Protein AF-A0A953QG09-F1 (afdb_monomer_lite)

Foldseek 3Di:
DDDDDDPPVVVVVVVVPPPPPPPPPPDPPQAWAKEKEAEQAQFKKKKKKWFWDDDPPAIKTKIKIAIDGHGDIDIDIDGPLTKIFIWIWTQAPVRDTDTAAEPDKAQQDWEAPDPPDPPHDTHGQKDFFWAKDWAAPGIWTAMARDGHDQDQQPDDGDDPDDTDDDDGIDIYTGGMMGRDYDWDWDDDPVDTDTHYHYFYKYWYDYRHDSYIYIYGADDVNCVSVVCPPDCVPVVVVVVVVVVVVVVVVVVVVVVVVVVVLVVVLVVLVVVVVVVVVVLVVLLVCVVVVNPVSVVVVVVSVVVVVVLVLQVVADEDEPLPDDLVLAQPKHKYKAAFADWDWQPPDVLTKIWTDGPSCPQLLEIEMESDPVLQCSPQNPPPCSSHGWIKIFTDRWHADPDDPRNHHTYHYDHHNSRMDTD

Secondary structure (DSSP, 8-state):
-----SSSSHHHHTTTSS---------S---EEEEEEEE-SSS-EEEEEEEEEE-SS-EEEEEEEEEE-TT-EEEEEEETT--EEEEEEEEPTTS-EEE-EESS-----EEE--TT-TTSPEEESEEE---EEEE-SSEEEEEESSPPPS-STT----SSSPPB--S--EEEEEEEEE-PPPPEEEEETTEEEEE-EEEEEEEE--TT-SEEEEEE--TT-GGGTTTSSS-HHHHHHHHHHHHHHHHHHHHHHHHHHHHHHHHHHHHHHHHHHHHHHHHHHHHHHHHTT-GGGHHHHHHHHHHHHHHHHHHTSEEE-GGG--GGGBT-EEEEEEEEEEEEE-SSSSS--EEEEETT-TT-SEEEEES-HHHHHHHH-S-GGGGTTSEEEEEEEEE---S-TT--SEEEE--STTSEEE-

pLDDT: mean 85.27, std 15.34, range [37.34, 98.44]

Radius of gyration: 30.75 Å; chains: 1; bounding box: 75×93×80 Å

Structure (mmCIF, N/CA/C/O backbone):
data_AF-A0A953QG09-F1
#
_entry.id   AF-A0A953QG09-F1
#
loop_
_atom_site.group_PDB
_atom_site.id
_atom_site.type_symbol
_atom_site.label_atom_id
_atom_site.label_alt_id
_atom_site.label_comp_id
_atom_site.label_asym_id
_atom_site.label_entity_id
_atom_site.label_seq_id
_atom_site.pdbx_PDB_ins_code
_atom_site.Cartn_x
_atom_site.Cartn_y
_atom_site.Cartn_z
_atom_site.occupancy
_atom_site.B_iso_or_equiv
_atom_site.auth_seq_id
_atom_site.auth_comp_id
_atom_site.auth_asym_id
_atom_site.auth_atom_id
_atom_site.pdbx_PDB_model_num
ATOM 1 N N . MET A 1 1 ? 36.697 63.128 28.462 1.00 46.41 1 MET A N 1
ATOM 2 C CA . MET A 1 1 ? 36.516 63.129 26.991 1.00 46.41 1 MET A CA 1
ATOM 3 C C . MET A 1 1 ? 37.630 62.326 26.334 1.00 46.41 1 MET A C 1
ATOM 5 O O . MET A 1 1 ? 38.760 62.787 26.360 1.00 46.41 1 MET A O 1
ATOM 9 N N . LYS A 1 2 ? 37.313 61.149 25.779 1.00 40.50 2 LYS A N 1
ATOM 10 C CA . LYS A 1 2 ? 37.888 60.553 24.552 1.00 40.50 2 LYS A CA 1
ATOM 11 C C . LYS A 1 2 ? 37.422 59.098 24.471 1.00 40.50 2 LYS A C 1
ATOM 13 O O . LYS A 1 2 ? 38.044 58.198 25.015 1.00 40.50 2 LYS A O 1
ATOM 18 N N . ALA A 1 3 ? 36.296 58.905 23.799 1.00 47.84 3 ALA A N 1
ATOM 19 C CA . ALA A 1 3 ? 35.892 57.626 23.242 1.00 47.84 3 ALA A CA 1
ATOM 20 C C . ALA A 1 3 ? 35.904 57.807 21.726 1.00 47.84 3 ALA A C 1
ATOM 22 O O . ALA A 1 3 ? 35.191 58.678 21.230 1.00 47.84 3 ALA A O 1
ATOM 23 N N . ARG A 1 4 ? 36.747 57.054 21.011 1.00 51.50 4 ARG A N 1
ATOM 24 C CA . ARG A 1 4 ? 36.598 56.757 19.578 1.00 51.50 4 ARG A CA 1
ATOM 25 C C . ARG A 1 4 ? 37.706 55.810 19.111 1.00 51.50 4 ARG A C 1
ATOM 27 O O . ARG A 1 4 ? 38.857 55.992 19.490 1.00 51.50 4 ARG A O 1
ATOM 34 N N . ASN A 1 5 ? 37.313 54.883 18.235 1.00 51.72 5 ASN A N 1
ATOM 35 C CA . ASN A 1 5 ? 38.144 54.077 17.324 1.00 51.72 5 ASN A CA 1
ATOM 36 C C . ASN A 1 5 ? 38.524 52.647 17.745 1.00 51.72 5 ASN A C 1
ATOM 38 O O . ASN A 1 5 ? 39.678 52.267 17.611 1.00 51.72 5 ASN A O 1
ATOM 42 N N . PHE A 1 6 ? 37.548 51.812 18.119 1.00 50.75 6 PHE A N 1
ATOM 43 C CA . PHE A 1 6 ? 37.727 50.345 18.057 1.00 50.75 6 PHE A CA 1
ATOM 44 C C . PHE A 1 6 ? 36.677 49.597 17.218 1.00 50.75 6 PHE A C 1
ATOM 46 O O . PHE A 1 6 ? 36.830 48.409 16.967 1.00 50.75 6 PHE A O 1
ATOM 53 N N . ALA A 1 7 ? 35.648 50.276 16.700 1.00 49.41 7 ALA A N 1
ATOM 54 C CA . ALA A 1 7 ? 34.574 49.607 15.958 1.00 49.41 7 ALA A CA 1
ATOM 55 C C . ALA A 1 7 ? 34.888 49.324 14.471 1.00 49.41 7 ALA A C 1
ATOM 57 O O . ALA A 1 7 ? 34.182 48.538 13.851 1.00 49.41 7 ALA A O 1
ATOM 58 N N . LEU A 1 8 ? 35.935 49.924 13.883 1.00 47.66 8 LEU A N 1
ATOM 59 C CA . LEU A 1 8 ? 36.198 49.795 12.437 1.00 47.66 8 LEU A CA 1
ATOM 60 C C . LEU A 1 8 ? 37.184 48.673 12.059 1.00 47.66 8 LEU A C 1
ATOM 62 O O . LEU A 1 8 ? 37.198 48.250 10.909 1.00 47.66 8 LEU A O 1
ATOM 66 N N . GLN A 1 9 ? 37.981 48.155 13.002 1.00 49.81 9 GLN A N 1
ATOM 67 C CA . GLN A 1 9 ? 38.930 47.065 12.715 1.00 49.81 9 GLN A CA 1
ATOM 68 C C . GLN A 1 9 ? 38.306 45.662 12.794 1.00 49.81 9 GLN A C 1
ATOM 70 O O . GLN A 1 9 ? 38.836 44.734 12.193 1.00 49.81 9 GLN A O 1
ATOM 75 N N . ALA A 1 10 ? 37.150 45.501 13.448 1.00 47.34 10 ALA A N 1
ATOM 76 C CA . ALA A 1 10 ? 36.462 44.209 13.520 1.00 47.34 10 ALA A CA 1
ATOM 77 C C . ALA A 1 10 ? 35.665 43.863 12.243 1.00 47.34 10 ALA A C 1
ATOM 79 O O . ALA A 1 10 ? 35.430 42.690 11.968 1.00 47.34 10 ALA A O 1
ATOM 80 N N . ALA A 1 11 ? 35.287 44.856 11.429 1.00 48.25 11 ALA A N 1
ATOM 81 C CA . ALA A 1 11 ? 34.504 44.626 10.211 1.00 48.25 11 ALA A CA 1
ATOM 82 C C . ALA A 1 11 ? 35.353 44.170 9.007 1.00 48.25 11 ALA A C 1
ATOM 84 O O . ALA A 1 11 ? 34.834 43.516 8.108 1.00 48.25 11 ALA A O 1
ATOM 85 N N . LEU A 1 12 ? 36.658 44.468 8.989 1.00 44.91 12 LEU A N 1
ATOM 86 C CA . LEU A 1 12 ? 37.527 44.164 7.842 1.00 44.91 12 LEU A CA 1
ATOM 87 C C . LEU A 1 12 ? 38.181 42.771 7.909 1.00 44.91 12 LEU A C 1
ATOM 89 O O . LEU A 1 12 ? 38.597 42.244 6.882 1.00 44.91 12 LEU A O 1
ATOM 93 N N . VAL A 1 13 ? 38.220 42.138 9.088 1.00 46.00 13 VAL A N 1
ATOM 94 C CA . VAL A 1 13 ? 38.759 40.773 9.262 1.00 46.00 13 VAL A CA 1
ATOM 95 C C . VAL A 1 13 ? 37.721 39.692 8.915 1.00 46.00 13 VAL A C 1
ATOM 97 O O . VAL A 1 13 ? 38.089 38.602 8.485 1.00 46.00 13 VAL A O 1
ATOM 100 N N . LEU A 1 14 ? 36.421 40.001 8.987 1.00 45.00 14 LEU A N 1
ATOM 101 C CA . LEU A 1 14 ? 35.350 39.063 8.613 1.00 45.00 14 LEU A CA 1
ATOM 102 C C . LEU A 1 14 ? 35.191 38.859 7.096 1.00 45.00 14 LEU A C 1
ATOM 104 O O . LEU A 1 14 ? 34.543 37.903 6.686 1.00 45.00 14 LEU A O 1
ATOM 108 N N . ILE A 1 15 ? 35.809 39.701 6.260 1.00 50.41 15 ILE A N 1
ATOM 109 C CA . ILE A 1 15 ? 35.763 39.553 4.793 1.00 50.41 15 ILE A CA 1
ATOM 110 C C . ILE A 1 15 ? 36.869 38.608 4.282 1.00 50.41 15 ILE A C 1
ATOM 112 O O . ILE A 1 15 ? 36.703 37.986 3.239 1.00 50.41 15 ILE A O 1
ATOM 116 N N . PHE A 1 16 ? 37.960 38.416 5.036 1.00 43.06 16 PHE A N 1
ATOM 117 C CA . PHE A 1 16 ? 39.086 37.556 4.630 1.00 43.06 16 PHE A CA 1
ATOM 118 C C . PHE A 1 16 ? 39.105 36.160 5.280 1.00 43.06 16 PHE A C 1
ATOM 120 O O . PHE A 1 16 ? 39.935 35.334 4.913 1.00 43.06 16 PHE A O 1
ATOM 127 N N . LEU A 1 17 ? 38.186 35.876 6.211 1.00 44.28 17 LEU A N 1
ATOM 128 C CA . LEU A 1 17 ? 38.011 34.558 6.847 1.00 44.28 17 LEU A CA 1
ATOM 129 C C . LEU A 1 17 ? 36.628 33.944 6.585 1.00 44.28 17 LEU A C 1
ATOM 131 O O . LEU A 1 17 ? 36.227 33.000 7.265 1.00 44.28 17 LEU A O 1
ATOM 135 N N . GLY A 1 18 ? 35.894 34.445 5.587 1.00 40.75 18 GLY A N 1
ATOM 136 C CA . GLY A 1 18 ? 34.865 33.617 4.970 1.00 40.75 18 GLY A CA 1
ATOM 137 C C . GLY A 1 18 ? 35.580 32.415 4.350 1.00 40.75 18 GLY A C 1
ATOM 138 O O . GLY A 1 18 ? 36.540 32.647 3.611 1.00 40.75 18 GLY A O 1
ATOM 139 N N . PRO A 1 19 ? 35.208 31.155 4.652 1.00 42.19 19 PRO A N 1
ATOM 140 C CA . PRO A 1 19 ? 35.752 30.027 3.914 1.00 42.19 19 PRO A CA 1
ATOM 141 C C . PRO A 1 19 ? 35.537 30.350 2.440 1.00 42.19 19 PRO A C 1
ATOM 143 O O . PRO A 1 19 ? 34.399 30.535 2.008 1.00 42.19 19 PRO A O 1
ATOM 146 N N . ALA A 1 20 ? 36.632 30.510 1.696 1.00 39.50 20 ALA A N 1
ATOM 147 C CA . ALA A 1 20 ? 36.593 30.533 0.251 1.00 39.50 20 ALA A CA 1
ATOM 148 C C . ALA A 1 20 ? 36.101 29.144 -0.143 1.00 39.50 20 ALA A C 1
ATOM 150 O O . ALA A 1 20 ? 36.895 28.231 -0.344 1.00 39.50 20 ALA A O 1
ATOM 151 N N . VAL A 1 21 ? 34.779 28.959 -0.131 1.00 40.22 21 VAL A N 1
ATOM 152 C CA . VAL A 1 21 ? 34.143 27.818 -0.758 1.00 40.22 21 VAL A CA 1
ATOM 153 C C . VAL A 1 21 ? 34.548 27.995 -2.210 1.00 40.22 21 VAL A C 1
ATOM 155 O O . VAL A 1 21 ? 34.170 29.011 -2.804 1.00 40.22 21 VAL A O 1
ATOM 158 N N . PRO A 1 22 ? 35.427 27.136 -2.748 1.00 41.00 22 PRO A N 1
ATOM 159 C CA . PRO A 1 22 ? 35.822 27.261 -4.133 1.00 41.00 22 PRO A CA 1
ATOM 160 C C . PRO A 1 22 ? 34.526 27.295 -4.937 1.00 41.00 22 PRO A C 1
ATOM 162 O O . PRO A 1 22 ? 33.708 26.381 -4.840 1.00 41.00 22 PRO A O 1
ATOM 165 N N . LEU A 1 23 ? 34.313 28.385 -5.674 1.00 37.34 23 LEU A N 1
ATOM 166 C CA . LEU A 1 23 ? 33.348 28.421 -6.760 1.00 37.34 23 LEU A CA 1
ATOM 167 C C . LEU A 1 23 ? 33.838 27.360 -7.743 1.00 37.34 23 LEU A C 1
ATOM 169 O O . LEU A 1 23 ? 34.678 27.626 -8.601 1.00 37.34 23 LEU A O 1
ATOM 173 N N . HIS A 1 24 ? 33.413 26.118 -7.519 1.00 39.53 24 HIS A N 1
ATOM 174 C CA . HIS A 1 24 ? 33.601 25.025 -8.443 1.00 39.53 24 HIS A CA 1
ATOM 175 C C . HIS A 1 24 ? 32.880 25.459 -9.708 1.00 39.53 24 HIS A C 1
ATOM 177 O O . HIS A 1 24 ? 31.653 25.477 -9.763 1.00 39.53 24 HIS A O 1
ATOM 183 N N . ALA A 1 25 ? 33.657 25.883 -10.703 1.00 39.12 25 ALA A N 1
ATOM 184 C CA . ALA A 1 25 ? 33.202 25.887 -12.073 1.00 39.12 25 ALA A CA 1
ATOM 185 C C . ALA A 1 25 ? 32.794 24.439 -12.366 1.00 39.12 25 ALA A C 1
ATOM 187 O O . ALA A 1 25 ? 33.648 23.583 -12.594 1.00 39.12 25 ALA A O 1
ATOM 188 N N . GLN A 1 26 ? 31.500 24.153 -12.221 1.00 44.38 26 GLN A N 1
ATOM 189 C CA . GLN A 1 26 ? 30.879 22.901 -12.617 1.00 44.38 26 GLN A CA 1
ATOM 190 C C . GLN A 1 26 ? 31.048 22.815 -14.131 1.00 44.38 26 GLN A C 1
ATOM 192 O O . GLN A 1 26 ? 30.257 23.362 -14.892 1.00 44.38 26 GLN A O 1
ATOM 197 N N . GLY A 1 27 ? 32.157 22.225 -14.574 1.00 42.84 27 GLY A N 1
ATOM 198 C CA . GLY A 1 27 ? 32.255 21.761 -15.946 1.00 42.84 27 GLY A CA 1
ATOM 199 C C . GLY A 1 27 ? 31.125 20.763 -16.178 1.00 42.84 27 GLY A C 1
ATOM 200 O O . GLY A 1 27 ? 30.867 19.944 -15.298 1.00 42.84 27 GLY A O 1
ATOM 201 N N . ASP A 1 28 ? 30.470 20.864 -17.335 1.00 45.09 28 ASP A N 1
ATOM 202 C CA . ASP A 1 28 ? 29.387 20.018 -17.871 1.00 45.09 28 ASP A CA 1
ATOM 203 C C . ASP A 1 28 ? 29.782 18.529 -18.017 1.00 45.09 28 ASP A C 1
ATOM 205 O O . ASP A 1 28 ? 29.628 17.905 -19.069 1.00 45.09 28 ASP A O 1
ATOM 209 N N . VAL A 1 29 ? 30.340 17.915 -16.979 1.00 55.12 29 VAL A N 1
ATOM 210 C CA . VAL A 1 29 ? 30.523 16.472 -16.930 1.00 55.12 29 VAL A CA 1
ATOM 211 C C . VAL A 1 29 ? 29.262 15.940 -16.273 1.00 55.12 29 VAL A C 1
ATOM 213 O O . VAL A 1 29 ? 29.125 15.951 -15.056 1.00 55.12 29 VAL A O 1
ATOM 216 N N . TRP A 1 30 ? 28.292 15.565 -17.102 1.00 63.19 30 TRP A N 1
ATOM 217 C CA . TRP A 1 30 ? 27.058 14.911 -16.678 1.00 63.19 30 TRP A CA 1
ATOM 218 C C . TRP A 1 30 ? 27.400 13.518 -16.146 1.00 63.19 30 TRP A C 1
ATOM 220 O O . TRP A 1 30 ? 27.318 12.527 -16.872 1.00 63.19 30 TRP A O 1
ATOM 230 N N . VAL A 1 31 ? 27.860 13.453 -14.898 1.00 72.00 31 VAL A N 1
ATOM 231 C CA . VAL A 1 31 ? 28.127 12.191 -14.215 1.00 72.00 31 VAL A CA 1
ATOM 232 C C . VAL A 1 31 ? 26.800 11.671 -13.679 1.00 72.00 31 VAL A C 1
ATOM 234 O O . VAL A 1 31 ? 26.053 12.387 -13.017 1.00 72.00 31 VAL A O 1
ATOM 237 N N . GLY A 1 32 ? 26.481 10.429 -14.008 1.00 84.81 32 GLY A N 1
ATOM 238 C CA . GLY A 1 32 ? 25.233 9.787 -13.628 1.00 84.81 32 GLY A CA 1
ATOM 239 C C . GLY A 1 32 ? 25.440 8.332 -13.247 1.00 84.81 32 GLY A C 1
ATOM 240 O O . GLY A 1 32 ? 26.558 7.828 -13.157 1.00 84.81 32 GLY A O 1
ATOM 241 N N . SER A 1 33 ? 24.333 7.641 -13.026 1.00 90.31 33 SER A N 1
ATOM 242 C CA . SER A 1 33 ? 24.327 6.195 -12.859 1.00 90.31 33 SER A CA 1
ATOM 243 C C . SER A 1 33 ? 23.361 5.567 -13.843 1.00 90.31 33 SER A C 1
ATOM 245 O O . SER A 1 33 ? 22.264 6.077 -14.066 1.00 90.31 33 SER A O 1
ATOM 247 N N . ASP A 1 34 ? 23.765 4.434 -14.400 1.00 92.94 34 ASP A N 1
ATOM 248 C CA . ASP A 1 34 ? 22.965 3.698 -15.368 1.00 92.94 34 ASP A CA 1
ATOM 249 C C . ASP A 1 34 ? 22.630 2.315 -14.823 1.00 92.94 34 ASP A C 1
ATOM 251 O O . ASP A 1 34 ? 23.497 1.611 -14.299 1.00 92.94 34 ASP A O 1
ATOM 255 N N . LEU A 1 35 ? 21.380 1.899 -14.996 1.00 95.06 35 LEU A N 1
ATOM 256 C CA . LEU A 1 35 ? 20.942 0.529 -14.771 1.00 95.06 35 LEU A CA 1
ATOM 257 C C . LEU A 1 35 ? 20.631 -0.129 -16.116 1.00 95.06 35 LEU A C 1
ATOM 259 O O . LEU A 1 35 ? 19.661 0.223 -16.788 1.00 95.06 35 LEU A O 1
ATOM 263 N N . SER A 1 36 ? 21.449 -1.105 -16.498 1.00 95.69 36 SER A N 1
ATOM 264 C CA . SER A 1 36 ? 21.209 -1.955 -17.660 1.00 95.69 36 SER A CA 1
ATOM 265 C C . SER A 1 36 ? 20.296 -3.115 -17.273 1.00 95.69 36 SER A C 1
ATOM 267 O O . SER A 1 36 ? 20.623 -3.912 -16.392 1.00 95.69 36 SER A O 1
ATOM 269 N N . ILE A 1 37 ? 19.144 -3.209 -17.929 1.00 95.81 37 ILE A N 1
ATOM 270 C CA . ILE A 1 37 ? 18.147 -4.253 -17.710 1.00 95.81 37 ILE A CA 1
ATOM 271 C C . ILE A 1 37 ? 18.085 -5.134 -18.950 1.00 95.81 37 ILE A C 1
ATOM 273 O O . ILE A 1 37 ? 17.618 -4.698 -20.001 1.00 95.81 37 ILE A O 1
ATOM 277 N N . CYS A 1 38 ? 18.533 -6.378 -18.825 1.00 95.44 38 CYS A N 1
ATOM 278 C CA . CYS A 1 38 ? 18.615 -7.320 -19.932 1.00 95.44 38 CYS A CA 1
ATOM 279 C C . CYS A 1 38 ? 17.479 -8.342 -19.886 1.00 95.44 38 CYS A C 1
ATOM 281 O O . CYS A 1 38 ? 17.319 -9.069 -18.905 1.00 95.44 38 CYS A O 1
ATOM 283 N N . ASN A 1 39 ? 16.710 -8.428 -20.970 1.00 95.19 39 ASN A N 1
ATOM 2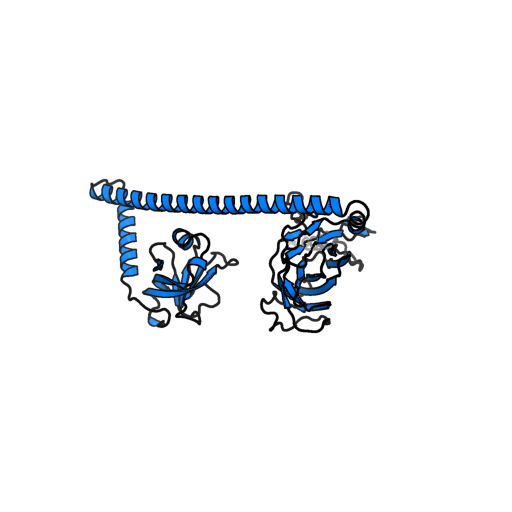84 C CA . ASN A 1 39 ? 15.645 -9.407 -21.121 1.00 95.19 39 ASN A CA 1
ATOM 285 C C . ASN A 1 39 ? 16.232 -10.782 -21.463 1.00 95.19 39 ASN A C 1
ATOM 287 O O . ASN A 1 39 ? 16.619 -11.038 -22.597 1.00 95.19 39 ASN A O 1
ATOM 291 N N . LYS A 1 40 ? 16.284 -11.678 -20.482 1.00 92.25 40 LYS A N 1
ATOM 292 C CA . LYS A 1 40 ? 16.682 -13.090 -20.618 1.00 92.25 40 LYS A CA 1
ATOM 293 C C . LYS A 1 40 ? 15.482 -14.039 -20.690 1.00 92.25 40 LYS A C 1
ATOM 295 O O . LYS A 1 40 ? 15.636 -15.251 -20.582 1.00 92.25 40 LYS A O 1
ATOM 300 N N . GLY A 1 41 ? 14.274 -13.494 -20.799 1.00 92.44 41 GLY A N 1
ATOM 301 C CA . GLY A 1 41 ? 13.048 -14.271 -20.873 1.00 92.44 41 GLY A CA 1
ATOM 302 C C . GLY A 1 41 ? 12.756 -14.806 -22.268 1.00 92.44 41 GLY A C 1
ATOM 303 O O . GLY A 1 41 ? 13.609 -14.868 -23.146 1.00 92.44 41 GLY A O 1
ATOM 304 N N . THR A 1 42 ? 11.496 -15.181 -22.468 1.00 92.31 42 THR A N 1
ATOM 305 C CA . THR A 1 42 ? 10.997 -15.768 -23.727 1.00 92.31 42 THR A CA 1
ATOM 306 C C . THR A 1 42 ? 10.026 -14.858 -24.472 1.00 92.31 42 THR A C 1
ATOM 308 O O . THR A 1 42 ? 9.614 -15.182 -25.583 1.00 92.31 42 THR A O 1
ATOM 311 N N . VAL A 1 43 ? 9.659 -13.716 -23.883 1.00 92.88 43 VAL A N 1
ATOM 312 C CA . VAL A 1 43 ? 8.715 -12.757 -24.468 1.00 92.88 43 VAL A CA 1
ATOM 313 C C . VAL A 1 43 ? 9.270 -11.333 -24.448 1.00 92.88 43 VAL A C 1
ATOM 315 O O . VAL A 1 43 ? 10.102 -11.017 -23.592 1.00 92.88 43 VAL A O 1
ATOM 318 N N . PRO A 1 44 ? 8.821 -10.455 -25.365 1.00 94.38 44 PRO A N 1
ATOM 319 C CA . PRO A 1 44 ? 9.150 -9.038 -25.310 1.00 94.38 44 PRO A CA 1
ATOM 320 C C . PRO A 1 44 ? 8.659 -8.386 -24.013 1.00 94.38 44 PRO A C 1
ATOM 322 O O . PRO A 1 44 ? 7.568 -8.697 -23.524 1.00 94.38 44 PRO A O 1
ATOM 325 N N . VAL A 1 45 ? 9.452 -7.451 -23.493 1.00 96.31 45 VAL A N 1
ATOM 326 C CA . VAL A 1 45 ? 9.148 -6.692 -22.275 1.00 96.31 45 VAL A CA 1
ATOM 327 C C . VAL A 1 45 ? 9.262 -5.196 -22.529 1.00 96.31 45 VAL A C 1
ATOM 329 O O . VAL A 1 45 ? 10.265 -4.722 -23.052 1.00 96.31 45 VAL A O 1
ATOM 332 N N . GLU A 1 46 ? 8.237 -4.446 -22.149 1.00 97.38 46 GLU A N 1
ATOM 333 C CA . GLU A 1 46 ? 8.286 -2.989 -22.076 1.00 97.38 46 GLU A CA 1
ATOM 334 C C . GLU A 1 46 ? 8.968 -2.596 -20.766 1.00 97.38 46 GLU A C 1
ATOM 336 O O . GLU A 1 46 ? 8.433 -2.848 -19.687 1.00 97.38 46 GLU A O 1
ATOM 341 N N . VAL A 1 47 ? 10.156 -2.005 -20.845 1.00 97.38 47 VAL A N 1
ATOM 342 C CA . VAL A 1 47 ? 10.877 -1.494 -19.675 1.00 97.38 47 VAL A CA 1
ATOM 343 C C . VAL A 1 47 ? 10.576 -0.012 -19.555 1.00 97.38 47 VAL A C 1
ATOM 345 O O . VAL A 1 47 ? 10.942 0.756 -20.442 1.00 97.38 47 VAL A O 1
ATOM 348 N N . VAL A 1 48 ? 9.924 0.388 -18.464 1.00 97.38 48 VAL A N 1
ATOM 349 C CA . VAL A 1 48 ? 9.518 1.777 -18.223 1.00 97.38 48 VAL A CA 1
ATOM 350 C C . VAL A 1 48 ? 10.201 2.301 -16.976 1.00 97.38 48 VAL A C 1
ATOM 352 O O . VAL A 1 48 ? 10.071 1.710 -15.909 1.00 97.38 48 VAL A O 1
ATOM 355 N N . ALA A 1 49 ? 10.890 3.427 -17.097 1.00 97.25 49 ALA A N 1
ATOM 356 C CA . ALA A 1 49 ? 11.514 4.133 -15.996 1.00 97.25 49 ALA A CA 1
ATOM 357 C C . ALA A 1 49 ? 10.826 5.476 -15.763 1.00 97.25 49 ALA A C 1
ATOM 359 O O . ALA A 1 49 ? 10.553 6.229 -16.695 1.00 97.25 49 ALA A O 1
ATOM 360 N N . ALA A 1 50 ? 10.567 5.778 -14.501 1.00 96.31 50 ALA A N 1
ATOM 361 C CA . ALA A 1 50 ? 10.127 7.075 -14.040 1.00 96.31 50 ALA A CA 1
ATOM 362 C C . ALA A 1 50 ? 11.224 7.676 -13.175 1.00 96.31 50 ALA A C 1
ATOM 364 O O . ALA A 1 50 ? 11.356 7.311 -12.007 1.00 96.31 50 ALA A O 1
ATOM 365 N N . ASN A 1 51 ? 11.995 8.581 -13.763 1.00 94.75 51 ASN A N 1
ATOM 366 C CA . ASN A 1 51 ? 13.123 9.228 -13.111 1.00 94.75 51 ASN A CA 1
ATOM 367 C C . ASN A 1 51 ? 12.649 10.534 -12.494 1.00 94.75 51 ASN A C 1
ATOM 369 O O . ASN A 1 51 ? 12.041 11.361 -13.186 1.00 94.75 51 ASN A O 1
ATOM 373 N N . GLN A 1 52 ? 12.911 10.716 -11.204 1.00 92.19 52 GLN A N 1
ATOM 374 C CA . GLN A 1 52 ? 12.717 12.020 -10.593 1.00 92.19 52 GLN A CA 1
ATOM 375 C C . GLN A 1 52 ? 13.726 12.989 -11.207 1.00 92.19 52 GLN A C 1
ATOM 377 O O . GLN A 1 52 ? 14.813 12.586 -11.604 1.00 92.19 52 GLN A O 1
ATOM 382 N N . ARG A 1 53 ? 13.331 14.244 -11.374 1.00 89.50 53 ARG A N 1
ATOM 383 C CA . ARG A 1 53 ? 14.212 15.325 -11.792 1.00 89.50 53 ARG A CA 1
ATOM 384 C C . ARG A 1 53 ? 13.946 16.529 -10.927 1.00 89.50 53 ARG A C 1
ATOM 386 O O . ARG A 1 53 ? 12.787 16.889 -10.701 1.00 89.50 53 ARG A O 1
ATOM 393 N N . SER A 1 54 ? 15.021 17.152 -10.481 1.00 86.94 54 SER A N 1
ATOM 394 C CA . SER A 1 54 ? 14.969 18.369 -9.684 1.00 86.94 54 SER A CA 1
ATOM 395 C C . SER A 1 54 ? 15.432 19.555 -10.525 1.00 86.94 54 SER A C 1
ATOM 397 O O . SER A 1 54 ? 16.552 19.577 -11.021 1.00 86.94 54 SER A O 1
ATOM 399 N N . GLY A 1 55 ? 14.570 20.556 -10.699 1.00 85.00 55 GLY A N 1
ATOM 400 C CA . GLY A 1 55 ? 14.972 21.870 -11.197 1.00 85.00 55 GLY A CA 1
ATOM 401 C C . GLY A 1 55 ? 15.008 22.904 -10.081 1.00 85.00 55 GLY A C 1
ATOM 402 O O . GLY A 1 55 ? 14.701 22.615 -8.927 1.00 85.00 55 GLY A O 1
ATOM 403 N N . LEU A 1 56 ? 15.336 24.146 -10.442 1.00 84.94 56 LEU A N 1
ATOM 404 C CA . LEU A 1 56 ? 15.475 25.253 -9.485 1.00 84.94 56 LEU A CA 1
ATOM 405 C C . LEU A 1 56 ? 14.202 25.538 -8.671 1.00 84.94 56 LEU A C 1
ATOM 407 O O . LEU A 1 56 ? 14.291 26.023 -7.549 1.00 84.94 56 LEU A O 1
ATOM 411 N N . VAL A 1 57 ? 13.024 25.282 -9.247 1.00 85.38 57 VAL A N 1
ATOM 412 C CA . VAL A 1 57 ? 11.723 25.679 -8.676 1.00 85.38 57 VAL A CA 1
ATOM 413 C C . VAL A 1 57 ? 10.740 24.526 -8.501 1.00 85.38 57 VAL A C 1
ATOM 415 O O . VAL A 1 57 ? 9.785 24.653 -7.739 1.00 85.38 57 VAL A O 1
ATOM 418 N N . ASN A 1 58 ? 10.938 23.407 -9.191 1.00 85.19 58 ASN A N 1
ATOM 419 C CA . ASN A 1 58 ? 10.012 22.285 -9.176 1.00 85.19 58 ASN A CA 1
ATOM 420 C C . ASN A 1 58 ? 10.741 20.955 -9.355 1.00 85.19 58 ASN A C 1
ATOM 422 O O . ASN A 1 58 ? 11.799 20.878 -9.975 1.00 85.19 58 ASN A O 1
ATOM 426 N N . THR A 1 59 ? 10.123 19.900 -8.831 1.00 88.00 59 THR A N 1
ATOM 427 C CA . THR A 1 59 ? 10.467 18.523 -9.179 1.00 88.00 59 THR A CA 1
ATOM 428 C C . THR A 1 59 ? 9.463 18.015 -10.205 1.00 88.00 59 THR A C 1
ATOM 430 O O . THR A 1 59 ? 8.282 18.367 -10.162 1.00 88.00 59 THR A O 1
ATOM 433 N N . TRP A 1 60 ? 9.926 17.215 -11.155 1.00 91.69 60 TRP A N 1
ATOM 434 C CA . TRP A 1 60 ? 9.065 16.543 -12.122 1.00 91.69 60 TRP A CA 1
ATOM 435 C C . TRP A 1 60 ? 9.539 15.113 -12.334 1.00 91.69 60 TRP A C 1
ATOM 437 O O . TRP A 1 60 ? 10.675 14.759 -12.035 1.00 91.69 60 TRP A O 1
ATOM 447 N N . TRP A 1 61 ? 8.657 14.280 -12.866 1.00 93.31 61 TRP A N 1
ATOM 448 C CA . TRP A 1 61 ? 8.991 12.931 -13.296 1.00 93.31 61 TRP A CA 1
ATOM 449 C C . TRP A 1 61 ? 9.235 12.935 -14.795 1.00 93.31 61 TRP A C 1
ATOM 451 O O . TRP A 1 61 ? 8.395 13.426 -15.550 1.00 93.31 61 TRP A O 1
ATOM 461 N N . SER A 1 62 ? 10.369 12.390 -15.227 1.00 94.00 62 SER A N 1
ATOM 462 C CA . SER A 1 62 ? 10.624 12.043 -16.622 1.00 94.00 62 SER A CA 1
ATOM 463 C C . SER A 1 62 ? 10.358 10.554 -16.802 1.00 94.00 62 SER A C 1
ATOM 465 O O . SER A 1 62 ? 11.043 9.719 -16.217 1.00 94.00 62 SER A O 1
ATOM 467 N N . ILE A 1 63 ? 9.331 10.235 -17.582 1.00 95.62 63 ILE A N 1
ATOM 468 C CA . ILE A 1 63 ? 8.919 8.867 -17.872 1.00 95.62 63 ILE A CA 1
ATOM 469 C C . ILE A 1 63 ? 9.492 8.481 -19.227 1.00 95.62 63 ILE A C 1
ATOM 471 O O . ILE A 1 63 ? 9.228 9.161 -20.219 1.00 95.62 63 ILE A O 1
ATOM 475 N N . THR A 1 64 ? 10.259 7.399 -19.280 1.00 96.50 64 THR A N 1
ATOM 476 C CA . THR A 1 64 ? 10.786 6.806 -20.511 1.00 96.50 64 THR A CA 1
ATOM 477 C C . THR A 1 64 ? 10.428 5.327 -20.565 1.00 96.50 64 THR A C 1
ATOM 479 O O . THR A 1 64 ? 10.399 4.654 -19.542 1.00 96.50 64 THR A O 1
ATOM 482 N N . GLY A 1 65 ? 10.123 4.809 -21.749 1.00 96.62 65 GLY A N 1
ATOM 483 C CA . GLY A 1 65 ? 9.748 3.416 -21.960 1.00 96.62 65 GLY A CA 1
ATOM 484 C C . GLY A 1 65 ? 10.238 2.907 -23.304 1.00 96.62 65 GLY A C 1
ATOM 485 O O . GLY A 1 65 ? 10.246 3.663 -24.282 1.00 96.62 65 GLY A O 1
ATOM 486 N N . VAL A 1 66 ? 10.691 1.655 -23.330 1.00 96.75 66 VAL A N 1
ATOM 487 C CA . VAL A 1 66 ? 11.110 0.965 -24.550 1.00 96.75 66 VAL A CA 1
ATOM 488 C C . VAL A 1 66 ? 10.787 -0.529 -24.479 1.00 96.75 66 VAL A C 1
ATOM 490 O O . VAL A 1 66 ? 11.063 -1.186 -23.471 1.00 96.75 66 VAL A O 1
ATOM 493 N N . THR A 1 67 ? 10.269 -1.095 -25.570 1.00 96.25 67 THR A N 1
ATOM 494 C CA . THR A 1 67 ? 10.132 -2.552 -25.722 1.00 96.25 67 THR A CA 1
ATOM 495 C C . THR A 1 67 ? 11.488 -3.195 -26.019 1.00 96.25 67 THR A C 1
ATOM 497 O O . THR A 1 67 ? 12.228 -2.736 -26.889 1.00 96.25 67 THR A O 1
ATOM 500 N N . LYS A 1 68 ? 11.798 -4.297 -25.333 1.00 96.06 68 LYS A N 1
ATOM 501 C CA . LYS A 1 68 ? 12.986 -5.124 -25.566 1.00 96.06 68 LYS A CA 1
ATOM 502 C C . LYS A 1 68 ? 12.620 -6.553 -25.897 1.00 96.06 68 LYS A C 1
ATOM 504 O O . LYS A 1 68 ? 11.917 -7.219 -25.129 1.00 96.06 68 LYS A O 1
ATOM 509 N N . ALA A 1 69 ? 13.125 -7.027 -27.032 1.00 94.69 69 ALA A N 1
ATOM 510 C CA . ALA A 1 69 ? 13.010 -8.425 -27.410 1.00 94.69 69 ALA A CA 1
ATOM 511 C C . ALA A 1 69 ? 13.840 -9.315 -26.460 1.00 94.69 69 ALA A C 1
ATOM 513 O O . ALA A 1 69 ? 14.736 -8.816 -25.770 1.00 94.69 69 ALA A O 1
ATOM 514 N N . PRO A 1 70 ? 13.557 -10.628 -26.395 1.00 93.88 70 PRO A N 1
ATOM 515 C CA . PRO A 1 70 ? 14.453 -11.582 -25.749 1.00 93.88 70 PRO A CA 1
ATOM 516 C C . PRO A 1 70 ? 15.897 -11.430 -26.248 1.00 93.88 70 PRO A C 1
ATOM 518 O O . PRO A 1 70 ? 16.135 -11.344 -27.449 1.00 93.88 70 PRO A O 1
ATOM 521 N N . GLY A 1 71 ? 16.852 -11.382 -25.322 1.00 88.56 71 GLY A N 1
ATOM 522 C CA . GLY A 1 71 ? 18.278 -11.173 -25.584 1.00 88.56 71 GLY A CA 1
ATOM 523 C C . GLY A 1 71 ? 18.732 -9.709 -25.574 1.00 88.56 71 GLY A C 1
ATOM 524 O O . GLY A 1 71 ? 19.930 -9.456 -25.459 1.00 88.56 71 GLY A O 1
ATOM 525 N N . GLU A 1 72 ? 17.820 -8.736 -25.638 1.00 93.50 72 GLU A N 1
ATOM 526 C CA . GLU A 1 72 ? 18.171 -7.313 -25.677 1.00 93.50 72 GLU A CA 1
ATOM 527 C C . GLU A 1 72 ? 18.183 -6.657 -24.290 1.00 93.50 72 GLU A C 1
ATOM 529 O O . GLU A 1 72 ? 17.504 -7.097 -23.360 1.00 93.50 72 GLU A O 1
ATOM 534 N N . CYS A 1 73 ? 18.914 -5.545 -24.166 1.00 94.69 73 CYS A N 1
ATOM 535 C CA . CYS A 1 73 ? 18.960 -4.746 -22.943 1.00 94.69 73 CYS A CA 1
ATOM 536 C C . CYS A 1 73 ? 18.393 -3.330 -23.150 1.00 94.69 73 CYS A C 1
ATOM 538 O O . CYS A 1 73 ? 18.538 -2.715 -24.216 1.00 94.69 73 CYS A O 1
ATOM 540 N N . ALA A 1 74 ? 17.737 -2.811 -22.115 1.00 95.00 74 ALA A N 1
ATOM 541 C CA . ALA A 1 74 ? 17.370 -1.407 -21.958 1.00 95.00 74 ALA A CA 1
ATOM 542 C C . ALA A 1 74 ? 18.308 -0.739 -20.953 1.00 95.00 74 ALA A C 1
ATOM 544 O O . ALA A 1 74 ? 18.725 -1.368 -19.987 1.00 95.00 74 ALA A O 1
ATOM 545 N N . ILE A 1 75 ? 18.614 0.539 -21.167 1.00 94.19 75 ILE A N 1
ATOM 546 C CA . ILE A 1 75 ? 19.405 1.338 -20.231 1.00 94.19 75 ILE A CA 1
ATOM 547 C C . ILE A 1 75 ? 18.470 2.354 -19.586 1.00 94.19 75 ILE A C 1
ATOM 549 O O . ILE A 1 75 ? 17.828 3.144 -20.279 1.00 94.19 75 ILE A O 1
ATOM 553 N N . VAL A 1 76 ? 18.393 2.314 -18.261 1.00 90.94 76 VAL A N 1
ATOM 554 C CA . VAL A 1 76 ? 17.725 3.322 -17.443 1.00 90.94 76 VAL A CA 1
ATOM 555 C C . VAL A 1 76 ? 18.794 4.271 -16.922 1.00 90.94 76 VAL A C 1
ATOM 557 O O . VAL A 1 76 ? 19.583 3.897 -16.057 1.00 90.94 76 VAL A O 1
ATOM 560 N N . THR A 1 77 ? 18.828 5.483 -17.470 1.00 89.31 77 THR A N 1
ATOM 561 C CA . THR A 1 77 ? 19.812 6.504 -17.097 1.00 89.31 77 THR A CA 1
ATOM 562 C C . THR A 1 77 ? 19.255 7.444 -16.040 1.00 89.31 77 THR A C 1
ATOM 564 O O . THR A 1 77 ? 18.245 8.115 -16.279 1.00 89.31 77 THR A O 1
ATOM 567 N N . ASN A 1 78 ? 19.972 7.551 -14.924 1.00 85.19 78 ASN A N 1
ATOM 568 C CA . ASN A 1 78 ? 19.787 8.575 -13.905 1.00 85.19 78 ASN A CA 1
ATOM 569 C C . ASN A 1 78 ? 20.922 9.574 -13.990 1.00 85.19 78 ASN A C 1
ATOM 571 O O . ASN A 1 78 ? 22.036 9.341 -13.520 1.00 85.19 78 ASN A O 1
ATOM 575 N N . GLN A 1 79 ? 20.615 10.701 -14.611 1.00 76.88 79 GLN A N 1
ATOM 576 C CA . GLN A 1 79 ? 21.429 11.891 -14.434 1.00 76.88 79 GLN A CA 1
ATOM 577 C C . GLN A 1 79 ? 21.097 12.432 -13.039 1.00 76.88 79 GLN A C 1
ATOM 579 O O . GLN A 1 79 ? 19.934 12.384 -12.641 1.00 76.88 79 GLN A O 1
ATOM 584 N N . ASP A 1 80 ? 22.110 12.892 -12.311 1.00 73.44 80 ASP A N 1
ATOM 585 C CA . ASP A 1 80 ? 21.961 13.548 -11.004 1.00 73.44 80 ASP A CA 1
ATOM 586 C C . ASP A 1 80 ? 21.608 12.622 -9.825 1.00 73.44 80 ASP A C 1
ATOM 588 O O . ASP A 1 80 ? 21.142 13.092 -8.795 1.00 73.44 80 ASP A O 1
ATOM 592 N N . GLU A 1 81 ? 21.843 11.307 -9.954 1.00 78.06 81 GLU A N 1
ATOM 593 C CA . GLU A 1 81 ? 21.626 10.313 -8.874 1.00 78.06 81 GLU A CA 1
ATOM 594 C C . GLU A 1 81 ? 20.171 10.207 -8.391 1.00 78.06 81 GLU A C 1
ATOM 596 O O . GLU A 1 81 ? 19.872 9.510 -7.418 1.00 78.06 81 GLU A O 1
ATOM 601 N N . ASP A 1 82 ? 19.255 10.861 -9.102 1.00 87.56 82 ASP A N 1
ATOM 602 C CA . ASP A 1 82 ? 17.848 10.871 -8.763 1.00 87.56 82 ASP A CA 1
ATOM 603 C C . ASP A 1 82 ? 17.276 9.441 -8.811 1.00 87.56 82 ASP A C 1
ATOM 605 O O . ASP A 1 82 ? 17.614 8.645 -9.695 1.00 87.56 82 ASP A O 1
ATOM 609 N N . PRO A 1 83 ? 16.396 9.078 -7.864 1.00 92.50 83 PRO A N 1
ATOM 610 C CA . PRO A 1 83 ? 15.804 7.754 -7.843 1.00 92.50 83 PRO A CA 1
ATOM 611 C C . PRO A 1 83 ? 14.867 7.508 -9.029 1.00 92.50 83 PRO A C 1
ATOM 613 O O . PRO A 1 83 ? 14.156 8.408 -9.493 1.00 92.50 83 PRO A O 1
ATOM 616 N N . SER A 1 84 ? 14.763 6.238 -9.420 1.00 95.38 84 SER A N 1
ATOM 617 C CA . SER A 1 84 ? 13.816 5.784 -10.442 1.00 95.38 84 SER A CA 1
ATOM 618 C C . SER A 1 84 ? 12.839 4.758 -9.908 1.00 95.38 84 SER A C 1
ATOM 620 O O . SER A 1 84 ? 13.224 3.805 -9.232 1.00 95.38 84 SER A O 1
ATOM 622 N N . TYR A 1 85 ? 11.585 4.863 -10.336 1.00 97.06 85 TYR A N 1
ATOM 623 C CA . TYR A 1 85 ? 10.676 3.719 -10.331 1.00 97.06 85 TYR A CA 1
ATOM 624 C C . TYR A 1 85 ? 10.754 2.998 -11.671 1.00 97.06 85 TYR A C 1
ATOM 626 O O . TYR A 1 85 ? 10.693 3.639 -12.716 1.00 97.06 85 TYR A O 1
ATOM 634 N N . ILE A 1 86 ? 10.851 1.672 -11.650 1.00 97.69 86 ILE A N 1
ATOM 635 C CA . ILE A 1 86 ? 10.965 0.854 -12.860 1.00 97.69 86 ILE A CA 1
ATOM 636 C C . ILE A 1 86 ? 9.789 -0.113 -12.917 1.00 97.69 86 ILE A C 1
ATOM 638 O O . ILE A 1 86 ? 9.571 -0.892 -11.986 1.00 97.69 86 ILE A O 1
ATOM 642 N N . ALA A 1 87 ? 9.033 -0.066 -14.008 1.00 97.44 87 ALA A N 1
ATOM 643 C CA . ALA A 1 87 ? 7.935 -0.971 -14.315 1.00 97.44 87 ALA A CA 1
ATOM 644 C C . ALA A 1 87 ? 8.259 -1.849 -15.525 1.00 97.44 87 ALA A C 1
ATOM 646 O O . ALA A 1 87 ? 9.034 -1.473 -16.404 1.00 97.44 87 ALA A O 1
ATOM 647 N N . PHE A 1 88 ? 7.609 -3.011 -15.565 1.00 97.69 88 PHE A N 1
ATOM 648 C CA . PHE A 1 88 ? 7.710 -3.960 -16.664 1.00 97.69 88 PHE A CA 1
ATOM 649 C C . PHE A 1 88 ? 6.323 -4.214 -17.241 1.00 97.69 88 PHE A C 1
ATOM 651 O O . PHE A 1 88 ? 5.411 -4.586 -16.507 1.00 97.69 88 PHE A O 1
ATOM 658 N N . GLY A 1 89 ? 6.157 -4.021 -18.543 1.00 96.88 89 GLY A N 1
ATOM 659 C CA . GLY A 1 89 ? 4.974 -4.433 -19.287 1.00 96.88 89 GLY A CA 1
ATOM 660 C C . GLY A 1 89 ? 5.244 -5.745 -20.014 1.00 96.88 89 GLY A C 1
ATOM 661 O O . GLY A 1 89 ? 6.145 -5.822 -20.845 1.00 96.88 89 GLY A O 1
ATOM 662 N N . LEU A 1 90 ? 4.480 -6.787 -19.704 1.00 95.88 90 LEU A N 1
ATOM 663 C CA . LEU A 1 90 ? 4.618 -8.117 -20.293 1.00 95.88 90 LEU A CA 1
ATOM 664 C C . LEU A 1 90 ? 3.536 -8.330 -21.346 1.00 95.88 90 LEU A C 1
ATOM 666 O O . LEU A 1 90 ? 2.357 -8.091 -21.083 1.00 95.88 90 LEU A O 1
ATOM 670 N N . SER A 1 91 ? 3.932 -8.792 -22.531 1.00 90.31 91 SER A N 1
ATOM 671 C CA . SER A 1 91 ? 2.975 -9.154 -23.580 1.00 90.31 91 SER A CA 1
ATOM 672 C C . SER A 1 91 ? 2.260 -10.452 -23.206 1.00 90.31 91 SER A C 1
ATOM 674 O O . SER A 1 91 ? 2.904 -11.473 -22.974 1.00 90.31 91 SER A O 1
ATOM 676 N N . ASN A 1 92 ? 0.931 -10.428 -23.162 1.00 85.75 92 ASN A N 1
ATOM 677 C CA . ASN A 1 92 ? 0.117 -11.621 -22.955 1.00 85.75 92 ASN A CA 1
ATOM 678 C C . ASN A 1 92 ? -0.233 -12.294 -24.297 1.00 85.75 92 ASN A C 1
ATOM 680 O O . ASN A 1 92 ? -0.081 -11.716 -25.373 1.00 85.75 92 ASN A O 1
ATOM 684 N N . ALA A 1 93 ? -0.765 -13.519 -24.240 1.00 83.44 93 ALA A N 1
ATOM 685 C CA . ALA A 1 93 ? -1.128 -14.302 -25.429 1.00 83.44 93 ALA A CA 1
ATOM 686 C C . ALA A 1 93 ? -2.178 -13.634 -26.345 1.00 83.44 93 ALA A C 1
ATOM 688 O O . ALA A 1 93 ? -2.362 -14.062 -27.481 1.00 83.44 93 ALA A O 1
ATOM 689 N N . LYS A 1 94 ? -2.880 -12.598 -25.867 1.00 86.19 94 LYS A N 1
ATOM 690 C CA . LYS A 1 94 ? -3.874 -11.836 -26.638 1.00 86.19 94 LYS A CA 1
ATOM 691 C C . LYS A 1 94 ? -3.284 -10.577 -27.287 1.00 86.19 94 LYS A C 1
ATOM 693 O O . LYS A 1 94 ? -4.040 -9.781 -27.833 1.00 86.19 94 LYS A O 1
ATOM 698 N N . GLY A 1 95 ? -1.970 -10.366 -27.188 1.00 82.19 95 GLY A N 1
ATOM 699 C CA . GLY A 1 95 ? -1.303 -9.147 -27.654 1.00 82.19 95 GLY A CA 1
ATOM 700 C C . GLY A 1 95 ? -1.571 -7.917 -26.779 1.00 82.19 95 GLY A C 1
ATOM 701 O O . GLY A 1 95 ? -1.209 -6.808 -27.158 1.00 82.19 95 GLY A O 1
ATOM 702 N N . GLY A 1 96 ? -2.212 -8.096 -25.619 1.00 87.50 96 GLY A N 1
ATOM 703 C CA . GLY A 1 96 ? -2.345 -7.058 -24.603 1.00 87.50 96 GLY A CA 1
ATOM 704 C C . GLY A 1 96 ? -1.104 -6.997 -23.717 1.00 87.50 96 GLY A C 1
ATOM 705 O O . GLY A 1 96 ? -0.345 -7.960 -23.629 1.00 87.50 96 GLY A O 1
ATOM 706 N N . MET A 1 97 ? -0.914 -5.875 -23.031 1.00 90.19 97 MET A N 1
ATOM 707 C CA . MET A 1 97 ? 0.175 -5.703 -22.074 1.00 90.19 97 MET A CA 1
ATOM 708 C C . MET A 1 97 ? -0.364 -5.772 -20.648 1.00 90.19 97 MET A C 1
ATOM 710 O O . MET A 1 97 ? -1.401 -5.186 -20.338 1.00 90.19 97 MET A O 1
ATOM 714 N N . GLU A 1 98 ? 0.343 -6.481 -19.779 1.00 94.00 98 GLU A N 1
ATOM 715 C CA . GLU A 1 98 ? 0.025 -6.586 -18.359 1.00 94.00 98 GLU A CA 1
ATOM 716 C C . GLU A 1 98 ? 1.222 -6.152 -17.516 1.00 94.00 98 GLU A C 1
ATOM 718 O O . GLU A 1 98 ? 2.372 -6.311 -17.922 1.00 94.00 98 GLU A O 1
ATOM 723 N N . SER A 1 99 ? 0.964 -5.606 -16.327 1.00 95.88 99 SER A N 1
ATOM 724 C CA . SER A 1 99 ? 2.043 -5.237 -15.413 1.00 95.88 99 SER A CA 1
ATOM 725 C C . SER A 1 99 ? 2.745 -6.485 -14.886 1.00 95.88 99 SER A C 1
ATOM 727 O O . SER A 1 99 ? 2.116 -7.342 -14.263 1.00 95.88 99 SER A O 1
ATOM 729 N N . GLY A 1 100 ? 4.056 -6.549 -15.090 1.00 93.69 100 GLY A N 1
ATOM 730 C CA . GLY A 1 100 ? 4.931 -7.508 -14.441 1.00 93.69 100 GLY A CA 1
ATOM 731 C C . GLY A 1 100 ? 5.154 -7.146 -12.974 1.00 93.69 100 GLY A C 1
ATOM 732 O O . GLY A 1 100 ? 5.203 -5.969 -12.613 1.00 93.69 100 GLY A O 1
ATOM 7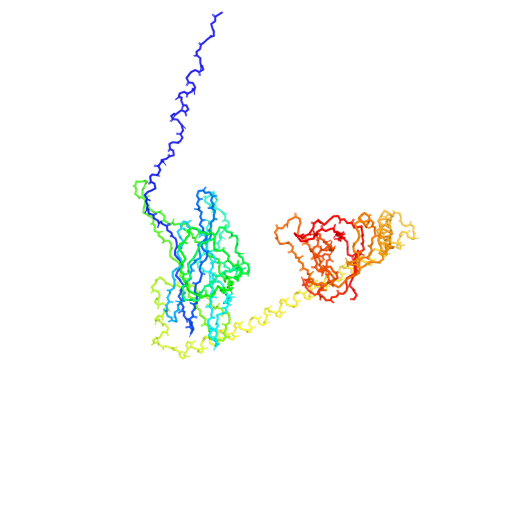33 N N . THR A 1 101 ? 5.307 -8.158 -12.125 1.00 93.31 101 THR A N 1
ATOM 734 C CA . THR A 1 101 ? 5.650 -7.998 -10.703 1.00 93.31 101 THR A CA 1
ATOM 735 C C . THR A 1 101 ? 6.954 -8.719 -10.410 1.00 93.31 101 THR A C 1
ATOM 737 O O . THR A 1 101 ? 7.083 -9.885 -10.771 1.00 93.31 101 THR A O 1
ATOM 740 N N . ALA A 1 102 ? 7.911 -8.074 -9.742 1.00 90.62 102 ALA A N 1
ATOM 741 C CA . ALA A 1 102 ? 9.155 -8.744 -9.368 1.00 90.62 102 ALA A CA 1
ATOM 742 C C . ALA A 1 102 ? 8.899 -9.768 -8.251 1.00 90.62 102 ALA A C 1
ATOM 744 O O . ALA A 1 102 ? 8.453 -9.401 -7.165 1.00 90.62 102 ALA A O 1
ATOM 745 N N . ALA A 1 103 ? 9.209 -11.037 -8.522 1.00 87.31 103 ALA A N 1
ATOM 746 C CA . ALA A 1 103 ? 9.177 -12.130 -7.543 1.00 87.31 103 ALA A CA 1
ATOM 747 C C . ALA A 1 103 ? 10.113 -11.870 -6.359 1.00 87.31 103 ALA A C 1
ATOM 749 O O . ALA A 1 103 ? 9.824 -12.150 -5.198 1.00 87.31 103 ALA A O 1
ATOM 750 N N . GLN A 1 104 ? 11.294 -11.384 -6.720 1.00 90.88 104 GLN A N 1
ATOM 751 C CA . GLN A 1 104 ? 12.445 -11.175 -5.876 1.00 90.88 104 GLN A CA 1
ATOM 752 C C . GLN A 1 104 ? 13.204 -9.995 -6.463 1.00 90.88 104 GLN A C 1
ATOM 754 O O . GLN A 1 104 ? 13.318 -9.865 -7.684 1.00 90.88 104 GLN A O 1
ATOM 759 N N . VAL A 1 105 ? 13.721 -9.143 -5.587 1.00 95.31 105 VAL A N 1
ATOM 760 C CA . VAL A 1 105 ? 14.608 -8.058 -5.991 1.00 95.31 105 VAL A CA 1
ATOM 761 C C . VAL A 1 105 ? 16.045 -8.520 -5.788 1.00 95.31 105 VAL A C 1
ATOM 763 O O . VAL A 1 105 ? 16.386 -8.902 -4.666 1.00 95.31 105 VAL A O 1
ATOM 766 N N . PRO A 1 106 ? 16.876 -8.544 -6.844 1.00 94.62 106 PRO A N 1
ATOM 767 C CA . PRO A 1 106 ? 18.262 -8.944 -6.702 1.00 94.62 106 PRO A CA 1
ATOM 768 C C . PRO A 1 106 ? 19.024 -7.917 -5.870 1.00 94.62 106 PRO A C 1
ATOM 770 O O . PRO A 1 106 ? 18.862 -6.708 -6.043 1.00 94.62 106 PRO A O 1
ATOM 773 N N . ASP A 1 107 ? 19.885 -8.414 -4.988 1.00 94.44 107 ASP A N 1
ATOM 774 C CA . ASP A 1 107 ? 20.834 -7.577 -4.270 1.00 94.44 107 ASP A CA 1
ATOM 775 C C . ASP A 1 107 ? 21.986 -7.211 -5.211 1.00 94.44 107 ASP A C 1
ATOM 777 O O . ASP A 1 107 ? 22.877 -8.018 -5.469 1.00 94.44 107 ASP A O 1
ATOM 781 N N . ILE A 1 108 ? 21.926 -6.003 -5.767 1.00 94.00 108 ILE A N 1
ATOM 782 C CA . ILE A 1 108 ? 22.966 -5.445 -6.644 1.00 94.00 108 ILE A CA 1
ATOM 783 C C . ILE A 1 108 ? 23.888 -4.468 -5.898 1.00 94.00 108 ILE A C 1
ATOM 785 O O . ILE A 1 108 ? 24.580 -3.664 -6.522 1.00 94.00 108 ILE A O 1
ATOM 789 N N . GLY A 1 109 ? 23.884 -4.536 -4.563 1.00 93.25 109 GLY A N 1
ATOM 790 C CA . GLY A 1 109 ? 24.719 -3.731 -3.681 1.00 93.25 109 GLY A CA 1
ATOM 791 C C . GLY A 1 109 ? 23.926 -2.846 -2.722 1.00 93.25 109 GLY A C 1
ATOM 792 O O . GLY A 1 109 ? 22.705 -2.679 -2.824 1.00 93.25 109 GLY A O 1
ATOM 793 N N . SER A 1 110 ? 24.663 -2.242 -1.793 1.00 91.94 110 SER A N 1
ATOM 794 C CA . SER A 1 110 ? 24.152 -1.258 -0.842 1.00 91.94 110 SER A CA 1
ATOM 795 C C . SER A 1 110 ? 25.012 0.007 -0.862 1.00 91.94 110 SER A C 1
ATOM 797 O O . SER A 1 110 ? 26.183 -0.040 -1.241 1.00 91.94 110 SER A O 1
ATOM 799 N N . VAL A 1 111 ? 24.435 1.133 -0.448 1.00 86.19 111 VAL A N 1
ATOM 800 C CA . VAL A 1 111 ? 25.085 2.445 -0.425 1.00 86.19 111 VAL A CA 1
ATOM 801 C C . VAL A 1 111 ? 24.858 3.145 0.914 1.00 86.19 111 VAL A C 1
ATOM 803 O O . VAL A 1 111 ? 23.747 3.105 1.450 1.00 86.19 111 VAL A O 1
ATOM 806 N N . PRO A 1 112 ? 25.881 3.806 1.478 1.00 81.06 112 PRO A N 1
ATOM 807 C CA . PRO A 1 112 ? 25.706 4.646 2.652 1.00 81.06 112 PRO A CA 1
ATOM 808 C C . PRO A 1 112 ? 25.058 5.972 2.232 1.00 81.06 112 PRO A C 1
ATOM 810 O O . PRO A 1 112 ? 25.643 6.747 1.481 1.00 81.06 112 PRO A O 1
ATOM 813 N N . ARG A 1 113 ? 23.846 6.262 2.717 1.00 71.06 113 ARG A N 1
ATOM 814 C CA . ARG A 1 113 ? 23.114 7.485 2.328 1.00 71.06 113 ARG A CA 1
ATOM 815 C C . ARG A 1 113 ? 23.496 8.746 3.087 1.00 71.06 113 ARG A C 1
ATOM 817 O O . ARG A 1 113 ? 23.099 9.839 2.691 1.00 71.06 113 ARG A O 1
ATOM 824 N N . ASN A 1 114 ? 24.240 8.625 4.181 1.00 66.94 114 ASN A N 1
ATOM 825 C CA . ASN A 1 114 ? 24.600 9.777 4.992 1.00 66.94 114 ASN A CA 1
ATOM 826 C C . ASN A 1 114 ? 26.099 10.069 4.894 1.00 66.94 114 ASN A C 1
ATOM 828 O O . ASN A 1 114 ? 26.901 9.498 5.626 1.00 66.94 114 ASN A O 1
ATOM 832 N N . LEU A 1 115 ? 26.465 11.011 4.019 1.00 57.44 115 LEU A N 1
ATOM 833 C CA . LEU A 1 115 ? 27.840 11.515 3.877 1.00 57.44 115 LEU A CA 1
ATOM 834 C C . LEU A 1 115 ? 28.418 12.056 5.200 1.00 57.44 115 LEU A C 1
ATOM 836 O O . LEU A 1 115 ? 29.631 12.046 5.385 1.00 57.44 115 LEU A O 1
ATOM 840 N N . ILE A 1 116 ? 27.567 12.503 6.134 1.00 55.78 116 ILE A N 1
ATOM 841 C CA . ILE A 1 116 ? 27.989 13.058 7.433 1.00 55.78 116 ILE A CA 1
ATOM 842 C C . ILE A 1 116 ? 28.208 11.950 8.473 1.00 55.78 116 ILE A C 1
ATOM 844 O O . ILE A 1 116 ? 28.972 12.122 9.421 1.00 55.78 116 ILE A O 1
ATOM 848 N N . THR A 1 117 ? 27.577 10.787 8.304 1.00 49.91 117 THR A N 1
ATOM 849 C CA . THR A 1 117 ? 27.758 9.642 9.201 1.00 49.91 117 THR A CA 1
ATOM 850 C C . THR A 1 117 ? 28.178 8.426 8.398 1.00 49.91 117 THR A C 1
ATOM 852 O O . THR A 1 117 ? 27.355 7.638 7.950 1.00 49.91 117 THR A O 1
ATOM 855 N N . ILE A 1 118 ? 29.494 8.217 8.341 1.00 57.19 118 ILE A N 1
ATOM 856 C CA . ILE A 1 118 ? 30.154 6.977 7.888 1.00 57.19 118 ILE A CA 1
ATOM 857 C C . ILE A 1 118 ? 29.571 5.718 8.590 1.00 57.19 118 ILE A C 1
ATOM 859 O O . ILE A 1 118 ? 29.784 4.600 8.143 1.00 57.19 118 ILE A O 1
ATOM 863 N N . LEU A 1 119 ? 28.797 5.893 9.671 1.00 68.06 119 LEU A N 1
ATOM 864 C CA . LEU A 1 119 ? 28.124 4.853 10.457 1.00 68.06 119 LEU A CA 1
ATOM 865 C C . LEU A 1 119 ? 26.604 4.730 10.204 1.00 68.06 119 LEU A C 1
ATOM 867 O O . LEU A 1 119 ? 25.912 4.073 10.982 1.00 68.06 119 LEU A O 1
ATOM 871 N N . GLY A 1 120 ? 26.051 5.395 9.187 1.00 72.25 120 GLY A N 1
ATOM 872 C CA . GLY A 1 120 ? 24.635 5.259 8.834 1.00 72.25 120 GLY A CA 1
ATOM 873 C C . GLY A 1 120 ? 24.293 3.853 8.313 1.00 72.25 120 GLY A C 1
ATOM 874 O O . GLY A 1 120 ? 25.176 3.161 7.807 1.00 72.25 120 GLY A O 1
ATOM 875 N N . PRO A 1 121 ? 23.025 3.410 8.419 1.00 80.38 121 PRO A N 1
ATOM 876 C CA . PRO A 1 121 ? 22.605 2.141 7.837 1.00 80.38 121 PRO A CA 1
ATOM 877 C C . PRO A 1 121 ? 22.794 2.168 6.316 1.00 80.38 121 PRO A C 1
ATOM 879 O O . PRO A 1 121 ? 22.462 3.154 5.655 1.00 80.38 121 PRO A O 1
ATOM 882 N N . GLU A 1 122 ? 23.325 1.077 5.768 1.00 86.62 122 GLU A N 1
ATOM 883 C CA . GLU A 1 122 ? 23.406 0.895 4.323 1.00 86.62 122 GLU A CA 1
ATOM 884 C C . GLU A 1 122 ? 22.004 0.702 3.739 1.00 86.62 122 GLU A C 1
ATOM 886 O O . GLU A 1 122 ? 21.209 -0.100 4.235 1.00 86.62 122 GLU A O 1
ATOM 891 N N . GLU A 1 123 ? 21.709 1.407 2.652 1.00 90.06 123 GLU A N 1
ATOM 892 C CA . GLU A 1 123 ? 20.479 1.211 1.896 1.00 90.06 123 GLU A CA 1
ATOM 893 C C . GLU A 1 123 ? 20.748 0.399 0.637 1.00 90.06 123 GLU A C 1
ATOM 895 O O . GLU A 1 123 ? 21.755 0.594 -0.037 1.00 90.06 123 GLU A O 1
ATOM 900 N N . LYS A 1 124 ? 19.839 -0.512 0.290 1.00 94.56 124 LYS A N 1
ATOM 901 C CA . LYS A 1 124 ? 19.955 -1.295 -0.942 1.00 94.56 124 LYS A CA 1
ATOM 902 C C . LYS A 1 124 ? 19.774 -0.400 -2.163 1.00 94.56 124 LYS A C 1
ATOM 904 O O . LYS A 1 124 ? 18.837 0.392 -2.217 1.00 94.56 124 LYS A O 1
ATOM 909 N N . VAL A 1 125 ? 20.636 -0.591 -3.162 1.00 94.75 125 VAL A N 1
ATOM 910 C CA . VAL A 1 125 ? 20.578 0.135 -4.443 1.00 94.75 125 VAL A CA 1
ATOM 911 C C . VAL A 1 125 ? 19.280 -0.163 -5.196 1.00 94.75 125 VAL A C 1
ATOM 913 O O . VAL A 1 125 ? 18.763 0.675 -5.931 1.00 94.75 125 VAL A O 1
ATOM 916 N N . LEU A 1 126 ? 18.742 -1.368 -5.016 1.00 96.19 126 LEU A N 1
ATOM 917 C CA . LEU A 1 126 ? 17.508 -1.813 -5.642 1.00 96.19 126 LEU A CA 1
ATOM 918 C C . LEU A 1 126 ? 16.595 -2.431 -4.586 1.00 96.19 126 LEU A C 1
ATOM 920 O O . LEU A 1 126 ? 17.001 -3.335 -3.856 1.00 96.19 126 LEU A O 1
ATOM 924 N N . ILE A 1 127 ? 15.354 -1.960 -4.520 1.00 96.50 127 ILE A N 1
ATOM 925 C CA . ILE A 1 127 ? 14.316 -2.501 -3.633 1.00 96.50 127 ILE A CA 1
ATOM 926 C C . ILE A 1 127 ? 13.017 -2.736 -4.403 1.00 96.50 127 ILE A C 1
ATOM 928 O O . ILE A 1 127 ? 12.829 -2.231 -5.510 1.00 96.50 127 ILE A O 1
ATOM 932 N N . GLY A 1 128 ? 12.105 -3.509 -3.814 1.00 94.50 128 GLY A N 1
ATOM 933 C CA . GLY A 1 128 ? 10.768 -3.700 -4.372 1.00 94.50 128 GLY A CA 1
ATOM 934 C C . GLY A 1 128 ? 9.932 -2.433 -4.230 1.00 94.50 128 GLY A C 1
ATOM 935 O O . GLY A 1 128 ? 9.993 -1.755 -3.204 1.00 94.50 128 GLY A O 1
ATOM 936 N N . ALA A 1 129 ? 9.130 -2.124 -5.244 1.00 94.56 129 ALA A N 1
ATOM 937 C CA . ALA A 1 129 ? 8.212 -0.990 -5.214 1.00 94.56 129 ALA A CA 1
ATOM 938 C C . ALA A 1 129 ? 6.864 -1.346 -5.840 1.00 94.56 129 ALA A C 1
ATOM 940 O O . ALA A 1 129 ? 6.736 -2.377 -6.487 1.00 94.56 129 ALA A O 1
ATOM 941 N N . ALA A 1 130 ? 5.858 -0.497 -5.619 1.00 93.56 130 ALA A N 1
ATOM 942 C CA . ALA A 1 130 ? 4.506 -0.660 -6.156 1.00 93.56 130 ALA A CA 1
ATOM 943 C C . ALA A 1 130 ? 3.851 0.710 -6.414 1.00 93.56 130 ALA A C 1
ATOM 945 O O . ALA A 1 130 ? 2.925 1.133 -5.718 1.00 93.56 130 ALA A O 1
ATOM 946 N N . LYS A 1 131 ? 4.372 1.446 -7.398 1.00 93.88 131 LYS A N 1
ATOM 947 C CA . LYS A 1 131 ? 3.881 2.759 -7.828 1.00 93.88 131 LYS A CA 1
ATOM 948 C C . LYS A 1 131 ? 3.243 2.634 -9.212 1.00 93.88 131 LYS A C 1
ATOM 950 O O . LYS A 1 131 ? 3.833 2.033 -10.099 1.00 93.88 131 LYS A O 1
ATOM 955 N N . GLY A 1 132 ? 2.041 3.176 -9.402 1.00 94.25 132 GLY A N 1
ATOM 956 C CA . GLY A 1 132 ? 1.404 3.198 -10.724 1.00 94.25 132 GLY A CA 1
ATOM 957 C C . GLY A 1 132 ? 2.172 4.109 -11.684 1.00 94.25 132 GLY A C 1
ATOM 958 O O . GLY A 1 132 ? 2.545 5.206 -11.289 1.00 94.25 132 GLY A O 1
ATOM 959 N N . ILE A 1 133 ? 2.414 3.664 -12.913 1.00 95.12 133 ILE A N 1
ATOM 960 C CA . ILE A 1 133 ? 3.080 4.403 -13.991 1.00 95.12 133 ILE A CA 1
ATOM 961 C C . ILE A 1 133 ? 2.247 4.217 -15.257 1.00 95.12 133 ILE A C 1
ATOM 963 O O . ILE A 1 133 ? 1.783 3.116 -15.535 1.00 95.12 133 ILE A O 1
ATOM 967 N N . CYS A 1 134 ? 2.060 5.276 -16.034 1.00 96.06 134 CYS A N 1
ATOM 968 C CA . CYS A 1 134 ? 1.355 5.199 -17.306 1.00 96.06 134 CYS A CA 1
ATOM 969 C C . CYS A 1 134 ? 2.362 5.109 -18.450 1.00 96.06 134 CYS A C 1
ATOM 971 O O . CYS A 1 134 ? 3.278 5.921 -18.534 1.00 96.06 134 CYS A O 1
ATOM 973 N N . ALA A 1 135 ? 2.197 4.134 -19.339 1.00 95.56 135 ALA A N 1
ATOM 974 C CA . ALA A 1 135 ? 3.101 3.946 -20.469 1.00 95.56 135 ALA A CA 1
ATOM 975 C C . ALA A 1 135 ? 2.357 3.523 -21.731 1.00 95.56 135 ALA A C 1
ATOM 977 O O . ALA A 1 135 ? 1.296 2.912 -21.667 1.00 95.56 135 ALA A O 1
ATOM 978 N N . ARG A 1 136 ? 2.913 3.859 -22.886 1.00 94.75 136 ARG A N 1
ATOM 979 C CA . ARG A 1 136 ? 2.475 3.388 -24.201 1.00 94.75 136 ARG A CA 1
ATOM 980 C C . ARG A 1 136 ? 3.324 2.182 -24.607 1.00 94.75 136 ARG A C 1
ATOM 982 O O . ARG A 1 136 ? 4.451 2.024 -24.148 1.00 94.75 136 ARG A O 1
ATOM 989 N N . ILE A 1 137 ? 2.781 1.335 -25.475 1.00 92.94 137 ILE A N 1
ATOM 990 C CA . ILE A 1 137 ? 3.518 0.188 -26.022 1.00 92.94 137 ILE A CA 1
ATOM 991 C C . ILE A 1 137 ? 4.579 0.685 -27.012 1.00 92.94 137 ILE A C 1
ATOM 993 O O . ILE A 1 137 ? 4.294 1.551 -27.842 1.00 92.94 137 ILE A O 1
ATOM 997 N N . GLY A 1 138 ? 5.778 0.103 -26.974 1.00 92.75 138 GLY A N 1
ATOM 998 C CA . GLY A 1 138 ? 6.827 0.339 -27.963 1.00 92.75 138 GLY A CA 1
ATOM 999 C C . GLY A 1 138 ? 7.821 1.393 -27.502 1.00 92.75 138 GLY A C 1
ATOM 1000 O O . GLY A 1 138 ? 8.965 1.070 -27.186 1.00 92.75 138 GLY A O 1
ATOM 1001 N N . VAL A 1 139 ? 7.390 2.656 -27.511 1.00 94.12 139 VAL A N 1
ATOM 1002 C CA . VAL A 1 139 ? 8.187 3.794 -27.038 1.00 94.12 139 VAL A CA 1
ATOM 1003 C C . VAL A 1 139 ? 7.291 4.731 -26.245 1.00 94.12 139 VAL A C 1
ATOM 1005 O O . VAL A 1 139 ? 6.237 5.150 -26.724 1.00 94.12 139 VAL A O 1
ATOM 1008 N N . THR A 1 140 ? 7.752 5.108 -25.058 1.00 94.75 140 THR A N 1
ATOM 1009 C CA . THR A 1 140 ? 7.125 6.132 -24.221 1.00 94.75 140 THR A CA 1
ATOM 1010 C C . THR A 1 140 ? 8.161 7.178 -23.858 1.00 94.75 140 THR A C 1
ATOM 1012 O O . THR A 1 140 ? 9.244 6.837 -23.391 1.00 94.75 140 THR A O 1
ATOM 1015 N N . ARG A 1 141 ? 7.845 8.462 -24.017 1.00 95.81 141 ARG A N 1
ATOM 1016 C CA . ARG A 1 141 ? 8.616 9.531 -23.378 1.00 95.81 141 ARG A CA 1
ATOM 1017 C C . ARG A 1 141 ? 7.730 10.717 -23.067 1.00 95.81 141 ARG A C 1
ATOM 1019 O O . ARG A 1 141 ? 7.112 11.259 -23.977 1.00 95.81 141 ARG A O 1
ATOM 1026 N N . TYR A 1 142 ? 7.695 11.122 -21.804 1.00 94.56 142 TYR A N 1
ATOM 1027 C CA . TYR A 1 142 ? 7.018 12.341 -21.378 1.00 94.56 142 TYR A CA 1
ATOM 1028 C C . TYR A 1 142 ? 7.500 12.844 -20.019 1.00 94.56 142 TYR A C 1
ATOM 1030 O O . TYR A 1 142 ? 8.246 12.158 -19.322 1.00 94.56 142 TYR A O 1
ATOM 1038 N N . SER A 1 143 ? 7.054 14.042 -19.638 1.00 93.19 143 SER A N 1
ATOM 1039 C CA . SER A 1 143 ? 7.318 14.617 -18.318 1.00 93.19 143 SER A CA 1
ATOM 1040 C C . SER A 1 143 ? 6.026 15.050 -17.625 1.00 93.19 143 SER A C 1
ATOM 1042 O O . SER A 1 143 ? 5.077 15.477 -18.286 1.00 93.19 143 SER A O 1
ATOM 1044 N N . MET A 1 144 ? 5.989 14.983 -16.293 1.00 92.19 144 MET A N 1
ATOM 1045 C CA . MET A 1 144 ? 4.857 15.464 -15.492 1.00 92.19 144 MET A CA 1
ATOM 1046 C C . MET A 1 144 ? 5.303 16.058 -14.153 1.00 92.19 144 MET A C 1
ATOM 1048 O O . MET A 1 144 ? 6.179 15.515 -13.491 1.00 92.19 144 MET A O 1
ATOM 1052 N N . ASN A 1 145 ? 4.668 17.156 -13.737 1.00 87.25 145 ASN A N 1
ATOM 1053 C CA . ASN A 1 145 ? 5.012 17.871 -12.496 1.00 87.25 145 ASN A CA 1
ATOM 1054 C C . ASN A 1 145 ? 4.336 17.294 -11.238 1.00 87.25 145 ASN A C 1
ATOM 1056 O O . ASN A 1 145 ? 4.628 17.726 -10.129 1.00 87.25 145 ASN A O 1
ATOM 1060 N N . ASN A 1 146 ? 3.400 16.358 -11.404 1.00 75.56 146 ASN A N 1
ATOM 1061 C CA . ASN A 1 146 ? 2.557 15.853 -10.322 1.00 75.56 146 ASN A CA 1
ATOM 1062 C C . ASN A 1 146 ? 2.934 14.424 -9.925 1.00 75.56 146 ASN A C 1
ATOM 1064 O O . ASN A 1 146 ? 3.579 13.695 -10.679 1.00 75.56 146 ASN A O 1
ATOM 1068 N N . ASP A 1 147 ? 2.454 14.015 -8.750 1.00 77.62 147 ASP A N 1
ATOM 1069 C CA . ASP A 1 147 ? 2.436 12.617 -8.330 1.00 77.62 147 ASP A CA 1
ATOM 1070 C C . ASP A 1 147 ? 1.734 11.742 -9.383 1.00 77.62 147 ASP A C 1
ATOM 1072 O O . ASP A 1 147 ? 0.763 12.156 -10.022 1.00 77.62 147 ASP A O 1
ATOM 1076 N N . PHE A 1 148 ? 2.218 10.512 -9.539 1.00 80.75 148 PHE A N 1
ATOM 1077 C CA . PHE A 1 148 ? 1.676 9.536 -10.480 1.00 80.75 148 PHE A CA 1
ATOM 1078 C C . PHE A 1 148 ? 0.150 9.392 -10.341 1.00 80.75 148 PHE A C 1
ATOM 1080 O O . PHE A 1 148 ? -0.357 9.076 -9.256 1.00 80.75 148 PHE A O 1
ATOM 1087 N N . THR A 1 149 ? -0.591 9.596 -11.434 1.00 74.56 149 THR A N 1
ATOM 1088 C CA . THR A 1 149 ? -2.036 9.348 -11.454 1.00 74.56 149 THR A CA 1
ATOM 1089 C C . THR A 1 149 ? -2.287 7.841 -11.499 1.00 74.56 149 THR A C 1
ATOM 1091 O O . THR A 1 149 ? -1.554 7.088 -12.135 1.00 74.56 149 THR A O 1
ATOM 1094 N N . LYS A 1 150 ? -3.331 7.373 -10.804 1.00 73.88 150 LYS A N 1
ATOM 1095 C CA . LYS A 1 150 ? -3.753 5.961 -10.888 1.00 73.88 150 LYS A CA 1
ATOM 1096 C C . LYS A 1 150 ? -4.564 5.667 -12.150 1.00 73.88 150 LYS A C 1
ATOM 1098 O O . LYS A 1 150 ? -4.692 4.509 -12.529 1.00 73.88 150 LYS A O 1
ATOM 1103 N N . ASP A 1 151 ? -5.121 6.708 -12.762 1.00 89.31 151 ASP A N 1
ATOM 1104 C CA . ASP A 1 151 ? -5.922 6.614 -13.973 1.00 89.31 151 ASP A CA 1
ATOM 1105 C C . ASP A 1 151 ? -5.125 7.160 -15.161 1.00 89.31 151 ASP A C 1
ATOM 1107 O O . ASP A 1 151 ? -4.837 8.358 -15.246 1.00 89.31 151 ASP A O 1
ATOM 1111 N N . CYS A 1 152 ? -4.733 6.251 -16.053 1.00 93.44 152 CYS A N 1
ATOM 1112 C CA . CYS A 1 152 ? -3.991 6.579 -17.265 1.00 93.44 152 CYS A CA 1
ATOM 1113 C C . CYS A 1 152 ? -4.890 7.110 -18.382 1.00 93.44 152 CYS A C 1
ATOM 1115 O O . CYS A 1 152 ? -4.387 7.730 -19.316 1.00 93.44 152 CYS A O 1
ATOM 1117 N N . SER A 1 153 ? -6.210 6.910 -18.287 1.00 91.12 153 SER A N 1
ATOM 1118 C CA . SER A 1 153 ? -7.160 7.422 -19.279 1.00 91.12 153 SER A CA 1
ATOM 1119 C C . SER A 1 153 ? -7.376 8.931 -19.152 1.00 91.12 153 SER A C 1
ATOM 1121 O O . SER A 1 153 ? -7.630 9.605 -20.146 1.00 91.12 153 SER A O 1
ATOM 1123 N N . THR A 1 154 ? -7.208 9.476 -17.944 1.00 88.56 154 THR A N 1
ATOM 1124 C CA . THR A 1 154 ? -7.350 10.909 -17.649 1.00 88.56 154 THR A CA 1
ATOM 1125 C C . THR A 1 154 ? -6.006 11.627 -17.545 1.00 88.56 154 THR A C 1
ATOM 1127 O O . THR A 1 154 ? -5.950 12.746 -17.032 1.00 88.56 154 THR A O 1
ATOM 1130 N N . LEU A 1 155 ? -4.903 10.981 -17.935 1.00 88.94 155 LEU A N 1
ATOM 1131 C CA . LEU A 1 155 ? -3.574 11.562 -17.796 1.00 88.94 155 LEU A CA 1
ATOM 1132 C C . LEU A 1 155 ? -3.436 12.768 -18.734 1.00 88.94 155 LEU A C 1
ATOM 1134 O O . LEU A 1 155 ? -3.261 12.624 -19.941 1.00 88.94 155 LEU A O 1
ATOM 1138 N N . THR A 1 156 ? -3.486 13.969 -18.159 1.00 83.44 156 THR A N 1
ATOM 1139 C CA . THR A 1 156 ? -3.157 15.211 -18.861 1.00 83.44 156 THR A CA 1
ATOM 1140 C C . THR A 1 156 ? -1.678 15.509 -18.692 1.00 83.44 156 THR A C 1
ATOM 1142 O O . THR A 1 156 ? -1.181 15.649 -17.571 1.00 83.44 156 THR A O 1
ATOM 1145 N N . MET A 1 157 ? -0.972 15.629 -19.804 1.00 83.00 157 MET A N 1
ATOM 1146 C CA . MET A 1 157 ? 0.454 15.918 -19.805 1.00 83.00 157 MET A CA 1
ATOM 1147 C C . MET A 1 157 ? 0.678 17.394 -19.476 1.00 83.00 157 MET A C 1
ATOM 1149 O O . MET A 1 157 ? 0.143 18.271 -20.148 1.00 83.00 157 MET A O 1
ATOM 1153 N N . SER A 1 158 ? 1.434 17.666 -18.414 1.00 78.00 158 SER A N 1
ATOM 1154 C CA . SER A 1 158 ? 1.670 19.024 -17.899 1.00 78.00 158 SER A CA 1
ATOM 1155 C C . SER A 1 158 ? 3.147 19.435 -17.883 1.00 78.00 158 SER A C 1
ATOM 1157 O O . SER A 1 158 ? 3.471 20.531 -17.427 1.00 78.00 158 SER A O 1
ATOM 1159 N N . GLY A 1 159 ? 4.054 18.564 -18.341 1.00 73.38 159 GLY A N 1
ATOM 1160 C CA . GLY A 1 159 ? 5.496 18.814 -18.350 1.00 73.38 159 GLY A CA 1
ATOM 1161 C C . GLY A 1 159 ? 6.009 19.474 -19.634 1.00 73.38 159 GLY A C 1
ATOM 1162 O O . GLY A 1 159 ? 5.429 19.325 -20.704 1.00 73.38 159 GLY A O 1
ATOM 1163 N N . LEU A 1 160 ? 7.153 20.155 -19.530 1.00 75.44 160 LEU A N 1
ATOM 1164 C CA . LEU A 1 160 ? 7.831 20.881 -20.621 1.00 75.44 160 LEU A CA 1
ATOM 1165 C C . LEU A 1 160 ? 8.640 19.973 -21.579 1.00 75.44 160 LEU A C 1
ATOM 1167 O O . LEU A 1 160 ? 9.578 20.427 -22.228 1.00 75.44 160 LEU A O 1
ATOM 1171 N N . GLY A 1 161 ? 8.327 18.678 -21.642 1.00 78.94 161 GLY A N 1
ATOM 1172 C CA . GLY A 1 161 ? 9.102 17.694 -22.400 1.00 78.94 161 GLY A CA 1
ATOM 1173 C C . GLY A 1 161 ? 8.456 17.327 -23.739 1.00 78.94 161 GLY A C 1
ATOM 1174 O O . GLY A 1 161 ? 7.229 17.253 -23.805 1.00 78.94 161 GLY A O 1
ATOM 1175 N N . PRO A 1 162 ? 9.247 17.044 -24.791 1.00 85.75 162 PRO A N 1
ATOM 1176 C CA . PRO A 1 162 ? 8.714 16.457 -26.014 1.00 85.75 162 PRO A CA 1
ATOM 1177 C C . PRO A 1 162 ? 8.074 15.097 -25.716 1.00 85.75 162 PRO A C 1
ATOM 1179 O O . PRO A 1 162 ? 8.656 14.261 -25.016 1.00 85.75 162 PRO A O 1
ATOM 1182 N N . GLU A 1 163 ? 6.882 14.887 -26.264 1.00 89.62 163 GLU A N 1
ATOM 1183 C CA . GLU A 1 163 ? 6.171 13.619 -26.183 1.00 89.62 163 GLU A CA 1
ATOM 1184 C C . GLU A 1 163 ? 6.632 12.677 -27.295 1.00 89.62 163 GLU A C 1
ATOM 1186 O O . GLU A 1 163 ? 6.682 13.061 -28.464 1.00 89.62 163 GLU A O 1
ATOM 1191 N N . TYR A 1 164 ? 6.920 11.427 -26.937 1.00 92.50 164 TYR A N 1
ATOM 1192 C CA . TYR A 1 164 ? 7.132 10.360 -27.910 1.00 92.50 164 TYR A CA 1
ATOM 1193 C C . TYR A 1 164 ? 6.275 9.142 -27.571 1.00 92.50 164 TYR A C 1
ATOM 1195 O O . TYR A 1 164 ? 6.153 8.757 -26.405 1.00 92.50 164 TYR A O 1
ATOM 1203 N N . GLY A 1 165 ? 5.730 8.523 -28.618 1.00 90.06 165 GLY A N 1
ATOM 1204 C CA . GLY A 1 165 ? 4.875 7.340 -28.540 1.00 90.06 165 GLY A CA 1
ATOM 1205 C C . GLY A 1 165 ? 3.533 7.540 -29.244 1.00 90.06 165 GLY A C 1
ATOM 1206 O O . GLY A 1 165 ? 3.080 8.662 -29.454 1.00 90.06 165 GLY A O 1
ATOM 1207 N N . GLN A 1 166 ? 2.890 6.437 -29.623 1.00 91.19 166 GLN A N 1
ATOM 1208 C CA . GLN A 1 166 ? 1.541 6.422 -30.198 1.00 91.19 166 GLN A CA 1
ATOM 1209 C C . GLN A 1 166 ? 0.644 5.465 -29.402 1.00 91.19 166 GLN A C 1
ATOM 1211 O O . GLN A 1 166 ? 1.133 4.571 -28.717 1.00 91.19 166 GLN A O 1
ATOM 1216 N N . GLY A 1 167 ? -0.676 5.656 -29.479 1.00 91.00 167 GLY A N 1
ATOM 1217 C CA . GLY A 1 167 ? -1.659 4.788 -28.811 1.00 91.00 167 GLY A CA 1
ATOM 1218 C C . GLY A 1 167 ? -1.989 5.180 -27.363 1.00 91.00 167 GLY A C 1
ATOM 1219 O O . GLY A 1 167 ? -1.417 6.128 -26.835 1.00 91.00 167 GLY A O 1
ATOM 1220 N N . PRO A 1 168 ? -2.954 4.510 -26.719 1.00 93.62 168 PRO A N 1
ATOM 1221 C CA . PRO A 1 168 ? -3.405 4.870 -25.378 1.00 93.62 168 PRO A CA 1
ATOM 1222 C C . PRO A 1 168 ? -2.336 4.592 -24.313 1.00 93.62 168 PRO A C 1
ATOM 1224 O O . PRO A 1 168 ? -1.525 3.676 -24.454 1.00 93.62 168 PRO A O 1
ATOM 1227 N N . PHE A 1 169 ? -2.377 5.350 -23.215 1.00 94.69 169 PHE A N 1
ATOM 1228 C CA . PHE A 1 169 ? -1.602 5.020 -22.024 1.00 94.69 169 PHE A CA 1
ATOM 1229 C C . PHE A 1 169 ? -2.206 3.810 -21.309 1.00 94.69 169 PHE A C 1
ATOM 1231 O O . PHE A 1 169 ? -3.411 3.738 -21.066 1.00 94.69 169 PHE A O 1
ATOM 1238 N N . LEU A 1 170 ? -1.340 2.881 -20.930 1.00 95.06 170 LEU A N 1
ATOM 1239 C CA . LEU A 1 170 ? -1.649 1.677 -20.183 1.00 95.06 170 LEU A CA 1
ATOM 1240 C C . LEU A 1 170 ? -1.127 1.817 -18.749 1.00 95.06 170 LEU A C 1
ATOM 1242 O O . LEU A 1 170 ? -0.012 2.311 -18.552 1.00 95.06 170 LEU A O 1
ATOM 1246 N N . PRO A 1 171 ? -1.906 1.386 -17.744 1.00 95.81 171 PRO A N 1
ATOM 1247 C CA . PRO A 1 171 ? -1.460 1.384 -16.363 1.00 95.81 171 PRO A CA 1
ATOM 1248 C C . PRO A 1 171 ? -0.496 0.222 -16.119 1.00 95.81 171 PRO A C 1
ATOM 1250 O O . PRO A 1 171 ? -0.863 -0.949 -16.206 1.00 95.81 171 PRO A O 1
ATOM 1253 N N . LEU A 1 172 ? 0.732 0.560 -15.754 1.00 95.62 172 LEU A N 1
ATOM 1254 C CA . LEU A 1 172 ? 1.731 -0.354 -15.225 1.00 95.62 172 LEU A CA 1
ATOM 1255 C C . LEU A 1 172 ? 1.944 -0.068 -13.739 1.00 95.62 172 LEU A C 1
ATOM 1257 O O . LEU A 1 172 ? 1.672 1.022 -13.245 1.00 95.62 172 LEU A O 1
ATOM 1261 N N . THR A 1 173 ? 2.435 -1.054 -13.003 1.00 94.88 173 THR A N 1
ATOM 1262 C CA . THR A 1 173 ? 2.905 -0.892 -11.628 1.00 94.88 173 THR A CA 1
ATOM 1263 C C . THR A 1 173 ? 4.409 -1.118 -11.622 1.00 94.88 173 THR A C 1
ATOM 1265 O O . THR A 1 173 ? 4.891 -2.109 -12.167 1.00 94.88 173 THR A O 1
ATOM 1268 N N . SER A 1 174 ? 5.164 -0.194 -11.029 1.00 93.38 174 SER A N 1
ATOM 1269 C CA . SER A 1 174 ? 6.598 -0.363 -10.820 1.00 93.38 174 SER A CA 1
ATOM 1270 C C . SER A 1 174 ? 6.839 -1.657 -10.062 1.00 93.38 174 SER A C 1
ATOM 1272 O O . SER A 1 174 ? 6.147 -1.903 -9.080 1.00 93.38 174 SER A O 1
ATOM 1274 N N . ALA A 1 175 ? 7.829 -2.432 -10.470 1.00 91.50 175 ALA A N 1
ATOM 1275 C CA . ALA A 1 175 ? 8.285 -3.601 -9.737 1.00 91.50 175 ALA A CA 1
ATOM 1276 C C . ALA A 1 175 ? 9.503 -3.274 -8.862 1.00 91.50 175 ALA A C 1
ATOM 1278 O O . ALA A 1 175 ? 9.692 -3.882 -7.810 1.00 91.50 175 ALA A O 1
ATOM 1279 N N . LEU A 1 176 ? 10.316 -2.303 -9.290 1.00 96.56 176 LEU A N 1
ATOM 1280 C CA . LEU A 1 176 ? 11.585 -1.959 -8.658 1.00 96.56 176 LEU A CA 1
ATOM 1281 C C . LEU A 1 176 ? 11.665 -0.456 -8.383 1.00 96.56 176 LEU A C 1
ATOM 1283 O O . LEU A 1 176 ? 11.112 0.358 -9.127 1.00 96.56 176 LEU A O 1
ATOM 1287 N N . PHE A 1 177 ? 12.392 -0.103 -7.332 1.00 96.75 177 PHE A N 1
ATOM 1288 C CA . PHE A 1 177 ? 12.873 1.245 -7.070 1.00 96.75 177 PHE A CA 1
ATOM 1289 C C . PHE A 1 177 ? 14.395 1.213 -7.046 1.00 96.75 177 PHE A C 1
ATOM 1291 O O . PHE A 1 177 ? 14.990 0.471 -6.263 1.00 96.75 177 PHE A O 1
ATOM 1298 N N . PHE A 1 178 ? 14.997 1.981 -7.947 1.00 96.12 178 PHE A N 1
ATOM 1299 C CA . PHE A 1 178 ? 16.432 2.061 -8.150 1.00 96.12 178 PHE A CA 1
ATOM 1300 C C . PHE A 1 178 ? 16.951 3.369 -7.568 1.00 96.12 178 PHE A C 1
ATOM 1302 O O . PHE A 1 178 ? 16.520 4.453 -7.964 1.00 96.12 178 PHE A O 1
ATOM 1309 N N . HIS A 1 179 ? 17.864 3.244 -6.614 1.00 94.12 179 HIS A N 1
ATOM 1310 C CA . HIS A 1 179 ? 18.531 4.343 -5.944 1.00 94.12 179 HIS A CA 1
ATOM 1311 C C . HIS A 1 179 ? 20.047 4.129 -6.042 1.00 94.12 179 HIS A C 1
ATOM 1313 O O . HIS A 1 179 ? 20.613 3.401 -5.222 1.00 94.12 179 HIS A O 1
ATOM 1319 N N . PRO A 1 180 ? 20.706 4.677 -7.074 1.00 92.12 180 PRO A N 1
ATOM 1320 C CA . PRO A 1 180 ? 22.123 4.425 -7.298 1.00 92.12 180 PRO A CA 1
ATOM 1321 C C . PRO A 1 180 ? 23.008 5.001 -6.189 1.00 92.12 180 PRO A C 1
ATOM 1323 O O . PRO A 1 180 ? 22.611 5.895 -5.443 1.00 92.12 180 PRO A O 1
ATOM 1326 N N . ALA A 1 181 ? 24.239 4.496 -6.107 1.00 86.94 181 ALA A N 1
ATOM 1327 C CA . ALA A 1 181 ? 25.284 5.142 -5.324 1.00 86.94 181 ALA A CA 1
ATOM 1328 C C . ALA A 1 181 ? 25.643 6.491 -5.940 1.00 86.94 181 ALA A C 1
ATOM 1330 O O . ALA A 1 181 ? 25.622 6.605 -7.175 1.00 86.94 181 ALA A O 1
ATOM 1331 N N . PRO A 1 182 ? 26.095 7.449 -5.116 1.00 79.81 182 PRO A N 1
ATOM 1332 C CA . PRO A 1 182 ? 26.730 8.625 -5.653 1.00 79.81 182 PRO A CA 1
ATOM 1333 C C . PRO A 1 182 ? 27.933 8.251 -6.513 1.00 79.81 182 PRO A C 1
ATOM 1335 O O . PRO A 1 182 ? 28.614 7.242 -6.276 1.00 79.81 182 PRO A O 1
ATOM 1338 N N . HIS A 1 183 ? 28.156 9.027 -7.563 1.00 78.38 183 HIS A N 1
ATOM 1339 C CA . HIS A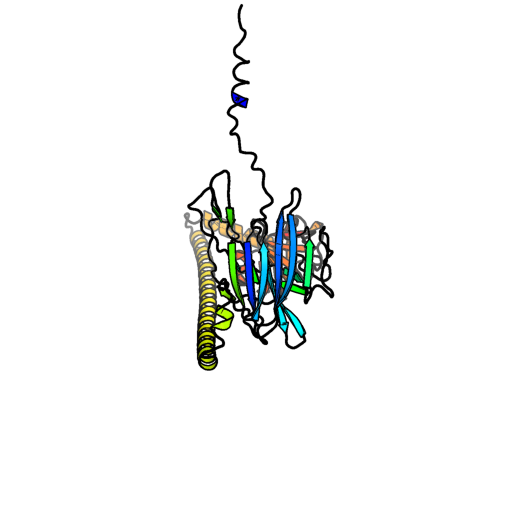 1 183 ? 29.201 8.736 -8.531 1.00 78.38 183 HIS A CA 1
ATOM 1340 C C . HIS A 1 183 ? 30.593 8.767 -7.887 1.00 78.38 183 HIS A C 1
ATOM 1342 O O . HIS A 1 183 ? 30.883 9.541 -6.971 1.00 78.38 183 HIS A O 1
ATOM 1348 N N . ASN A 1 184 ? 31.483 7.898 -8.366 1.00 77.25 184 ASN A N 1
ATOM 1349 C CA . ASN A 1 184 ? 32.835 7.813 -7.832 1.00 77.25 184 ASN A CA 1
ATOM 1350 C C . ASN A 1 184 ? 33.731 8.838 -8.528 1.00 77.25 184 ASN A C 1
ATOM 1352 O O . ASN A 1 184 ? 34.209 8.621 -9.641 1.00 77.25 184 ASN A O 1
ATOM 1356 N N . CYS A 1 185 ? 33.987 9.949 -7.844 1.00 80.62 185 CYS A N 1
ATOM 1357 C CA . CYS A 1 185 ? 34.985 10.926 -8.253 1.00 80.62 185 CYS A CA 1
ATOM 1358 C C . CYS A 1 185 ? 36.365 10.564 -7.693 1.00 80.62 185 CYS A C 1
ATOM 1360 O O . CYS A 1 185 ? 36.555 10.455 -6.481 1.00 80.62 185 CYS A O 1
ATOM 1362 N N . ARG A 1 186 ? 37.354 10.412 -8.575 1.00 78.25 186 ARG A N 1
ATOM 1363 C CA . ARG A 1 186 ? 38.766 10.240 -8.221 1.00 78.25 186 ARG A CA 1
ATOM 1364 C C . ARG A 1 186 ? 39.589 11.340 -8.875 1.00 78.25 186 ARG A C 1
ATOM 1366 O O . ARG A 1 186 ? 39.517 11.556 -10.081 1.00 78.25 186 ARG A O 1
ATOM 1373 N N . GLY A 1 187 ? 40.407 12.029 -8.088 1.00 74.69 187 GLY A N 1
ATOM 1374 C CA . GLY A 1 187 ? 41.305 13.038 -8.632 1.00 74.69 187 GLY A CA 1
ATOM 1375 C C . GLY A 1 187 ? 41.803 14.046 -7.611 1.00 74.69 187 GLY A C 1
ATOM 1376 O O . GLY A 1 187 ? 41.333 14.100 -6.476 1.00 74.69 187 GLY A O 1
ATOM 1377 N N . LEU A 1 188 ? 42.787 14.835 -8.034 1.00 71.81 188 LEU A N 1
ATOM 1378 C CA . LEU A 1 188 ? 43.265 15.991 -7.280 1.00 71.81 188 LEU A CA 1
ATOM 1379 C C . LEU A 1 188 ? 42.271 17.156 -7.445 1.00 71.81 188 LEU A C 1
ATOM 1381 O O . LEU A 1 188 ? 41.543 17.183 -8.435 1.00 71.81 188 LEU A O 1
ATOM 1385 N N . PRO A 1 189 ? 42.273 18.165 -6.552 1.00 69.62 189 PRO A N 1
ATOM 1386 C CA . PRO A 1 189 ? 41.303 19.272 -6.559 1.00 69.62 189 PRO A CA 1
ATOM 1387 C C . PRO A 1 189 ? 41.183 20.053 -7.879 1.00 69.62 189 PRO A C 1
ATOM 1389 O O . PRO A 1 189 ? 40.226 20.793 -8.072 1.00 69.62 189 PRO A O 1
ATOM 1392 N N . VAL A 1 190 ? 42.167 19.918 -8.769 1.00 74.88 190 VAL A N 1
ATOM 1393 C CA . VAL A 1 190 ? 42.243 20.617 -10.060 1.00 74.88 190 VAL A CA 1
ATOM 1394 C C . VAL A 1 190 ? 41.772 19.749 -11.237 1.00 74.88 190 VAL A C 1
ATOM 1396 O O . VAL A 1 190 ? 41.511 20.280 -12.309 1.00 74.88 190 VAL A O 1
ATOM 1399 N N . TRP A 1 191 ? 41.669 18.428 -11.045 1.00 70.81 191 TRP A N 1
ATOM 1400 C CA . TRP A 1 191 ? 41.286 17.436 -12.055 1.00 70.81 191 TRP A CA 1
ATOM 1401 C C . TRP A 1 191 ? 40.540 16.290 -11.376 1.00 70.81 191 TRP A C 1
ATOM 1403 O O . TRP A 1 191 ? 41.147 15.293 -10.982 1.00 70.81 191 TRP A O 1
ATOM 1413 N N . VAL A 1 192 ? 39.228 16.447 -11.211 1.00 77.06 192 VAL A N 1
ATOM 1414 C CA . VAL A 1 192 ? 38.363 15.394 -10.678 1.00 77.06 192 VAL A CA 1
ATOM 1415 C C . VAL A 1 192 ? 37.773 14.629 -11.859 1.00 77.06 192 VAL A C 1
ATOM 1417 O O . VAL A 1 192 ? 36.954 15.164 -12.600 1.00 77.06 192 VAL A O 1
ATOM 1420 N N . ALA A 1 193 ? 38.224 13.390 -12.060 1.00 80.38 193 ALA A N 1
ATOM 1421 C CA . ALA A 1 193 ? 37.603 12.476 -13.006 1.00 80.38 193 ALA A CA 1
ATOM 1422 C C . ALA A 1 193 ? 36.522 11.698 -12.259 1.00 80.38 193 ALA A C 1
ATOM 1424 O O . ALA A 1 193 ? 36.801 11.013 -11.275 1.00 80.38 193 ALA A O 1
ATOM 1425 N N . CYS A 1 194 ? 35.285 11.830 -12.705 1.00 82.94 194 CYS A N 1
ATOM 1426 C CA . CYS A 1 194 ? 34.168 11.112 -12.123 1.00 82.94 194 CYS A CA 1
ATOM 1427 C C . CYS A 1 194 ? 33.688 10.064 -13.122 1.00 82.94 194 CYS A C 1
ATOM 1429 O O . CYS A 1 194 ? 33.518 10.356 -14.306 1.00 82.94 194 CYS A O 1
ATOM 1431 N N . GLU A 1 195 ? 33.517 8.838 -12.643 1.00 84.19 195 GLU A N 1
ATOM 1432 C CA . GLU A 1 195 ? 33.027 7.724 -13.446 1.00 84.19 195 GLU A CA 1
ATOM 1433 C C . GLU A 1 195 ? 31.573 7.428 -13.084 1.00 84.19 195 GLU A C 1
ATOM 1435 O O . GLU A 1 195 ? 31.192 7.451 -11.908 1.00 84.19 195 GLU A O 1
ATOM 1440 N N . ASN A 1 196 ? 30.767 7.128 -14.104 1.00 86.19 196 ASN A N 1
ATOM 1441 C CA . ASN A 1 196 ? 29.401 6.673 -13.893 1.00 86.19 196 ASN A CA 1
ATOM 1442 C C . ASN A 1 196 ? 29.408 5.317 -13.187 1.00 86.19 196 ASN A C 1
ATOM 1444 O O . ASN A 1 196 ? 30.174 4.414 -13.541 1.00 86.19 196 ASN A O 1
ATOM 1448 N N . ASN A 1 197 ? 28.501 5.142 -12.229 1.00 89.81 197 ASN A N 1
ATOM 1449 C CA . ASN A 1 197 ? 28.246 3.818 -11.682 1.00 89.81 197 ASN A CA 1
ATOM 1450 C C . ASN A 1 197 ? 27.329 3.059 -12.648 1.00 89.81 197 ASN A C 1
ATOM 1452 O O . ASN A 1 197 ? 26.271 3.550 -13.047 1.00 89.81 197 ASN A O 1
ATOM 1456 N N . HIS A 1 198 ? 27.733 1.847 -13.019 1.00 92.62 198 HIS A N 1
ATOM 1457 C CA . HIS A 1 198 ? 26.956 0.999 -13.913 1.00 92.62 198 HIS A CA 1
ATOM 1458 C C . HIS A 1 198 ? 26.451 -0.234 -13.173 1.00 92.62 198 HIS A C 1
ATOM 1460 O O . HIS A 1 198 ? 27.239 -1.019 -12.642 1.00 92.62 198 HIS A O 1
ATOM 1466 N N . TYR A 1 199 ? 25.139 -0.416 -13.195 1.00 94.69 199 TYR A N 1
ATOM 1467 C CA . TYR A 1 199 ? 24.430 -1.520 -12.569 1.00 94.69 199 TYR A CA 1
ATOM 1468 C C . TYR A 1 199 ? 23.800 -2.411 -13.634 1.00 94.69 199 TYR A C 1
ATOM 1470 O O . TYR A 1 199 ? 23.461 -1.950 -14.724 1.00 94.69 199 TYR A O 1
ATOM 1478 N N . TYR A 1 200 ? 23.624 -3.692 -13.318 1.00 95.44 200 TYR A N 1
ATOM 1479 C CA . TYR A 1 200 ? 23.157 -4.689 -14.276 1.00 95.44 200 TYR A CA 1
ATOM 1480 C C . TYR A 1 200 ? 22.135 -5.605 -13.612 1.00 95.44 200 TYR A C 1
ATOM 1482 O O . TYR A 1 200 ? 22.385 -6.145 -12.534 1.00 95.44 200 TYR A O 1
ATOM 1490 N N . VAL A 1 201 ? 20.991 -5.791 -14.263 1.00 95.50 201 VAL A N 1
ATOM 1491 C CA . VAL A 1 201 ? 19.921 -6.693 -13.830 1.00 95.50 201 VAL A CA 1
ATOM 1492 C C . VAL A 1 201 ? 19.465 -7.517 -15.024 1.00 95.50 201 VAL A C 1
ATOM 1494 O O . VAL A 1 201 ? 19.159 -6.981 -16.087 1.00 95.50 201 VAL A O 1
ATOM 1497 N N . ASN A 1 202 ? 19.376 -8.826 -14.837 1.00 94.94 202 ASN A N 1
ATOM 1498 C CA . ASN A 1 202 ? 18.737 -9.721 -15.790 1.00 94.94 202 ASN A CA 1
ATOM 1499 C C . ASN A 1 202 ? 17.295 -9.959 -15.363 1.00 94.94 202 ASN A C 1
ATOM 1501 O O . ASN A 1 202 ? 17.030 -10.160 -14.180 1.00 94.94 202 ASN A O 1
ATOM 1505 N N . ILE A 1 203 ? 16.375 -9.965 -16.322 1.00 95.19 203 ILE A N 1
ATOM 1506 C CA . ILE A 1 203 ? 14.961 -10.266 -16.094 1.00 95.19 203 ILE A CA 1
ATOM 1507 C C . ILE A 1 203 ? 14.529 -11.452 -16.949 1.00 95.19 203 ILE A C 1
ATOM 1509 O O . ILE A 1 203 ? 14.943 -11.560 -18.098 1.00 95.19 203 ILE A O 1
ATOM 1513 N N . TYR A 1 204 ? 13.675 -12.325 -16.418 1.00 94.62 204 TYR A N 1
ATOM 1514 C CA . TYR A 1 204 ? 13.257 -13.562 -17.092 1.00 94.62 204 TYR A CA 1
ATOM 1515 C C . TYR A 1 204 ? 11.731 -13.622 -17.251 1.00 94.62 204 TYR A C 1
ATOM 1517 O O . TYR A 1 204 ? 11.068 -14.418 -16.581 1.00 94.62 204 TYR A O 1
ATOM 1525 N N . PRO A 1 205 ? 11.127 -12.764 -18.094 1.00 93.62 205 PRO A N 1
ATOM 1526 C CA . PRO A 1 205 ? 9.697 -12.834 -18.363 1.00 93.62 205 PRO A CA 1
ATOM 1527 C C . PRO A 1 205 ? 9.315 -14.120 -19.116 1.00 93.62 205 PRO A C 1
ATOM 1529 O O . PRO A 1 205 ? 9.952 -14.511 -20.100 1.00 93.62 205 PRO A O 1
ATOM 1532 N N . GLY A 1 206 ? 8.248 -14.779 -18.662 1.00 89.50 206 GLY A N 1
ATOM 1533 C CA . GLY A 1 206 ? 7.677 -15.971 -19.293 1.00 89.50 206 GLY A CA 1
ATOM 1534 C C . GLY A 1 206 ? 6.361 -15.679 -20.017 1.00 89.50 206 GLY A C 1
ATOM 1535 O O . GLY A 1 206 ? 5.645 -14.751 -19.659 1.00 89.50 206 GLY A O 1
ATOM 1536 N N . ALA A 1 207 ? 5.999 -16.509 -20.999 1.00 85.31 207 ALA A N 1
ATOM 1537 C CA . ALA A 1 207 ? 4.775 -16.327 -21.792 1.00 85.31 207 ALA A CA 1
ATOM 1538 C C . ALA A 1 207 ? 3.459 -16.473 -21.003 1.00 85.31 207 ALA A C 1
ATOM 1540 O O . ALA A 1 207 ? 2.419 -15.971 -21.424 1.00 85.31 207 ALA A O 1
ATOM 1541 N N . THR A 1 208 ? 3.487 -17.180 -19.872 1.00 82.44 208 THR A N 1
ATOM 1542 C CA . THR A 1 208 ? 2.294 -17.493 -19.067 1.00 82.44 208 THR A CA 1
ATOM 1543 C C . THR A 1 208 ? 2.297 -16.823 -17.694 1.00 82.44 208 THR A C 1
ATOM 1545 O O . THR A 1 208 ? 1.338 -16.982 -16.943 1.00 82.44 208 THR A O 1
ATOM 1548 N N . GLY A 1 209 ? 3.370 -16.113 -17.337 1.00 82.94 209 GLY A N 1
ATOM 1549 C CA . GLY A 1 209 ? 3.584 -15.568 -16.000 1.00 82.94 209 GLY A CA 1
ATOM 1550 C C . GLY A 1 209 ? 3.571 -14.045 -15.987 1.00 82.94 209 GLY A C 1
ATOM 1551 O O . GLY A 1 209 ? 4.205 -13.409 -16.820 1.00 82.94 209 GLY A O 1
ATOM 1552 N N . ARG A 1 210 ? 2.883 -13.464 -14.999 1.00 88.81 210 ARG A N 1
ATOM 1553 C CA . ARG A 1 210 ? 3.020 -12.035 -14.646 1.00 88.81 210 ARG A CA 1
ATOM 1554 C C . ARG A 1 210 ? 4.209 -11.779 -13.726 1.00 88.81 210 ARG A C 1
ATOM 1556 O O . ARG A 1 210 ? 4.659 -10.649 -13.565 1.00 88.81 210 ARG A O 1
ATOM 1563 N N . GLU A 1 211 ? 4.679 -12.837 -13.082 1.00 90.94 211 GLU A N 1
ATOM 1564 C CA . GLU A 1 211 ? 5.793 -12.788 -12.159 1.00 90.94 211 GLU A CA 1
ATOM 1565 C C . GLU A 1 211 ? 7.107 -12.749 -12.948 1.00 90.94 211 GLU A C 1
ATOM 1567 O O . GLU A 1 211 ? 7.380 -13.602 -13.792 1.00 90.94 211 GLU A O 1
ATOM 1572 N N . LEU A 1 212 ? 7.896 -11.714 -12.692 1.00 90.50 212 LEU A N 1
ATOM 1573 C CA . LEU A 1 212 ? 9.182 -11.468 -13.309 1.00 90.50 212 LEU A CA 1
ATOM 1574 C C . LEU A 1 212 ? 10.268 -11.867 -12.311 1.00 90.50 212 LEU A C 1
ATOM 1576 O O . LEU A 1 212 ? 10.370 -11.311 -11.215 1.00 90.50 212 LEU A O 1
ATOM 1580 N N . HIS A 1 213 ? 11.077 -12.849 -12.690 1.00 92.19 213 HIS A N 1
ATOM 1581 C CA . HIS A 1 213 ? 12.286 -13.183 -11.952 1.00 92.19 213 HIS A CA 1
ATOM 1582 C C . HIS A 1 213 ? 13.389 -12.216 -12.362 1.00 92.19 213 HIS A C 1
ATOM 1584 O O . HIS A 1 213 ? 13.562 -11.957 -13.555 1.00 92.19 213 HIS A O 1
ATOM 1590 N N . ALA A 1 214 ? 14.117 -11.689 -11.382 1.00 93.75 214 ALA A N 1
ATOM 1591 C CA . ALA A 1 214 ? 15.234 -10.791 -11.612 1.00 93.75 214 ALA A CA 1
ATOM 1592 C C . ALA A 1 214 ? 16.476 -11.285 -10.862 1.00 93.75 214 ALA A C 1
ATOM 1594 O O . ALA A 1 214 ? 16.386 -11.690 -9.703 1.00 93.75 214 ALA A O 1
ATOM 1595 N N . THR A 1 215 ? 17.632 -11.245 -11.520 1.00 94.25 215 THR A N 1
ATOM 1596 C CA . THR A 1 215 ? 18.938 -11.596 -10.942 1.00 94.25 215 THR A CA 1
ATOM 1597 C C . THR A 1 215 ? 19.939 -10.470 -11.190 1.00 94.25 215 THR A C 1
ATOM 1599 O O . THR A 1 215 ? 19.737 -9.623 -12.064 1.00 94.25 215 THR A O 1
ATOM 1602 N N . ALA A 1 216 ? 21.015 -10.427 -10.401 1.00 93.56 216 ALA A N 1
ATOM 1603 C CA . ALA A 1 216 ? 22.126 -9.521 -10.674 1.00 93.56 216 ALA A CA 1
ATOM 1604 C C . ALA A 1 216 ? 22.778 -9.900 -12.017 1.00 93.56 216 ALA A C 1
ATOM 1606 O O . ALA A 1 216 ? 23.007 -11.081 -12.279 1.00 93.56 216 ALA A O 1
ATOM 1607 N N . GLY A 1 217 ? 23.040 -8.907 -12.867 1.00 90.56 217 GLY A N 1
ATOM 1608 C CA . GLY A 1 217 ? 23.693 -9.088 -14.166 1.00 90.56 217 GLY A CA 1
ATOM 1609 C C . GLY A 1 217 ? 25.171 -8.695 -14.158 1.00 90.56 217 GLY A C 1
ATOM 1610 O O . GLY A 1 217 ? 25.716 -8.275 -13.135 1.00 90.56 217 GLY A O 1
ATOM 1611 N N . THR A 1 218 ? 25.821 -8.782 -15.323 1.00 87.50 218 THR A N 1
ATOM 1612 C CA . THR A 1 218 ? 27.232 -8.391 -15.502 1.00 87.50 218 THR A CA 1
ATOM 1613 C C . THR A 1 218 ? 27.444 -7.343 -16.599 1.00 87.50 218 THR A C 1
ATOM 1615 O O . THR A 1 218 ? 26.636 -7.203 -17.517 1.00 87.50 218 THR A O 1
ATOM 1618 N N . LYS A 1 219 ? 28.578 -6.622 -16.532 1.00 80.12 219 LYS A N 1
ATOM 1619 C CA . LYS A 1 219 ? 28.918 -5.510 -17.444 1.00 80.12 219 LYS A CA 1
ATOM 1620 C C . LYS A 1 219 ? 28.933 -5.866 -18.921 1.00 80.12 219 LYS A C 1
ATOM 1622 O O . LYS A 1 219 ? 28.565 -5.053 -19.762 1.00 80.12 219 LYS A O 1
ATOM 1627 N N . SER A 1 220 ? 29.405 -7.057 -19.242 1.00 60.47 220 SER A N 1
ATOM 1628 C CA . SER A 1 220 ? 29.591 -7.479 -20.623 1.00 60.47 220 SER A CA 1
ATOM 1629 C C . SER A 1 220 ? 28.318 -8.055 -21.239 1.00 60.47 220 SER A C 1
ATOM 1631 O O . SER A 1 220 ? 28.315 -8.354 -22.430 1.00 60.47 220 SER A O 1
ATOM 1633 N N . GLY A 1 221 ? 27.261 -8.268 -20.444 1.00 57.66 221 GLY A N 1
ATOM 1634 C CA . GLY A 1 221 ? 26.119 -9.067 -20.867 1.00 57.66 221 GLY A CA 1
ATOM 1635 C C . GLY A 1 221 ? 26.517 -10.487 -21.290 1.00 57.66 221 GLY A C 1
ATOM 1636 O O . GLY A 1 221 ? 25.729 -11.143 -21.954 1.00 57.66 221 GLY A O 1
ATOM 1637 N N . VAL A 1 222 ? 27.731 -10.969 -20.976 1.00 59.31 222 VAL A N 1
ATOM 1638 C CA . VAL A 1 222 ? 28.257 -12.284 -21.414 1.00 59.31 222 VAL A CA 1
ATOM 1639 C C . VAL A 1 222 ? 27.615 -13.438 -20.643 1.00 59.31 222 VAL A C 1
ATOM 1641 O O . VAL A 1 222 ? 27.566 -14.564 -21.132 1.00 59.31 222 VAL A O 1
ATOM 1644 N N . ASP A 1 223 ? 26.991 -13.139 -19.509 1.00 64.12 223 ASP A N 1
ATOM 1645 C CA . ASP A 1 223 ? 25.944 -13.959 -18.901 1.00 64.12 223 ASP A CA 1
ATOM 1646 C C . ASP A 1 223 ? 24.748 -14.222 -19.851 1.00 64.12 223 ASP A C 1
ATOM 1648 O O . ASP A 1 223 ? 23.967 -15.127 -19.591 1.00 64.12 223 ASP A O 1
ATOM 1652 N N . ALA A 1 224 ? 24.619 -13.514 -20.990 1.00 51.03 224 ALA A N 1
ATOM 1653 C CA . ALA A 1 224 ? 23.734 -13.897 -22.104 1.00 51.03 224 ALA A CA 1
ATOM 1654 C C . ALA A 1 224 ? 24.206 -15.134 -22.874 1.00 51.03 224 ALA A C 1
ATOM 1656 O O . ALA A 1 224 ? 23.377 -15.892 -23.359 1.00 51.03 224 ALA A O 1
ATOM 1657 N N . ALA A 1 225 ? 25.518 -15.281 -23.067 1.00 48.94 225 ALA A N 1
ATOM 1658 C CA . ALA A 1 225 ? 26.083 -16.196 -24.058 1.00 48.94 225 ALA A CA 1
ATOM 1659 C C . ALA A 1 225 ? 26.580 -17.507 -23.435 1.00 48.94 225 ALA A C 1
ATOM 1661 O O . ALA A 1 225 ? 26.578 -18.545 -24.093 1.00 48.94 225 ALA A O 1
ATOM 1662 N N . LEU A 1 226 ? 26.977 -17.484 -22.158 1.00 48.56 226 LEU A N 1
ATOM 1663 C CA . LEU A 1 226 ? 27.494 -18.671 -21.469 1.00 48.56 226 LEU A CA 1
ATOM 1664 C C . LEU A 1 226 ? 26.424 -19.736 -21.164 1.00 48.56 226 LEU A C 1
ATOM 1666 O O . LEU A 1 226 ? 26.788 -20.892 -20.973 1.00 48.56 226 LEU A O 1
ATOM 1670 N N . GLU A 1 227 ? 25.128 -19.405 -21.198 1.00 50.50 227 GLU A N 1
ATOM 1671 C CA . GLU A 1 227 ? 24.054 -20.411 -21.090 1.00 50.50 227 GLU A CA 1
ATOM 1672 C C . GLU A 1 227 ? 23.640 -21.034 -22.438 1.00 50.50 227 GLU A C 1
ATOM 1674 O O . GLU A 1 227 ? 22.967 -22.066 -22.455 1.00 50.50 227 GLU A O 1
ATOM 1679 N N . GLU A 1 228 ? 24.045 -20.471 -23.583 1.00 51.16 228 GLU A N 1
ATOM 1680 C CA . GLU A 1 228 ? 23.548 -20.939 -24.885 1.00 51.16 228 GLU A CA 1
ATOM 1681 C C . GLU A 1 228 ? 24.359 -22.078 -25.522 1.00 51.16 228 GLU A C 1
ATOM 1683 O O . GLU A 1 228 ? 23.860 -22.701 -26.460 1.00 51.16 228 GLU A O 1
ATOM 1688 N N . ALA A 1 229 ? 25.559 -22.406 -25.027 1.00 50.00 229 ALA A N 1
ATOM 1689 C CA . ALA A 1 229 ? 26.487 -23.241 -25.801 1.00 50.00 229 ALA A CA 1
ATOM 1690 C C . ALA A 1 229 ? 26.786 -24.654 -25.272 1.00 50.00 229 ALA A C 1
ATOM 1692 O O . ALA A 1 229 ? 27.357 -25.426 -26.037 1.00 50.00 229 ALA A O 1
ATOM 1693 N N . SER A 1 230 ? 26.427 -25.043 -24.039 1.00 46.88 230 SER A N 1
ATOM 1694 C CA . SER A 1 230 ? 26.867 -26.367 -23.546 1.00 46.88 230 SER A CA 1
ATOM 1695 C C . SER A 1 230 ? 25.841 -27.252 -22.851 1.00 46.88 230 SER A C 1
ATOM 1697 O O . SER A 1 230 ? 26.099 -28.444 -22.788 1.00 46.88 230 SER A O 1
ATOM 1699 N N . ASP A 1 231 ? 24.701 -26.760 -22.359 1.00 51.59 231 ASP A N 1
ATOM 1700 C CA . ASP A 1 231 ? 23.863 -27.611 -21.496 1.00 51.59 231 ASP A CA 1
ATOM 1701 C C . ASP A 1 231 ? 22.406 -27.131 -21.392 1.00 51.59 231 ASP A C 1
ATOM 1703 O O . ASP A 1 231 ? 21.827 -27.088 -20.315 1.00 51.59 231 ASP A O 1
ATOM 1707 N N . ARG A 1 232 ? 21.749 -26.760 -22.502 1.00 55.53 232 ARG A N 1
ATOM 1708 C CA . ARG A 1 232 ? 20.335 -26.307 -22.469 1.00 55.53 232 ARG A CA 1
ATOM 1709 C C . ARG A 1 232 ? 19.387 -27.313 -21.805 1.00 55.53 232 ARG A C 1
ATOM 1711 O O . ARG A 1 232 ? 18.409 -26.915 -21.176 1.00 55.53 232 ARG A O 1
ATOM 1718 N N . GLU A 1 233 ? 19.672 -28.605 -21.918 1.00 62.28 233 GLU A N 1
ATOM 1719 C CA . GLU A 1 233 ? 18.837 -29.651 -21.331 1.00 62.28 233 GLU A CA 1
ATOM 1720 C C . GLU A 1 233 ? 19.133 -29.859 -19.839 1.00 62.28 233 GLU A C 1
ATOM 1722 O O . GLU A 1 233 ? 18.199 -29.900 -19.035 1.00 62.28 233 GLU A O 1
ATOM 1727 N N . ALA A 1 234 ? 20.410 -29.870 -19.438 1.00 61.28 234 ALA A N 1
ATOM 1728 C CA . ALA A 1 234 ? 20.792 -29.943 -18.029 1.00 61.28 234 ALA A CA 1
ATOM 1729 C C . ALA A 1 234 ? 20.425 -28.654 -17.272 1.00 61.28 234 ALA A C 1
ATOM 1731 O O . ALA A 1 234 ? 19.845 -28.726 -16.192 1.00 61.28 234 ALA A O 1
ATOM 1732 N N . ALA A 1 235 ? 20.631 -27.477 -17.869 1.00 57.94 235 ALA A N 1
ATOM 1733 C CA . ALA A 1 235 ? 20.189 -26.195 -17.327 1.00 57.94 235 ALA A CA 1
ATOM 1734 C C . ALA A 1 235 ? 18.659 -26.128 -17.218 1.00 57.94 235 ALA A C 1
ATOM 1736 O O . ALA A 1 235 ? 18.142 -25.709 -16.187 1.00 57.94 235 ALA A O 1
ATOM 1737 N N . SER A 1 236 ? 17.905 -26.622 -18.212 1.00 64.06 236 SER A N 1
ATOM 1738 C CA . SER A 1 236 ? 16.439 -26.706 -18.109 1.00 64.06 236 SER A CA 1
ATOM 1739 C C . SER A 1 236 ? 15.991 -27.626 -16.970 1.00 64.06 236 SER A C 1
ATOM 1741 O O . SER A 1 236 ? 15.051 -27.293 -16.247 1.00 64.06 236 SER A O 1
ATOM 1743 N N . GLN A 1 237 ? 16.656 -28.768 -16.770 1.00 72.69 237 GLN A N 1
ATOM 1744 C CA . GLN A 1 237 ? 16.346 -29.674 -15.661 1.00 72.69 237 GLN A CA 1
ATOM 1745 C C . GLN A 1 237 ? 16.697 -29.064 -14.298 1.00 72.69 237 GLN A C 1
ATOM 1747 O O . GLN A 1 237 ? 15.886 -29.146 -13.374 1.00 72.69 237 GLN A O 1
ATOM 1752 N N . VAL A 1 238 ? 17.845 -28.394 -14.182 1.00 70.88 238 VAL A N 1
ATOM 1753 C CA . VAL A 1 238 ? 18.257 -27.686 -12.962 1.00 70.88 238 VAL A CA 1
ATOM 1754 C C . VAL A 1 238 ? 17.300 -26.533 -12.657 1.00 70.88 238 VAL A C 1
ATOM 1756 O O . VAL A 1 238 ? 16.811 -26.436 -11.536 1.00 70.88 238 VAL A O 1
ATOM 1759 N N . LEU A 1 239 ? 16.932 -25.716 -13.646 1.00 64.62 239 LEU A N 1
ATOM 1760 C CA . LEU A 1 239 ? 15.964 -24.630 -13.474 1.00 64.62 239 LEU A CA 1
ATOM 1761 C C . LEU A 1 239 ? 14.580 -25.152 -13.073 1.00 64.62 239 LEU A C 1
ATOM 1763 O O . LEU A 1 239 ? 13.950 -24.577 -12.188 1.00 64.62 239 LEU A O 1
ATOM 1767 N N . LYS A 1 240 ? 14.116 -26.270 -13.649 1.00 73.19 240 LYS A N 1
ATOM 1768 C CA . LYS A 1 240 ? 12.872 -26.932 -13.215 1.00 73.19 240 LYS A CA 1
ATOM 1769 C C . LYS A 1 240 ? 12.960 -27.423 -11.770 1.00 73.19 240 LYS A C 1
ATOM 1771 O O . LYS A 1 240 ? 11.996 -27.265 -11.022 1.00 73.19 240 LYS A O 1
ATOM 1776 N N . ALA A 1 241 ? 14.093 -27.998 -11.366 1.00 74.25 241 ALA A N 1
ATOM 1777 C CA . ALA A 1 241 ? 14.308 -28.457 -9.996 1.00 74.25 241 ALA A CA 1
ATOM 1778 C C . ALA A 1 241 ? 14.336 -27.287 -8.999 1.00 74.25 241 ALA A C 1
ATOM 1780 O O . ALA A 1 241 ? 13.692 -27.364 -7.955 1.00 74.25 241 ALA A O 1
ATOM 1781 N N . ILE A 1 242 ? 15.003 -26.183 -9.347 1.00 67.81 242 ILE A N 1
ATOM 1782 C CA . ILE A 1 242 ? 15.040 -24.953 -8.544 1.00 67.81 242 ILE A CA 1
ATOM 1783 C C . ILE A 1 242 ? 13.642 -24.335 -8.448 1.00 67.81 242 ILE A C 1
ATOM 1785 O O . ILE A 1 242 ? 13.198 -24.002 -7.353 1.00 67.81 242 ILE A O 1
ATOM 1789 N N . ALA A 1 243 ? 12.913 -24.230 -9.563 1.00 66.00 243 ALA A N 1
ATOM 1790 C CA . ALA A 1 243 ? 11.550 -23.704 -9.577 1.00 66.00 243 ALA A CA 1
ATOM 1791 C C . ALA A 1 243 ? 10.611 -24.537 -8.694 1.00 66.00 243 ALA A C 1
ATOM 1793 O O . ALA A 1 243 ? 9.831 -23.974 -7.928 1.00 66.00 243 ALA A O 1
ATOM 1794 N N . LYS A 1 244 ? 10.727 -25.871 -8.744 1.00 83.25 244 LYS A N 1
ATOM 1795 C CA . LYS A 1 244 ? 9.975 -26.770 -7.863 1.00 83.25 244 LYS A CA 1
ATOM 1796 C C . LYS A 1 244 ? 10.354 -26.571 -6.394 1.00 83.25 244 LYS A C 1
ATOM 1798 O O . LYS A 1 244 ? 9.467 -26.381 -5.574 1.00 83.25 244 LYS A O 1
ATOM 1803 N N . ALA A 1 245 ? 11.646 -26.539 -6.068 1.00 76.12 245 ALA A N 1
ATOM 1804 C CA . ALA A 1 245 ? 12.106 -26.320 -4.697 1.00 76.12 245 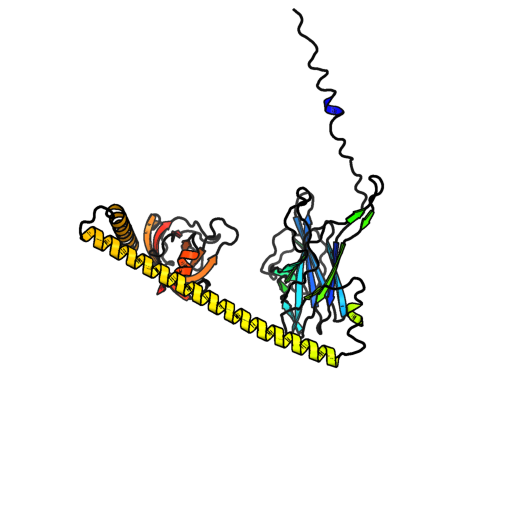ALA A CA 1
ATOM 1805 C C . ALA A 1 245 ? 11.638 -24.965 -4.134 1.00 76.12 245 ALA A C 1
ATOM 1807 O O . ALA A 1 245 ? 11.235 -24.881 -2.977 1.00 76.12 245 ALA A O 1
ATOM 1808 N N . MET A 1 246 ? 11.631 -23.910 -4.956 1.00 65.62 246 MET A N 1
ATOM 1809 C CA . MET A 1 246 ? 11.096 -22.608 -4.556 1.00 65.62 246 MET A CA 1
ATOM 1810 C C . MET A 1 246 ? 9.574 -22.620 -4.389 1.00 65.62 246 MET A C 1
ATOM 1812 O O . MET A 1 246 ? 9.071 -21.962 -3.482 1.00 65.62 246 MET A O 1
ATOM 1816 N N . ALA A 1 247 ? 8.833 -23.348 -5.229 1.00 72.69 247 ALA A N 1
ATOM 1817 C CA . ALA A 1 247 ? 7.389 -23.509 -5.066 1.00 72.69 247 ALA A CA 1
ATOM 1818 C C . ALA A 1 247 ? 7.050 -24.249 -3.761 1.00 72.69 247 ALA A C 1
ATOM 1820 O O . ALA A 1 247 ? 6.208 -23.774 -2.999 1.00 72.69 247 ALA A O 1
ATOM 1821 N N . ASP A 1 248 ? 7.766 -25.336 -3.466 1.00 87.06 248 ASP A N 1
ATOM 1822 C CA . ASP A 1 248 ? 7.604 -26.113 -2.234 1.00 87.06 248 ASP A CA 1
ATOM 1823 C C . ASP A 1 248 ? 7.941 -25.257 -0.991 1.00 87.06 248 ASP A C 1
ATOM 1825 O O . ASP A 1 248 ? 7.198 -25.243 -0.006 1.00 87.06 248 ASP A O 1
ATOM 1829 N N . GLU A 1 249 ? 9.026 -24.472 -1.040 1.00 81.44 249 GLU A N 1
ATOM 1830 C CA . GLU A 1 249 ? 9.399 -23.559 0.049 1.00 81.44 249 GLU A CA 1
ATOM 1831 C C . GLU A 1 249 ? 8.384 -22.414 0.212 1.00 81.44 249 GLU A C 1
ATOM 1833 O O . GLU A 1 249 ? 8.054 -22.042 1.337 1.00 81.44 249 GLU A O 1
ATOM 1838 N N . ARG A 1 250 ? 7.815 -21.888 -0.880 1.00 68.56 250 ARG A N 1
ATOM 1839 C CA . ARG A 1 250 ? 6.737 -20.885 -0.824 1.00 68.56 250 ARG A CA 1
ATOM 1840 C C . ARG A 1 250 ? 5.475 -21.442 -0.188 1.00 68.56 250 ARG A C 1
ATOM 1842 O O . ARG A 1 250 ? 4.882 -20.764 0.645 1.00 68.56 250 ARG A O 1
ATOM 1849 N N . GLU A 1 251 ? 5.061 -22.653 -0.551 1.00 87.38 251 GLU A N 1
ATOM 1850 C CA . GLU A 1 251 ? 3.904 -23.299 0.071 1.00 87.38 251 GLU A CA 1
ATOM 1851 C C . GLU A 1 251 ? 4.136 -23.469 1.577 1.00 87.38 251 GLU A C 1
ATOM 1853 O O . GLU A 1 251 ? 3.273 -23.135 2.394 1.00 87.38 251 GLU A O 1
ATOM 1858 N N . LYS A 1 252 ? 5.347 -23.882 1.960 1.00 91.25 252 LYS A N 1
ATOM 1859 C CA . LYS A 1 252 ? 5.755 -23.997 3.361 1.00 91.25 252 LYS A CA 1
ATOM 1860 C C . LYS A 1 252 ? 5.751 -22.649 4.088 1.00 91.25 252 LYS A C 1
ATOM 1862 O O . LYS A 1 252 ? 5.239 -22.574 5.204 1.00 91.25 252 LYS A O 1
ATOM 1867 N N . GLN A 1 253 ? 6.264 -21.584 3.471 1.00 80.56 253 GLN A N 1
ATOM 1868 C CA . GLN A 1 253 ? 6.256 -20.231 4.039 1.00 80.56 253 GLN A CA 1
ATOM 1869 C C . GLN A 1 253 ? 4.842 -19.659 4.151 1.00 80.56 253 GLN A C 1
ATOM 1871 O O . GLN A 1 253 ? 4.497 -19.092 5.185 1.00 80.56 253 GLN A O 1
ATOM 1876 N N . ALA A 1 254 ? 3.999 -19.839 3.133 1.00 74.94 254 ALA A N 1
ATOM 1877 C CA . ALA A 1 254 ? 2.607 -19.403 3.153 1.00 74.94 254 ALA A CA 1
ATOM 1878 C C . ALA A 1 254 ? 1.818 -20.124 4.254 1.00 74.94 254 ALA A C 1
ATOM 1880 O O . ALA A 1 254 ? 1.084 -19.483 5.007 1.00 74.94 254 ALA A O 1
ATOM 1881 N N . LYS A 1 255 ? 2.027 -21.438 4.406 1.00 91.69 255 LYS A N 1
ATOM 1882 C CA . LYS A 1 255 ? 1.445 -22.224 5.497 1.00 91.69 255 LYS A CA 1
ATOM 1883 C C . LYS A 1 255 ? 1.942 -21.749 6.862 1.00 91.69 255 LYS A C 1
ATOM 1885 O O . LYS A 1 255 ? 1.124 -21.490 7.737 1.00 91.69 255 LYS A O 1
ATOM 1890 N N . ALA A 1 256 ? 3.248 -21.536 7.026 1.00 90.12 256 ALA A N 1
ATOM 1891 C CA . ALA A 1 256 ? 3.817 -21.022 8.272 1.00 90.12 256 ALA A CA 1
ATOM 1892 C C . ALA A 1 256 ? 3.292 -19.618 8.626 1.00 90.12 256 ALA A C 1
ATOM 1894 O O . ALA A 1 256 ? 2.994 -19.345 9.787 1.00 90.12 256 ALA A O 1
ATOM 1895 N N . ALA A 1 257 ? 3.132 -18.733 7.638 1.00 75.06 257 ALA A N 1
ATOM 1896 C CA . ALA A 1 257 ? 2.563 -17.403 7.835 1.00 75.06 257 ALA A CA 1
ATOM 1897 C C . ALA A 1 257 ? 1.077 -17.465 8.223 1.00 75.06 257 ALA A C 1
ATOM 1899 O O . ALA A 1 257 ? 0.646 -16.733 9.116 1.00 75.06 257 ALA A O 1
ATOM 1900 N N . ALA A 1 258 ? 0.302 -18.357 7.598 1.00 80.81 258 ALA A N 1
ATOM 1901 C CA . ALA A 1 258 ? -1.093 -18.596 7.955 1.00 80.81 258 ALA A CA 1
ATOM 1902 C C . ALA A 1 258 ? -1.227 -19.169 9.378 1.00 80.81 258 ALA A C 1
ATOM 1904 O O . ALA A 1 258 ? -2.035 -18.669 10.163 1.00 80.81 258 ALA A O 1
ATOM 1905 N N . ASP A 1 259 ? -0.392 -20.144 9.742 1.00 91.00 259 ASP A N 1
ATOM 1906 C CA . ASP A 1 259 ? -0.357 -20.737 11.082 1.00 91.00 259 ASP A CA 1
ATOM 1907 C C . ASP A 1 259 ? 0.044 -19.697 12.144 1.00 91.00 259 ASP A C 1
ATOM 1909 O O . ASP A 1 259 ? -0.585 -19.608 13.201 1.00 91.00 259 ASP A O 1
ATOM 1913 N N . ALA A 1 260 ? 1.032 -18.845 11.851 1.00 85.50 260 ALA A N 1
ATOM 1914 C CA . ALA A 1 260 ? 1.439 -17.750 12.731 1.00 85.50 260 ALA A CA 1
ATOM 1915 C C . ALA A 1 260 ? 0.330 -16.695 12.903 1.00 85.50 260 ALA A C 1
ATOM 1917 O O . ALA A 1 260 ? 0.090 -16.223 14.018 1.00 85.50 260 ALA A O 1
ATOM 1918 N N . ALA A 1 261 ? -0.381 -16.342 11.826 1.00 74.25 261 ALA A N 1
ATOM 1919 C CA . ALA A 1 261 ? -1.521 -15.431 11.891 1.00 74.25 261 ALA A CA 1
ATOM 1920 C C . ALA A 1 261 ? -2.662 -16.016 12.740 1.00 74.25 261 ALA A C 1
ATOM 1922 O O . ALA A 1 261 ? -3.197 -15.323 13.608 1.00 74.25 261 ALA A O 1
ATOM 1923 N N . ALA A 1 262 ? -2.975 -17.303 12.561 1.00 84.50 262 ALA A N 1
ATOM 1924 C CA . ALA A 1 262 ? -3.978 -18.006 13.353 1.00 84.50 262 ALA A CA 1
ATOM 1925 C C . ALA A 1 262 ? -3.580 -18.116 14.837 1.00 84.50 262 ALA A C 1
ATOM 1927 O O . ALA A 1 262 ? -4.422 -17.941 15.720 1.00 84.50 262 ALA A O 1
ATOM 1928 N N . ALA A 1 263 ? -2.300 -18.362 15.140 1.00 90.88 263 ALA A N 1
ATOM 1929 C CA . ALA A 1 263 ? -1.792 -18.384 16.512 1.00 90.88 263 ALA A CA 1
ATOM 1930 C C . ALA A 1 263 ? -1.915 -17.008 17.187 1.00 90.88 263 ALA A C 1
ATOM 1932 O O . ALA A 1 263 ? -2.390 -16.915 18.320 1.00 90.88 263 ALA A O 1
ATOM 1933 N N . LYS A 1 264 ? -1.571 -15.929 16.471 1.00 84.12 264 LYS A N 1
ATOM 1934 C CA . LYS A 1 264 ? -1.736 -14.554 16.960 1.00 84.12 264 LYS A CA 1
ATOM 1935 C C . LYS A 1 264 ? -3.205 -14.219 17.230 1.00 84.12 264 LYS A C 1
ATOM 1937 O O . LYS A 1 264 ? -3.518 -13.598 18.242 1.00 84.12 264 LYS A O 1
ATOM 1942 N N . GLU A 1 265 ? -4.115 -14.656 16.361 1.00 79.81 265 GLU A N 1
ATOM 1943 C CA . GLU A 1 265 ? -5.557 -14.475 16.555 1.00 79.81 265 GLU A CA 1
ATOM 1944 C C . GLU A 1 265 ? -6.068 -15.210 17.807 1.00 79.81 265 GLU A C 1
ATOM 1946 O O . GLU A 1 265 ? -6.827 -14.636 18.591 1.00 79.81 265 GLU A O 1
ATOM 1951 N N . ARG A 1 266 ? -5.614 -16.449 18.048 1.00 89.00 266 ARG A N 1
ATOM 1952 C CA . ARG A 1 266 ? -5.935 -17.194 19.280 1.00 89.00 266 ARG A CA 1
ATOM 1953 C C . ARG A 1 266 ? -5.434 -16.468 20.526 1.00 89.00 266 ARG A C 1
ATOM 1955 O O . ARG A 1 266 ? -6.211 -16.274 21.455 1.00 89.00 266 ARG A O 1
ATOM 1962 N N . GLN A 1 267 ? -4.190 -15.990 20.509 1.00 88.94 267 GLN A N 1
ATOM 1963 C CA . GLN A 1 267 ? -3.607 -15.247 21.627 1.00 88.94 267 GLN A CA 1
ATOM 1964 C C . GLN A 1 267 ? -4.404 -13.974 21.954 1.00 88.94 267 GLN A C 1
ATOM 1966 O O . GLN A 1 267 ? -4.682 -13.700 23.121 1.00 88.94 267 GLN A O 1
ATOM 1971 N N . LEU A 1 268 ? -4.820 -13.207 20.939 1.00 80.69 268 LEU A N 1
ATOM 1972 C CA . LEU A 1 268 ? -5.641 -12.007 21.141 1.00 80.69 268 LEU A CA 1
ATOM 1973 C C . LEU A 1 268 ? -7.013 -12.343 21.745 1.00 80.69 268 LEU A C 1
ATOM 1975 O O . LEU A 1 268 ? -7.481 -11.638 22.642 1.00 80.69 268 LEU A O 1
ATOM 1979 N N . ARG A 1 269 ? -7.644 -13.442 21.309 1.00 84.44 269 ARG A N 1
ATOM 1980 C CA . ARG A 1 269 ? -8.920 -13.914 21.874 1.00 84.44 269 ARG A CA 1
ATOM 1981 C C . ARG A 1 269 ? -8.786 -14.355 23.328 1.00 84.44 269 ARG A C 1
ATOM 1983 O O . ARG A 1 269 ? -9.619 -13.977 24.148 1.00 84.44 269 ARG A O 1
ATOM 1990 N N . GLU A 1 270 ? -7.738 -15.101 23.660 1.00 90.75 270 GLU A N 1
ATOM 1991 C CA . GLU A 1 270 ? -7.449 -15.517 25.037 1.00 90.75 270 GLU A CA 1
ATOM 1992 C C . GLU A 1 270 ? -7.196 -14.310 25.946 1.00 90.75 270 GLU A C 1
ATOM 1994 O O . GLU A 1 270 ? -7.771 -14.218 27.031 1.00 90.75 270 GLU A O 1
ATOM 1999 N N . GLN A 1 271 ? -6.419 -13.326 25.483 1.00 88.31 271 GLN A N 1
ATOM 2000 C CA . GLN A 1 271 ? -6.200 -12.076 26.215 1.00 88.31 271 GLN A CA 1
ATOM 2001 C C . GLN A 1 271 ? -7.498 -11.284 26.416 1.00 88.31 271 GLN A C 1
ATOM 2003 O O . GLN A 1 271 ? -7.724 -10.723 27.490 1.00 88.31 271 GLN A O 1
ATOM 2008 N N . ALA A 1 272 ? -8.371 -11.222 25.409 1.00 83.25 272 ALA A N 1
ATOM 2009 C CA . ALA A 1 272 ? -9.674 -10.576 25.535 1.00 83.25 272 ALA A CA 1
ATOM 2010 C C . ALA A 1 272 ? -10.577 -11.294 26.556 1.00 83.25 272 ALA A C 1
ATOM 2012 O O . ALA A 1 272 ? -11.174 -10.632 27.407 1.00 83.25 272 ALA A O 1
ATOM 2013 N N . ALA A 1 273 ? -10.625 -12.629 26.531 1.00 88.56 273 ALA A N 1
ATOM 2014 C CA . ALA A 1 273 ? -11.383 -13.428 27.493 1.00 88.56 273 ALA A CA 1
ATOM 2015 C C . ALA A 1 273 ? -10.845 -13.265 28.927 1.00 88.56 273 ALA A C 1
ATOM 2017 O O . ALA A 1 273 ? -11.619 -13.033 29.854 1.00 88.56 273 ALA A O 1
ATOM 2018 N N . ALA A 1 274 ? -9.521 -13.284 29.108 1.00 94.06 274 ALA A N 1
ATOM 2019 C CA . ALA A 1 274 ? -8.885 -13.061 30.406 1.00 94.06 274 ALA A CA 1
ATOM 2020 C C . ALA A 1 274 ? -9.177 -11.658 30.967 1.00 94.06 274 ALA A C 1
ATOM 2022 O O . ALA A 1 274 ? -9.433 -11.508 32.162 1.00 94.06 274 ALA A O 1
ATOM 2023 N N . ARG A 1 275 ? -9.197 -10.622 30.111 1.00 90.75 275 ARG A N 1
ATOM 2024 C CA . ARG A 1 275 ? -9.606 -9.262 30.507 1.00 90.75 275 ARG A CA 1
ATOM 2025 C C . ARG A 1 275 ? -11.051 -9.234 31.011 1.00 90.75 275 ARG A C 1
ATOM 2027 O O . ARG A 1 275 ? -11.308 -8.630 32.050 1.00 90.75 275 ARG A O 1
ATOM 2034 N N . GLN A 1 276 ? -11.977 -9.892 30.311 1.00 90.88 276 GLN A N 1
ATOM 2035 C CA . GLN A 1 276 ? -13.383 -9.965 30.728 1.00 90.88 276 GLN A CA 1
ATOM 2036 C C . GLN A 1 276 ? -13.550 -10.702 32.059 1.00 90.88 276 GLN A C 1
ATOM 2038 O O . GLN A 1 276 ? -14.278 -10.236 32.932 1.00 90.88 276 GLN A O 1
ATOM 2043 N N . GLU A 1 277 ? -12.855 -11.823 32.235 1.00 96.31 277 GLU A N 1
ATOM 2044 C CA . GLU A 1 277 ? -12.910 -12.590 33.478 1.00 96.31 277 GLU A CA 1
ATOM 2045 C C . GLU A 1 277 ? -12.345 -11.789 34.657 1.00 96.31 277 GLU A C 1
ATOM 2047 O O . GLU A 1 277 ? -12.974 -11.697 35.709 1.00 96.31 277 GLU A O 1
ATOM 2052 N N . LYS A 1 278 ? -11.222 -11.089 34.456 1.00 96.50 278 LYS A N 1
ATOM 2053 C CA . LYS A 1 278 ? -10.664 -10.175 35.460 1.00 96.50 278 LYS A CA 1
ATOM 2054 C C . LYS A 1 278 ? -11.650 -9.066 35.841 1.00 96.50 278 LYS A C 1
ATOM 2056 O O . LYS A 1 278 ? -11.785 -8.758 37.022 1.00 96.50 278 LYS A O 1
ATOM 2061 N N . GLN A 1 279 ? -12.358 -8.479 34.872 1.00 95.56 279 GLN A N 1
ATOM 2062 C CA . GLN A 1 279 ? -13.392 -7.474 35.153 1.00 95.56 279 GLN A CA 1
ATOM 2063 C C . GLN A 1 279 ? -14.529 -8.052 36.007 1.00 95.56 279 GLN A C 1
ATOM 2065 O O . GLN A 1 279 ? -14.918 -7.430 36.994 1.00 95.56 279 GLN A O 1
ATOM 2070 N N . LYS A 1 280 ? -15.012 -9.263 35.696 1.00 96.38 280 LYS A N 1
ATOM 2071 C CA . LYS A 1 280 ? -16.034 -9.947 36.507 1.00 96.38 280 LYS A CA 1
ATOM 2072 C C . LYS A 1 280 ? -15.560 -10.206 37.936 1.00 96.38 280 LYS A C 1
ATOM 2074 O O . LYS A 1 280 ? -16.314 -9.967 38.873 1.00 96.38 280 LYS A O 1
ATOM 2079 N N . GLN A 1 281 ? -14.315 -10.648 38.111 1.00 97.56 281 GLN A N 1
ATOM 2080 C CA . GLN A 1 281 ? -13.731 -10.888 39.434 1.00 97.56 281 GLN A CA 1
ATOM 2081 C C . GLN A 1 281 ? -13.609 -9.602 40.256 1.00 97.56 281 GLN A C 1
ATOM 2083 O O . GLN A 1 281 ? -13.931 -9.610 41.441 1.00 97.56 281 GLN A O 1
ATOM 2088 N N . ILE A 1 282 ? -13.206 -8.489 39.632 1.00 97.31 282 ILE A N 1
ATOM 2089 C CA . ILE A 1 282 ? -13.155 -7.168 40.279 1.00 97.31 282 ILE A CA 1
ATOM 2090 C C . ILE A 1 282 ? -14.550 -6.750 40.761 1.00 97.31 282 ILE A C 1
ATOM 2092 O O . ILE A 1 282 ? -14.706 -6.361 41.917 1.00 97.31 282 ILE A O 1
ATOM 2096 N N . LEU A 1 283 ? -15.570 -6.881 39.907 1.00 97.44 283 LEU A N 1
ATOM 2097 C CA . LEU A 1 283 ? -16.952 -6.548 40.265 1.00 97.44 283 LEU A CA 1
ATOM 2098 C C . LEU A 1 283 ? -17.500 -7.451 41.381 1.00 97.44 283 LEU A C 1
ATOM 2100 O O . LEU A 1 283 ? -18.158 -6.963 42.297 1.00 97.44 283 LEU A O 1
ATOM 2104 N N . ALA A 1 284 ? -17.203 -8.752 41.342 1.00 97.56 284 ALA A N 1
ATOM 2105 C CA . ALA A 1 284 ? -17.608 -9.692 42.386 1.00 97.56 284 ALA A CA 1
ATOM 2106 C C . ALA A 1 284 ? -16.910 -9.408 43.730 1.00 97.56 284 ALA A C 1
ATOM 2108 O O . ALA A 1 284 ? -17.547 -9.472 44.780 1.00 97.56 284 ALA A O 1
ATOM 2109 N N . ALA A 1 285 ? -15.620 -9.060 43.710 1.00 97.44 285 ALA A N 1
ATOM 2110 C CA . ALA A 1 285 ? -14.865 -8.706 44.910 1.00 97.44 285 ALA A CA 1
ATOM 2111 C C . ALA A 1 285 ? -15.358 -7.394 45.544 1.00 97.44 285 ALA A C 1
ATOM 2113 O O . ALA A 1 285 ? -15.445 -7.308 46.770 1.00 97.44 285 ALA A O 1
ATOM 2114 N N . ASP A 1 286 ? -15.728 -6.397 44.736 1.00 98.00 286 ASP A N 1
ATOM 2115 C CA . ASP A 1 286 ? -16.371 -5.176 45.231 1.00 98.00 286 ASP A CA 1
ATOM 2116 C C . ASP A 1 286 ? -17.739 -5.477 45.862 1.00 98.00 286 ASP A C 1
ATOM 2118 O O . ASP A 1 286 ? -18.013 -5.020 46.971 1.00 98.00 286 ASP A O 1
ATOM 2122 N N . ALA A 1 287 ? -18.557 -6.326 45.224 1.00 97.06 287 ALA A N 1
ATOM 2123 C CA . ALA A 1 287 ? -19.839 -6.769 45.778 1.00 97.06 287 ALA A CA 1
ATOM 2124 C C . ALA A 1 287 ? -19.688 -7.530 47.111 1.00 97.06 287 ALA A C 1
ATOM 2126 O O . ALA A 1 287 ? -20.571 -7.462 47.964 1.00 97.06 287 ALA A O 1
ATOM 2127 N N . ALA A 1 288 ? -18.555 -8.209 47.320 1.00 97.94 288 ALA A N 1
ATOM 2128 C CA . ALA A 1 288 ? -18.192 -8.854 48.582 1.00 97.94 288 ALA A CA 1
ATOM 2129 C C . ALA A 1 288 ? -17.621 -7.883 49.642 1.00 97.94 288 ALA A C 1
ATOM 2131 O O . ALA A 1 288 ? -17.259 -8.316 50.736 1.00 97.94 288 ALA A O 1
ATOM 2132 N N . GLY A 1 289 ? -17.529 -6.583 49.344 1.00 97.31 289 GLY A N 1
ATOM 2133 C CA . GLY A 1 289 ? -17.073 -5.550 50.275 1.00 97.31 289 GLY A CA 1
ATOM 2134 C C . GLY A 1 289 ? -15.556 -5.361 50.348 1.00 97.31 289 GLY A C 1
ATOM 2135 O O . GLY A 1 289 ? -15.073 -4.783 51.320 1.00 97.31 289 GLY A O 1
ATOM 2136 N N . ASN A 1 290 ? -14.783 -5.825 49.357 1.00 97.44 290 ASN A N 1
ATOM 2137 C CA . ASN A 1 290 ? -13.331 -5.631 49.339 1.00 97.44 290 ASN A CA 1
ATOM 2138 C C . ASN A 1 290 ? -12.963 -4.170 48.981 1.00 97.44 290 ASN A C 1
ATOM 2140 O O . ASN A 1 290 ? -13.169 -3.754 47.839 1.00 97.44 290 ASN A O 1
ATOM 2144 N N . PRO A 1 291 ? -12.361 -3.382 49.898 1.00 95.75 291 PRO A N 1
ATOM 2145 C CA . PRO A 1 291 ? -12.056 -1.975 49.640 1.00 95.75 291 PRO A CA 1
ATOM 2146 C C . PRO A 1 291 ? -10.938 -1.764 48.606 1.00 95.75 291 PRO A C 1
ATOM 2148 O O . PRO A 1 291 ? -10.881 -0.695 48.000 1.00 95.75 291 PRO A O 1
ATOM 2151 N N . ASN A 1 292 ? -10.079 -2.763 48.366 1.00 97.00 292 ASN A N 1
ATOM 2152 C CA . ASN A 1 292 ? -8.906 -2.634 47.491 1.00 97.00 292 ASN A CA 1
ATOM 2153 C C . ASN A 1 292 ? -9.243 -2.608 45.994 1.00 97.00 292 ASN A C 1
ATOM 2155 O O . ASN A 1 292 ? -8.367 -2.308 45.196 1.00 97.00 292 ASN A O 1
ATOM 2159 N N . VAL A 1 293 ? -10.476 -2.952 45.612 1.00 97.44 293 VAL A N 1
ATOM 2160 C CA . VAL A 1 293 ? -10.929 -2.986 44.208 1.00 97.44 293 VAL A CA 1
ATOM 2161 C C . VAL A 1 293 ? -12.007 -1.943 43.908 1.00 97.44 293 VAL A C 1
ATOM 2163 O O . VAL A 1 293 ? -12.583 -1.927 42.820 1.00 97.44 293 VAL A O 1
ATOM 2166 N N . LYS A 1 294 ? -12.327 -1.085 44.885 1.00 96.00 294 LYS A N 1
ATOM 2167 C CA . LYS A 1 294 ? -13.477 -0.175 44.823 1.00 96.00 294 LYS A CA 1
ATOM 2168 C C . LYS A 1 294 ? -13.356 0.835 43.682 1.00 96.00 294 LYS A C 1
ATOM 2170 O O . LYS A 1 294 ? -14.343 1.123 43.006 1.00 96.00 294 LYS A O 1
ATOM 2175 N N . VAL A 1 295 ? -12.150 1.359 43.457 1.00 96.56 295 VAL A N 1
ATOM 2176 C CA . VAL A 1 295 ? -11.881 2.340 42.395 1.00 96.56 295 VAL A CA 1
ATOM 2177 C C . VAL A 1 295 ? -12.006 1.676 41.025 1.00 96.56 295 VAL A C 1
ATOM 2179 O O . VAL A 1 295 ? -12.736 2.175 40.171 1.00 96.56 295 VAL A O 1
ATOM 2182 N N . GLU A 1 296 ? -11.383 0.515 40.827 1.00 96.00 296 GLU A N 1
ATOM 2183 C CA . GLU A 1 296 ? -11.458 -0.245 39.578 1.00 96.00 296 GLU A CA 1
ATOM 2184 C C . GLU A 1 296 ? -12.894 -0.685 39.268 1.00 96.00 296 GLU A C 1
ATOM 2186 O O . GLU A 1 296 ? -13.357 -0.542 38.137 1.00 96.00 296 GLU A O 1
ATOM 2191 N N . ALA A 1 297 ? -13.640 -1.165 40.266 1.00 96.56 297 ALA A N 1
ATOM 2192 C CA . ALA A 1 297 ? -15.040 -1.545 40.104 1.00 96.56 297 ALA A CA 1
ATOM 2193 C C . ALA A 1 297 ? -15.943 -0.341 39.791 1.00 96.56 297 ALA A C 1
ATOM 2195 O O . ALA A 1 297 ? -16.927 -0.480 39.059 1.00 96.56 297 ALA A O 1
ATOM 2196 N N . GLN A 1 298 ? -15.645 0.841 40.339 1.00 96.44 298 GLN A N 1
ATOM 2197 C CA . GLN A 1 298 ? -16.350 2.076 39.995 1.00 96.44 298 GLN A CA 1
ATOM 2198 C C . GLN A 1 298 ? -16.049 2.506 38.553 1.00 96.44 298 GLN A C 1
ATOM 2200 O O . GLN A 1 298 ? -16.973 2.909 37.848 1.00 96.44 298 GLN A O 1
ATOM 2205 N N . MET A 1 299 ? -14.798 2.380 38.098 1.00 94.75 299 MET A N 1
ATOM 2206 C CA . MET A 1 299 ? -14.431 2.641 36.703 1.00 94.75 299 MET A CA 1
ATOM 2207 C C . MET A 1 299 ? -15.146 1.685 35.743 1.00 94.75 299 MET A C 1
ATOM 2209 O O . MET A 1 299 ? -15.792 2.154 34.817 1.00 94.75 299 MET A O 1
ATOM 2213 N N . ILE A 1 300 ? -15.140 0.372 36.009 1.00 93.62 300 ILE A N 1
ATOM 2214 C CA . ILE A 1 300 ? -15.835 -0.614 35.159 1.00 93.62 300 ILE A CA 1
ATOM 2215 C C . ILE A 1 300 ? -17.336 -0.304 35.066 1.00 93.62 300 ILE A C 1
ATOM 2217 O O . ILE A 1 300 ? -17.896 -0.312 33.971 1.00 93.62 300 ILE A O 1
ATOM 2221 N N . ARG A 1 301 ? -17.989 0.010 36.195 1.00 95.88 301 ARG A N 1
ATOM 2222 C CA . ARG A 1 301 ? -19.415 0.386 36.215 1.00 95.88 301 ARG A CA 1
ATOM 2223 C C . ARG A 1 301 ? -19.688 1.676 35.449 1.00 95.88 301 ARG A C 1
ATOM 2225 O O . ARG A 1 301 ? -20.702 1.762 34.762 1.00 95.88 301 ARG A O 1
ATOM 2232 N N . ARG A 1 302 ? -18.800 2.668 35.555 1.00 95.12 302 ARG A N 1
ATOM 2233 C CA . ARG A 1 302 ? -18.900 3.911 34.785 1.00 95.12 302 ARG A CA 1
ATOM 2234 C C . ARG A 1 302 ? -18.760 3.639 33.289 1.00 95.12 302 ARG A C 1
ATOM 2236 O O . ARG A 1 302 ? -19.610 4.085 32.533 1.00 95.12 302 ARG A O 1
ATOM 2243 N N . ASP A 1 303 ? -17.774 2.847 32.881 1.00 91.44 303 ASP A N 1
ATOM 2244 C CA . ASP A 1 303 ? -17.568 2.479 31.477 1.00 91.44 303 ASP A CA 1
ATOM 2245 C C . ASP A 1 303 ? -18.772 1.703 30.912 1.00 91.44 303 ASP A C 1
ATOM 2247 O O . ASP A 1 303 ? -19.172 1.898 29.763 1.00 91.44 303 ASP A O 1
ATOM 2251 N N . GLU A 1 304 ? -19.381 0.818 31.708 1.00 92.56 304 GLU A N 1
ATOM 2252 C CA . GLU A 1 304 ? -20.608 0.108 31.332 1.00 92.56 304 GLU A CA 1
ATOM 2253 C C . GLU A 1 304 ? -21.810 1.047 31.200 1.00 92.56 304 GLU A C 1
ATOM 2255 O O . GLU A 1 304 ? -22.540 0.942 30.213 1.00 92.56 304 GLU A O 1
ATOM 2260 N N . ALA A 1 305 ? -21.997 1.976 32.141 1.00 94.12 305 ALA A N 1
ATOM 2261 C CA . ALA A 1 305 ? -23.066 2.971 32.090 1.00 94.12 305 ALA A CA 1
ATOM 2262 C C . ALA A 1 305 ? -22.898 3.928 30.897 1.00 94.12 305 ALA A C 1
ATOM 2264 O O . ALA A 1 305 ? -23.849 4.143 30.146 1.00 94.12 305 ALA A O 1
ATOM 2265 N N . ASP A 1 306 ? -21.682 4.423 30.659 1.00 92.19 306 ASP A N 1
ATOM 2266 C CA . ASP A 1 306 ? -21.350 5.280 29.519 1.00 92.19 306 ASP A CA 1
ATOM 2267 C C . ASP A 1 306 ? -21.596 4.537 28.197 1.00 92.19 306 ASP A C 1
ATOM 2269 O O . ASP A 1 306 ? -22.121 5.106 27.235 1.00 92.19 306 ASP A O 1
ATOM 2273 N N . ASN A 1 307 ? -21.268 3.242 28.133 1.00 91.94 307 ASN A N 1
ATOM 2274 C CA . ASN A 1 307 ? -21.561 2.421 26.965 1.00 91.94 307 ASN A CA 1
ATOM 2275 C C . ASN A 1 307 ? -23.073 2.196 26.783 1.00 91.94 307 ASN A C 1
ATOM 2277 O O . ASN A 1 307 ? -23.575 2.337 25.671 1.00 91.94 307 ASN A O 1
ATOM 2281 N N . GLN A 1 308 ? -23.822 1.899 27.848 1.00 93.75 308 GLN A N 1
ATOM 2282 C CA . GLN A 1 308 ? -25.285 1.792 27.782 1.00 93.75 308 GLN A CA 1
ATOM 2283 C C . GLN A 1 308 ? -25.922 3.097 27.293 1.00 93.75 308 GLN A C 1
ATOM 2285 O O . GLN A 1 308 ? -26.781 3.063 26.414 1.00 93.75 308 GLN A O 1
ATOM 2290 N N . GLN A 1 309 ? -25.461 4.244 27.794 1.00 93.75 309 GLN A N 1
ATOM 2291 C CA . GLN A 1 309 ? -25.939 5.558 27.372 1.00 93.75 309 GLN A CA 1
ATOM 2292 C C . GLN A 1 309 ? -25.641 5.834 25.892 1.00 93.75 309 GLN A C 1
ATOM 2294 O O . GLN A 1 309 ? -26.495 6.376 25.191 1.00 93.75 309 GLN A O 1
ATOM 2299 N N . ARG A 1 310 ? -24.468 5.429 25.385 1.00 93.81 310 ARG A N 1
ATOM 2300 C CA . ARG A 1 310 ? -24.137 5.520 23.951 1.00 93.81 310 ARG A CA 1
ATOM 2301 C C . ARG A 1 310 ? -25.094 4.692 23.092 1.00 93.81 310 ARG A C 1
ATOM 2303 O O . ARG A 1 310 ? -25.610 5.189 22.095 1.00 93.81 310 ARG A O 1
ATOM 2310 N N . TRP A 1 311 ? -25.364 3.450 23.492 1.00 96.81 311 TRP A N 1
ATOM 2311 C CA . TRP A 1 311 ? -26.247 2.532 22.760 1.00 96.81 311 TRP A CA 1
ATOM 2312 C C . TRP A 1 311 ? -27.746 2.822 22.926 1.00 96.81 311 TRP A C 1
ATOM 2314 O O . TRP A 1 311 ? -28.555 2.290 22.163 1.00 96.81 311 TRP A O 1
ATOM 2324 N N . ALA A 1 312 ? -28.123 3.670 23.885 1.00 96.12 312 ALA A N 1
ATOM 2325 C CA . ALA A 1 312 ? -29.488 4.165 24.056 1.00 96.12 312 ALA A CA 1
ATOM 2326 C C . ALA A 1 312 ? -29.881 5.235 23.017 1.00 96.12 312 ALA A C 1
ATOM 2328 O O . ALA A 1 312 ? -31.048 5.622 22.956 1.00 96.12 312 ALA A O 1
ATOM 2329 N N . GLY A 1 313 ? -28.927 5.709 22.204 1.00 94.62 313 GLY A N 1
ATOM 2330 C CA . GLY A 1 313 ? -29.180 6.651 21.117 1.00 94.62 313 GLY A CA 1
ATOM 2331 C C . GLY A 1 313 ? -30.198 6.135 20.094 1.00 94.62 313 GLY A C 1
ATOM 2332 O O . GLY A 1 313 ? -30.401 4.928 19.925 1.00 94.62 313 GLY A O 1
ATOM 2333 N N . THR A 1 314 ? -30.846 7.060 19.379 1.00 96.69 314 THR A N 1
ATOM 2334 C CA . THR A 1 314 ? -31.777 6.676 18.308 1.00 96.69 314 THR A CA 1
ATOM 2335 C C . THR A 1 314 ? -31.025 5.954 17.191 1.00 96.69 314 THR A C 1
ATOM 2337 O O . THR A 1 314 ? -29.915 6.341 16.818 1.00 96.69 314 THR A O 1
ATOM 2340 N N . ARG A 1 315 ? -31.617 4.871 16.674 1.00 98.06 315 ARG A N 1
ATOM 2341 C CA . ARG A 1 315 ? -31.047 4.117 15.554 1.00 98.06 315 ARG A CA 1
ATOM 2342 C C . ARG A 1 315 ? -31.370 4.822 14.249 1.00 98.06 315 ARG A C 1
ATOM 2344 O O . ARG A 1 315 ? -32.538 5.074 13.976 1.00 98.06 315 ARG A O 1
ATOM 2351 N N . GLN A 1 316 ? -30.346 5.112 13.460 1.00 98.06 316 GLN A N 1
ATOM 2352 C CA . GLN A 1 316 ? -30.458 5.864 12.218 1.00 98.06 316 GLN A CA 1
ATOM 2353 C C . GLN A 1 316 ? -29.692 5.180 11.081 1.00 98.06 316 GLN A C 1
ATOM 2355 O O . GLN A 1 316 ? -28.727 4.444 11.306 1.00 98.06 316 GLN A O 1
ATOM 2360 N N . SER A 1 317 ? -30.120 5.449 9.847 1.00 97.25 317 SER A N 1
ATOM 2361 C CA . SER A 1 317 ? -29.386 5.069 8.635 1.00 97.25 317 SER A CA 1
ATOM 2362 C C . SER A 1 317 ? -28.373 6.161 8.267 1.00 97.25 317 SER A C 1
ATOM 2364 O O . SER A 1 317 ? -28.728 7.340 8.343 1.00 97.25 317 SER A O 1
ATOM 2366 N N . PRO A 1 318 ? -27.167 5.820 7.768 1.00 96.88 318 PRO A N 1
ATOM 2367 C CA . PRO A 1 318 ? -26.232 6.794 7.198 1.00 96.88 318 PRO A CA 1
ATOM 2368 C C . PRO A 1 318 ? -26.857 7.685 6.112 1.00 96.88 318 PRO A C 1
ATOM 2370 O O . PRO A 1 318 ? -26.483 8.847 5.981 1.00 96.88 318 PRO A O 1
ATOM 2373 N N . SER A 1 319 ? -27.826 7.161 5.347 1.00 96.25 319 SER A N 1
ATOM 2374 C CA . SER A 1 319 ? -28.523 7.907 4.286 1.00 96.25 319 SER A CA 1
ATOM 2375 C C . SER A 1 319 ? -29.424 9.028 4.807 1.00 96.25 319 SER A C 1
ATOM 2377 O O . SER A 1 319 ? -29.800 9.910 4.043 1.00 96.25 319 SER A O 1
ATOM 2379 N N . ALA A 1 320 ? -29.819 8.966 6.080 1.00 96.75 320 ALA A N 1
ATOM 2380 C CA . ALA A 1 320 ? -30.752 9.898 6.705 1.00 96.75 320 ALA A CA 1
ATOM 2381 C C . ALA A 1 320 ? -30.035 11.016 7.474 1.00 96.75 320 ALA A C 1
ATOM 2383 O O . ALA A 1 320 ? -30.655 11.651 8.320 1.00 96.75 320 ALA A O 1
ATOM 2384 N N . TYR A 1 321 ? -28.736 11.225 7.219 1.00 96.25 321 TYR A N 1
ATOM 2385 C CA . TYR A 1 321 ? -27.943 12.209 7.946 1.00 96.25 321 TYR A CA 1
ATOM 2386 C C . TYR A 1 321 ? -28.599 13.592 7.965 1.00 96.25 321 TYR A C 1
ATOM 2388 O O . TYR A 1 321 ? -28.866 14.185 6.917 1.00 96.25 321 TYR A O 1
ATOM 2396 N N . ASP A 1 322 ? -28.760 14.115 9.178 1.00 96.12 322 ASP A N 1
ATOM 2397 C CA . ASP A 1 322 ? -29.231 15.463 9.458 1.00 96.12 322 ASP A CA 1
ATOM 2398 C C . ASP A 1 322 ? -28.143 16.227 10.239 1.00 96.12 322 ASP A C 1
ATOM 2400 O O . ASP A 1 322 ? -27.648 15.715 11.252 1.00 96.12 322 ASP A O 1
ATOM 2404 N N . PRO A 1 323 ? -27.761 17.452 9.827 1.00 95.94 323 PRO A N 1
ATOM 2405 C CA . PRO A 1 323 ? -26.857 18.308 10.597 1.00 95.94 323 PRO A CA 1
ATOM 2406 C C . PRO A 1 323 ? -27.268 18.516 12.065 1.00 95.94 323 PRO A C 1
ATOM 2408 O O . PRO A 1 323 ? -26.408 18.776 12.905 1.00 95.94 323 PRO A O 1
ATOM 2411 N N . GLN A 1 324 ? -28.551 18.375 12.409 1.00 97.31 324 GLN A N 1
ATOM 2412 C CA . GLN A 1 324 ? -29.031 18.447 13.791 1.00 97.31 324 GLN A CA 1
ATOM 2413 C C . GLN A 1 324 ? -28.518 17.306 14.678 1.00 97.31 324 GLN A C 1
ATOM 2415 O O . GLN A 1 324 ? -28.536 17.445 15.901 1.00 97.31 324 GLN A O 1
ATOM 2420 N N . TRP A 1 325 ? -28.033 16.197 14.107 1.00 97.00 325 TRP A N 1
ATOM 2421 C CA . TRP A 1 325 ? -27.448 15.098 14.882 1.00 97.00 325 TRP A CA 1
ATOM 2422 C C . TRP A 1 325 ? -26.112 15.464 15.527 1.00 97.00 325 TRP A C 1
ATOM 2424 O O . TRP A 1 325 ? -25.663 14.749 16.419 1.00 97.00 325 TRP A O 1
ATOM 2434 N N . MET A 1 326 ? -25.465 16.548 15.095 1.00 97.44 326 MET A N 1
ATOM 2435 C CA . MET A 1 326 ? -24.174 16.983 15.627 1.00 97.44 326 MET A CA 1
ATOM 2436 C C . MET A 1 326 ? -24.207 17.122 17.155 1.00 97.44 326 MET A C 1
ATOM 2438 O O . MET A 1 326 ? -25.043 17.825 17.718 1.00 97.44 326 MET A O 1
ATOM 2442 N N . GLY A 1 327 ? -23.286 16.432 17.829 1.00 95.81 327 GLY A N 1
ATOM 2443 C CA . GLY A 1 327 ? -23.197 16.360 19.288 1.00 95.81 327 GLY A CA 1
ATOM 2444 C C . GLY A 1 327 ? -24.189 15.399 19.956 1.00 95.81 327 GLY A C 1
ATOM 2445 O O . GLY A 1 327 ? -24.080 15.169 21.159 1.00 95.81 327 GLY A O 1
ATOM 2446 N N . GLN A 1 328 ? -25.133 14.810 19.216 1.00 97.31 328 GLN A N 1
ATOM 2447 C CA . GLN A 1 328 ? -26.081 13.833 19.753 1.00 97.31 328 GLN A CA 1
ATOM 2448 C C . GLN A 1 328 ? -25.498 12.420 19.716 1.00 97.31 328 GLN A C 1
ATOM 2450 O O . GLN A 1 328 ? -24.857 12.030 18.740 1.00 97.31 328 GLN A O 1
ATOM 2455 N N . ASN A 1 329 ? -25.780 11.630 20.756 1.00 97.50 329 ASN A N 1
ATOM 2456 C CA . ASN A 1 329 ? -25.509 10.195 20.748 1.00 97.50 329 ASN A CA 1
ATOM 2457 C C . ASN A 1 329 ? -26.535 9.484 19.864 1.00 97.50 329 ASN A C 1
ATOM 2459 O O . ASN A 1 329 ? -27.721 9.427 20.198 1.00 97.50 329 ASN A O 1
ATOM 2463 N N . ILE A 1 330 ? -26.065 8.909 18.764 1.00 98.00 330 ILE A N 1
ATOM 2464 C CA . ILE A 1 330 ? -26.885 8.120 17.845 1.00 98.00 330 ILE A CA 1
ATOM 2465 C C . ILE A 1 330 ? -26.262 6.742 17.633 1.00 98.00 330 ILE A C 1
ATOM 2467 O O . ILE A 1 330 ? -25.070 6.533 17.872 1.00 98.00 330 ILE A O 1
ATOM 2471 N N . VAL A 1 331 ? -27.077 5.805 17.156 1.00 98.38 331 VAL A N 1
ATOM 2472 C CA . VAL A 1 331 ? -26.623 4.486 16.714 1.00 98.38 331 VAL A CA 1
ATOM 2473 C C . VAL A 1 331 ? -26.796 4.401 15.204 1.00 98.38 331 VAL A C 1
ATOM 2475 O O . VAL A 1 331 ? -27.913 4.332 14.699 1.00 98.38 331 VAL A O 1
ATOM 2478 N N . ILE A 1 332 ? -25.697 4.397 14.467 1.00 98.00 332 ILE A N 1
ATOM 2479 C CA . ILE A 1 332 ? -25.710 4.282 13.011 1.00 98.00 332 ILE A CA 1
ATOM 2480 C C . ILE A 1 332 ? -25.669 2.815 12.629 1.00 98.00 332 ILE A C 1
ATOM 2482 O O . ILE A 1 332 ? -24.804 2.080 13.092 1.00 98.00 332 ILE A O 1
ATOM 2486 N N . THR A 1 333 ? -26.605 2.397 11.782 1.00 98.38 333 THR A N 1
ATOM 2487 C CA . THR A 1 333 ? -26.672 1.038 11.233 1.00 98.38 333 THR A CA 1
ATOM 2488 C C . THR A 1 333 ? -26.573 1.111 9.718 1.00 98.38 333 THR A C 1
ATOM 2490 O O . THR A 1 333 ? -27.437 1.710 9.080 1.00 98.38 333 THR A O 1
ATOM 2493 N N . GLY A 1 334 ? -25.539 0.512 9.129 1.00 98.00 334 GLY A N 1
ATOM 2494 C CA . GLY A 1 334 ? -25.354 0.537 7.677 1.00 98.00 334 GLY A CA 1
ATOM 2495 C C . GLY A 1 334 ? -24.461 -0.580 7.156 1.00 98.00 334 GLY A C 1
ATOM 2496 O O . GLY A 1 334 ? -23.716 -1.212 7.906 1.00 98.00 334 GLY A O 1
ATOM 2497 N N . THR A 1 335 ? -24.521 -0.818 5.851 1.00 98.44 335 THR A N 1
ATOM 2498 C CA . THR A 1 335 ? -23.698 -1.819 5.172 1.00 98.44 335 THR A CA 1
ATOM 2499 C C . THR A 1 335 ? -22.338 -1.222 4.842 1.00 98.44 335 THR A C 1
ATOM 2501 O O . THR A 1 335 ? -22.259 -0.207 4.152 1.00 98.44 335 THR A O 1
ATOM 2504 N N . VAL A 1 336 ? -21.244 -1.860 5.252 1.00 98.19 336 VAL A N 1
ATOM 2505 C CA . VAL A 1 336 ? -19.897 -1.377 4.917 1.00 98.19 336 VAL A CA 1
ATOM 2506 C C . VAL A 1 336 ? -19.657 -1.518 3.411 1.00 98.19 336 VAL A C 1
ATOM 2508 O O . VAL A 1 336 ? -19.662 -2.625 2.871 1.00 98.19 336 VAL A O 1
ATOM 2511 N N . SER A 1 337 ? -19.427 -0.407 2.715 1.00 97.44 337 SER A N 1
ATOM 2512 C CA . SER A 1 337 ? -19.101 -0.392 1.282 1.00 97.44 337 SER A CA 1
ATOM 2513 C C . SER A 1 337 ? -17.599 -0.461 1.032 1.00 97.44 337 SER A C 1
ATOM 2515 O O . SER A 1 337 ? -17.162 -1.073 0.058 1.00 97.44 337 SER A O 1
ATOM 2517 N N . ARG A 1 338 ? -16.803 0.152 1.913 1.00 96.25 338 ARG A N 1
ATOM 2518 C CA . ARG A 1 338 ? -15.346 0.228 1.802 1.00 96.25 338 ARG A CA 1
ATOM 2519 C C . ARG A 1 338 ? -14.724 0.556 3.154 1.00 96.25 338 ARG A C 1
ATOM 2521 O O . ARG A 1 338 ? -15.314 1.285 3.946 1.00 96.25 338 ARG A O 1
ATOM 2528 N N . VAL A 1 339 ? -13.504 0.080 3.378 1.00 96.12 339 VAL A N 1
ATOM 2529 C CA . VAL A 1 339 ? -12.656 0.507 4.496 1.00 96.12 339 VAL A CA 1
ATOM 2530 C C . VAL A 1 339 ? -11.367 1.082 3.922 1.00 96.12 339 VAL A C 1
ATOM 2532 O O . VAL A 1 339 ? -10.735 0.451 3.078 1.00 96.12 339 VAL A O 1
ATOM 2535 N N . GLU A 1 340 ? -10.989 2.281 4.350 1.00 95.25 340 GLU A N 1
ATOM 2536 C CA . GLU A 1 340 ? -9.704 2.896 4.017 1.00 95.25 340 GLU A CA 1
ATOM 2537 C C . GLU A 1 340 ? -8.874 3.057 5.289 1.00 95.25 340 GLU A C 1
ATOM 2539 O O . GLU A 1 340 ? -9.398 3.436 6.334 1.00 95.25 340 GLU A O 1
ATOM 2544 N N . VAL A 1 341 ? -7.576 2.779 5.198 1.00 93.38 341 VAL A N 1
ATOM 2545 C CA . VAL A 1 341 ? -6.614 3.052 6.268 1.00 93.38 341 VAL A CA 1
ATOM 2546 C C . VAL A 1 341 ? -5.649 4.098 5.740 1.00 93.38 341 VAL A C 1
ATOM 2548 O O . VAL A 1 341 ? -4.965 3.854 4.744 1.00 93.38 341 VAL A O 1
ATOM 2551 N N . ASP A 1 342 ? -5.608 5.263 6.378 1.00 89.19 342 ASP A N 1
ATOM 2552 C CA . ASP A 1 342 ? -4.632 6.291 6.044 1.00 89.19 342 ASP A CA 1
ATOM 2553 C C . ASP A 1 342 ? -3.231 5.805 6.438 1.00 89.19 342 ASP A C 1
ATOM 2555 O O . ASP A 1 342 ? -2.935 5.544 7.606 1.00 89.19 342 ASP A O 1
ATOM 2559 N N . THR A 1 343 ? -2.369 5.644 5.436 1.00 82.94 343 THR A N 1
ATOM 2560 C CA . THR A 1 343 ? -0.979 5.213 5.606 1.00 82.94 343 THR A CA 1
ATOM 2561 C C . THR A 1 343 ? -0.006 6.379 5.746 1.00 82.94 343 THR A C 1
ATOM 2563 O O . THR A 1 343 ? 1.144 6.148 6.122 1.00 82.94 343 THR A O 1
ATOM 2566 N N . LYS A 1 344 ? -0.445 7.608 5.446 1.00 81.00 344 LYS A N 1
ATOM 2567 C CA . LYS A 1 344 ? 0.390 8.815 5.415 1.00 81.00 344 LYS A CA 1
ATOM 2568 C C . LYS A 1 344 ? 0.204 9.693 6.659 1.00 81.00 344 LYS A C 1
ATOM 2570 O O . LYS A 1 344 ? 1.146 10.382 7.038 1.00 81.00 344 LYS A O 1
ATOM 2575 N N . GLY A 1 345 ? -0.971 9.668 7.288 1.00 74.94 345 GLY A N 1
ATOM 2576 C CA . GLY A 1 345 ? -1.282 10.443 8.492 1.00 74.94 345 GLY A CA 1
ATOM 2577 C C . GLY A 1 345 ? -0.788 9.829 9.812 1.00 74.94 345 GLY A C 1
ATOM 2578 O O . GLY A 1 345 ? -0.647 8.611 9.946 1.00 74.94 345 GLY A O 1
ATOM 2579 N N . SER A 1 346 ? -0.556 10.694 10.808 1.00 79.62 346 SER A N 1
ATOM 25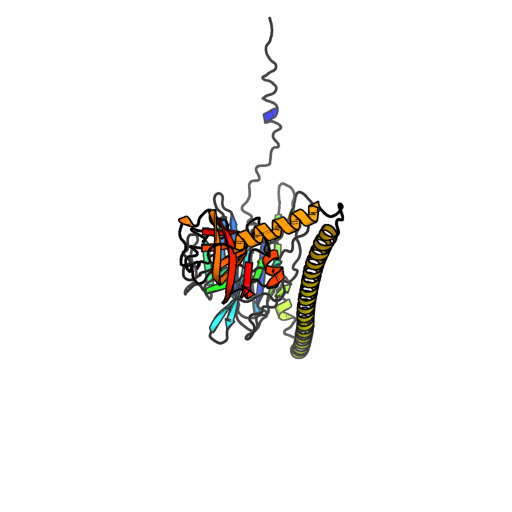80 C CA . SER A 1 346 ? -0.408 10.326 12.224 1.00 79.62 346 SER A CA 1
ATOM 2581 C C . SER A 1 346 ? -1.464 11.086 13.046 1.00 79.62 346 SER A C 1
ATOM 2583 O O . SER A 1 346 ? -1.409 12.318 13.077 1.00 79.62 346 SER A O 1
ATOM 2585 N N . PRO A 1 347 ? -2.435 10.404 13.683 1.00 85.94 347 PRO A N 1
ATOM 2586 C CA . PRO A 1 347 ? -2.589 8.948 13.746 1.00 85.94 347 PRO A CA 1
ATOM 2587 C C . PRO A 1 347 ? -3.055 8.335 12.412 1.00 85.94 347 PRO A C 1
ATOM 2589 O O . PRO A 1 347 ? -3.609 9.021 11.553 1.00 85.94 347 PRO A O 1
ATOM 2592 N N . ARG A 1 348 ? -2.841 7.021 12.249 1.00 88.31 348 ARG A N 1
ATOM 2593 C CA . ARG A 1 348 ? -3.337 6.258 11.092 1.00 88.31 348 ARG A CA 1
ATOM 2594 C C . ARG A 1 348 ? -4.837 6.022 11.237 1.00 88.31 348 ARG A C 1
ATOM 2596 O O . ARG A 1 348 ? -5.261 5.095 11.923 1.00 88.31 348 ARG A O 1
ATOM 2603 N N . TRP A 1 349 ? -5.636 6.868 10.598 1.00 93.38 349 TRP A N 1
ATOM 2604 C CA . TRP A 1 349 ? -7.091 6.769 10.655 1.00 93.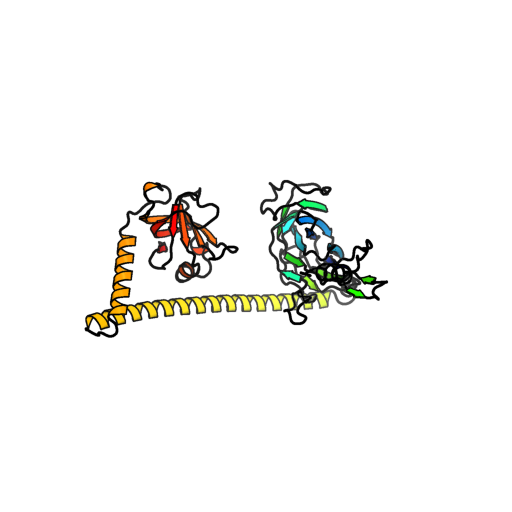38 349 TRP A CA 1
ATOM 2605 C C . TRP A 1 349 ? -7.620 5.597 9.829 1.00 93.38 349 TRP A C 1
ATOM 2607 O O . TRP A 1 349 ? -7.301 5.456 8.650 1.00 93.38 349 TRP A O 1
ATOM 2617 N N . VAL A 1 350 ? -8.501 4.799 10.424 1.00 95.38 350 VAL A N 1
ATOM 2618 C CA . VAL A 1 350 ? -9.404 3.897 9.709 1.00 95.38 350 VAL A CA 1
ATOM 2619 C C . VAL A 1 350 ? -10.699 4.644 9.429 1.00 95.38 350 VAL A C 1
ATOM 2621 O O . VAL A 1 350 ? -11.332 5.142 10.357 1.00 95.38 350 VAL A O 1
ATOM 2624 N N . THR A 1 351 ? -11.092 4.708 8.161 1.00 96.44 351 THR A N 1
ATOM 2625 C CA . THR A 1 351 ? -12.350 5.305 7.699 1.00 96.44 351 THR A CA 1
ATOM 2626 C C . THR A 1 351 ? -13.233 4.214 7.110 1.00 96.44 351 THR A C 1
ATOM 2628 O O . THR A 1 351 ? -12.844 3.528 6.162 1.00 96.44 351 THR A O 1
ATOM 2631 N N . ILE A 1 352 ? -14.427 4.050 7.669 1.00 97.12 352 ILE A N 1
ATOM 2632 C CA . ILE A 1 352 ? -15.420 3.069 7.242 1.00 97.12 352 ILE A CA 1
ATOM 2633 C C . ILE A 1 352 ? -16.528 3.805 6.497 1.00 97.12 352 ILE A C 1
ATOM 2635 O O . ILE A 1 352 ? -17.216 4.663 7.054 1.00 97.12 352 ILE A O 1
ATOM 2639 N N . TYR A 1 353 ? -16.692 3.445 5.229 1.00 97.12 353 TYR A N 1
ATOM 2640 C CA . TYR A 1 353 ? -17.716 3.981 4.347 1.00 97.12 353 TYR A CA 1
ATOM 2641 C C . TYR A 1 353 ? -18.939 3.072 4.352 1.00 97.12 353 TYR A C 1
ATOM 2643 O O . TYR A 1 353 ? -18.815 1.844 4.330 1.00 97.12 353 TYR A O 1
ATOM 2651 N N . PHE A 1 354 ? -20.116 3.687 4.324 1.00 97.56 354 PHE A N 1
ATOM 2652 C CA . PHE A 1 354 ? -21.391 2.985 4.247 1.00 97.56 354 PHE A CA 1
ATOM 2653 C C . PHE A 1 354 ? -21.930 2.989 2.817 1.00 97.56 354 PHE A C 1
ATOM 2655 O O . PHE A 1 354 ? -21.716 3.934 2.059 1.00 97.56 354 PHE A O 1
ATOM 2662 N N . ARG A 1 355 ? -22.632 1.927 2.421 1.00 97.94 355 ARG A N 1
ATOM 2663 C CA . ARG A 1 355 ? -23.278 1.820 1.104 1.00 97.94 355 ARG A CA 1
ATOM 2664 C C . ARG A 1 355 ? -24.428 2.815 0.972 1.00 97.94 355 ARG A C 1
ATOM 2666 O O . ARG A 1 355 ? -24.658 3.348 -0.105 1.00 97.94 355 ARG A O 1
ATOM 2673 N N . GLU A 1 356 ? -25.112 3.072 2.078 1.00 97.69 356 GLU A N 1
ATOM 2674 C CA . GLU A 1 356 ? -26.253 3.974 2.201 1.00 97.69 356 GLU A CA 1
ATOM 2675 C C . GLU A 1 356 ? -25.834 5.457 2.153 1.00 97.69 356 GLU A C 1
ATOM 2677 O O . GLU A 1 356 ? -26.680 6.326 1.974 1.00 97.69 356 GLU A O 1
ATOM 2682 N N . SER A 1 357 ? -24.532 5.757 2.253 1.00 95.31 357 SER A N 1
ATOM 2683 C CA . SER A 1 357 ? -23.964 7.102 2.076 1.00 95.31 357 SER A CA 1
ATOM 2684 C C . SER A 1 357 ? -22.920 7.095 0.943 1.00 95.31 357 SER A C 1
ATOM 2686 O O . SER A 1 357 ? -21.714 7.127 1.200 1.00 95.31 357 SER A O 1
ATOM 2688 N N . PRO A 1 358 ? -23.354 7.010 -0.331 1.00 81.88 358 PRO A N 1
ATOM 2689 C CA . PRO A 1 358 ? -22.455 6.823 -1.477 1.00 81.88 358 PRO A CA 1
ATOM 2690 C C . PRO A 1 358 ? -21.517 8.013 -1.729 1.00 81.88 358 PRO A C 1
ATOM 2692 O O . PRO A 1 358 ? -20.441 7.848 -2.298 1.00 81.88 358 PRO A O 1
ATOM 2695 N N . ASP A 1 359 ? -21.909 9.203 -1.285 1.00 91.56 359 ASP A N 1
ATOM 2696 C CA . ASP A 1 359 ? -21.132 10.442 -1.337 1.00 91.56 359 ASP A CA 1
ATOM 2697 C C . ASP A 1 359 ? -20.239 10.649 -0.102 1.00 91.56 359 ASP A C 1
ATOM 2699 O O . ASP A 1 359 ? -19.594 11.689 0.022 1.00 91.56 359 ASP A O 1
ATOM 2703 N N . ALA A 1 360 ? -20.211 9.678 0.819 1.00 91.50 360 ALA A N 1
ATOM 2704 C CA . ALA A 1 360 ? -19.557 9.791 2.117 1.00 91.50 360 ALA A CA 1
ATOM 2705 C C . ALA A 1 360 ? -20.020 11.018 2.931 1.00 91.50 360 ALA A C 1
ATOM 2707 O O . ALA A 1 360 ? -19.236 11.610 3.677 1.00 91.50 360 ALA A O 1
ATOM 2708 N N . THR A 1 361 ? -21.300 11.398 2.814 1.00 93.75 361 THR A N 1
ATOM 2709 C CA . THR A 1 361 ? -21.935 12.369 3.719 1.00 93.75 361 THR A CA 1
ATOM 2710 C C . THR A 1 361 ? -21.752 11.948 5.188 1.00 93.75 361 THR A C 1
ATOM 2712 O O . THR A 1 361 ? -21.485 12.806 6.033 1.00 93.75 361 THR A O 1
ATOM 2715 N N . PHE A 1 362 ? -21.821 10.644 5.485 1.00 96.06 362 PHE A N 1
ATOM 2716 C CA . PHE A 1 362 ? -21.592 10.096 6.820 1.00 96.06 362 PHE A CA 1
ATOM 2717 C C . PHE A 1 362 ? -20.620 8.909 6.818 1.00 96.06 362 PHE A C 1
ATOM 2719 O O . PHE A 1 362 ? -20.729 8.006 5.986 1.00 96.06 362 PHE A O 1
ATOM 2726 N N . VAL A 1 363 ? -19.701 8.874 7.787 1.00 97.19 363 VAL A N 1
ATOM 2727 C CA . VAL A 1 363 ? -18.715 7.789 7.962 1.00 97.19 363 VAL A CA 1
ATOM 2728 C C . VAL A 1 363 ? -18.548 7.389 9.431 1.00 97.19 363 VAL A C 1
ATOM 2730 O O . VAL A 1 363 ? -18.914 8.125 10.343 1.00 97.19 363 VAL A O 1
ATOM 2733 N N . ALA A 1 364 ? -17.960 6.221 9.684 1.00 97.25 364 ALA A N 1
ATOM 2734 C CA . ALA A 1 364 ? -17.449 5.865 11.008 1.00 97.25 364 ALA A CA 1
ATOM 2735 C C . ALA A 1 364 ? -15.924 5.795 10.963 1.00 97.25 364 ALA A C 1
ATOM 2737 O O . ALA A 1 364 ? -15.362 5.301 9.985 1.00 97.25 364 ALA A O 1
ATOM 2738 N N . CYS A 1 365 ? -15.249 6.275 12.005 1.00 95.94 365 CYS A N 1
ATOM 2739 C CA . CYS A 1 365 ? -13.796 6.395 11.975 1.00 95.94 365 CYS A CA 1
ATOM 2740 C C . CYS A 1 365 ? -13.123 6.056 13.284 1.00 95.94 365 CYS A C 1
ATOM 2742 O O . CYS A 1 365 ? -13.674 6.306 14.346 1.00 95.94 365 CYS A O 1
ATOM 2744 N N . SER A 1 366 ? -11.890 5.567 13.216 1.00 96.19 366 SER A N 1
ATOM 2745 C CA . SER A 1 366 ? -11.069 5.332 14.401 1.00 96.19 366 SER A CA 1
ATOM 2746 C C . SER A 1 366 ? -9.616 5.715 14.154 1.00 96.19 366 SER A C 1
ATOM 2748 O O . SER A 1 366 ? -9.099 5.402 13.082 1.00 96.19 366 SER A O 1
ATOM 2750 N N . PRO A 1 367 ? -8.918 6.317 15.131 1.00 95.06 367 PRO A N 1
ATOM 2751 C CA . PRO A 1 367 ? -7.465 6.454 15.079 1.00 95.06 367 PRO A CA 1
ATOM 2752 C C . PRO A 1 367 ? -6.729 5.143 15.432 1.00 95.06 367 PRO A C 1
ATOM 2754 O O . PRO A 1 367 ? -5.501 5.114 15.402 1.00 95.06 367 PRO A O 1
ATOM 2757 N N . TYR A 1 368 ? -7.460 4.074 15.776 1.00 93.94 368 TYR A N 1
ATOM 2758 C CA . TYR A 1 368 ? -6.930 2.804 16.274 1.00 93.94 368 TYR A CA 1
ATOM 2759 C C . TYR A 1 368 ? -7.384 1.644 15.376 1.00 93.94 368 TYR A C 1
ATOM 2761 O O . TYR A 1 368 ? -8.488 1.113 15.508 1.00 93.94 368 TYR A O 1
ATOM 2769 N N . ALA A 1 369 ? -6.546 1.248 14.416 1.00 91.44 369 ALA A N 1
ATOM 2770 C CA . ALA A 1 369 ? -6.884 0.156 13.498 1.00 91.44 369 ALA A CA 1
ATOM 2771 C C . ALA A 1 369 ? -7.013 -1.204 14.203 1.00 91.44 369 ALA A C 1
ATOM 2773 O O . ALA A 1 369 ? -7.820 -2.047 13.806 1.00 91.44 369 ALA A O 1
ATOM 2774 N N . ASP A 1 370 ? -6.240 -1.393 15.265 1.00 89.44 370 ASP A N 1
ATOM 2775 C CA . ASP A 1 370 ? -6.237 -2.563 16.134 1.00 89.44 370 ASP A CA 1
ATOM 2776 C C . ASP A 1 370 ? -7.601 -2.817 16.793 1.00 89.44 370 ASP A C 1
ATOM 2778 O O . ASP A 1 370 ? -7.994 -3.979 16.902 1.00 89.44 370 ASP A O 1
ATOM 2782 N N . LEU A 1 371 ? -8.383 -1.769 17.102 1.00 92.94 371 LEU A N 1
ATOM 2783 C CA . LEU A 1 371 ? -9.743 -1.921 17.648 1.00 92.94 371 LEU A CA 1
ATOM 2784 C C . LEU A 1 371 ? -10.644 -2.780 16.763 1.00 92.94 371 LEU A C 1
ATOM 2786 O O . LEU A 1 371 ? -11.450 -3.557 17.274 1.00 92.94 371 LEU A O 1
ATOM 2790 N N . PHE A 1 372 ? -10.531 -2.639 15.441 1.00 93.38 372 PHE A N 1
ATOM 2791 C CA . PHE A 1 372 ? -11.299 -3.448 14.499 1.00 93.38 372 PHE A CA 1
ATOM 2792 C C . PHE A 1 372 ? -10.656 -4.820 14.295 1.00 93.38 372 PHE A C 1
ATOM 2794 O O . PHE A 1 372 ? -11.358 -5.837 14.274 1.00 93.38 372 PHE A O 1
ATOM 2801 N N . GLN A 1 373 ? -9.323 -4.867 14.213 1.00 89.25 373 GLN A N 1
ATOM 2802 C CA . GLN A 1 373 ? -8.577 -6.102 13.965 1.00 89.25 373 GLN A CA 1
ATOM 2803 C C . GLN A 1 373 ? -8.800 -7.166 15.043 1.00 89.25 373 GLN A C 1
ATOM 2805 O O . GLN A 1 373 ? -8.823 -8.350 14.711 1.00 89.25 373 GLN A O 1
ATOM 2810 N N . GLU A 1 374 ? -9.042 -6.771 16.300 1.00 83.94 374 GLU A N 1
ATOM 2811 C CA . GLU A 1 374 ? -9.381 -7.704 17.386 1.00 83.94 374 GLU A CA 1
ATOM 2812 C C . GLU A 1 374 ? -10.604 -8.587 17.062 1.00 83.94 374 GLU A C 1
ATOM 2814 O O . GLU A 1 374 ? -10.660 -9.741 17.488 1.00 83.94 374 GLU A O 1
ATOM 2819 N N . ARG A 1 375 ? -11.590 -8.072 16.309 1.00 87.06 375 ARG A N 1
ATOM 2820 C CA . ARG A 1 375 ? -12.833 -8.801 15.992 1.00 87.06 375 ARG A CA 1
ATOM 2821 C C . ARG A 1 375 ? -12.911 -9.310 14.558 1.00 87.06 375 ARG A C 1
ATOM 2823 O O . ARG A 1 375 ? -13.520 -10.353 14.336 1.00 87.06 375 ARG A O 1
ATOM 2830 N N . VAL A 1 376 ? -12.349 -8.584 13.591 1.00 89.50 376 VAL A N 1
ATOM 2831 C CA . VAL A 1 376 ? -12.459 -8.940 12.161 1.00 89.50 376 VAL A CA 1
ATOM 2832 C C . VAL A 1 376 ? -11.185 -9.539 11.570 1.00 89.50 376 VAL A C 1
ATOM 2834 O O . VAL A 1 376 ? -11.192 -9.948 10.411 1.00 89.50 376 VAL A O 1
ATOM 2837 N N . GLY A 1 377 ? -10.111 -9.626 12.358 1.00 87.31 377 GLY A N 1
ATOM 2838 C CA . GLY A 1 377 ? -8.795 -10.070 11.911 1.00 87.31 377 GLY A CA 1
ATOM 2839 C C . GLY A 1 377 ? -7.982 -8.955 11.246 1.00 87.31 377 GLY A C 1
ATOM 2840 O O . GLY A 1 377 ? -8.420 -7.813 11.118 1.00 87.31 377 GLY A O 1
ATOM 2841 N N . LEU A 1 378 ? -6.767 -9.289 10.802 1.00 84.69 378 LEU A N 1
ATOM 2842 C CA . LEU A 1 378 ? -5.823 -8.316 10.226 1.00 84.69 378 LEU A CA 1
ATOM 2843 C C . LEU A 1 378 ? -6.330 -7.672 8.923 1.00 84.69 378 LEU A C 1
ATOM 2845 O O . LEU A 1 378 ? -5.960 -6.542 8.607 1.00 84.69 378 LEU A O 1
ATOM 2849 N N . ASN A 1 379 ? -7.179 -8.375 8.168 1.00 89.62 379 ASN A N 1
ATOM 2850 C CA . ASN A 1 379 ? -7.757 -7.870 6.927 1.00 89.62 379 ASN A CA 1
ATOM 2851 C C . ASN A 1 379 ? -9.087 -7.148 7.189 1.00 89.62 379 ASN A C 1
ATOM 2853 O O . ASN A 1 379 ? -10.155 -7.757 7.136 1.00 89.62 379 ASN A O 1
ATOM 2857 N N . LEU A 1 380 ? -9.035 -5.828 7.389 1.00 93.19 380 LEU A N 1
ATOM 2858 C CA . LEU A 1 380 ? -10.233 -5.001 7.596 1.00 93.19 380 LEU A CA 1
ATOM 2859 C C . LEU A 1 380 ? -11.204 -5.009 6.402 1.00 93.19 380 LEU A C 1
ATOM 2861 O O . LEU A 1 380 ? -12.388 -4.723 6.573 1.00 93.19 380 LEU A O 1
ATOM 2865 N N . SER A 1 381 ? -10.752 -5.408 5.207 1.00 93.06 381 SER A N 1
ATOM 2866 C CA . SER A 1 381 ? -11.633 -5.594 4.044 1.00 93.06 381 SER A CA 1
ATOM 2867 C C . SER A 1 381 ? -12.684 -6.681 4.282 1.00 93.06 381 SER A C 1
ATOM 2869 O O . SER A 1 381 ? -13.723 -6.669 3.631 1.00 93.06 381 SER A O 1
ATOM 2871 N N . ALA A 1 382 ? -12.471 -7.580 5.252 1.00 93.00 382 ALA A N 1
ATOM 2872 C CA . ALA A 1 382 ? -13.463 -8.566 5.680 1.00 93.00 382 ALA A CA 1
ATOM 2873 C C . ALA A 1 382 ? -14.730 -7.937 6.295 1.00 93.00 382 ALA A C 1
ATOM 2875 O O . ALA A 1 382 ? -15.706 -8.646 6.540 1.00 93.00 382 ALA A O 1
ATOM 2876 N N . MET A 1 383 ? -14.730 -6.627 6.566 1.00 96.56 383 MET A N 1
ATOM 2877 C CA . MET A 1 383 ? -15.926 -5.879 6.957 1.00 96.56 383 MET A CA 1
ATOM 2878 C C . MET A 1 383 ? -16.827 -5.546 5.766 1.00 96.56 383 MET A C 1
ATOM 2880 O O . MET A 1 383 ? -18.025 -5.370 5.961 1.00 96.56 383 MET A O 1
ATOM 2884 N N . VAL A 1 384 ? -16.280 -5.449 4.549 1.00 97.50 384 VAL A N 1
ATOM 2885 C CA . VAL A 1 384 ? -17.029 -5.020 3.360 1.00 97.50 384 VAL A CA 1
ATOM 2886 C C . VAL A 1 384 ? -18.183 -5.983 3.083 1.00 97.50 384 VAL A C 1
ATOM 2888 O O . VAL A 1 384 ? -18.011 -7.198 3.050 1.00 97.50 384 VAL A O 1
ATOM 2891 N N . GLY A 1 385 ? -19.374 -5.421 2.889 1.00 96.62 385 GLY A N 1
ATOM 2892 C CA . GLY A 1 385 ? -20.623 -6.152 2.690 1.00 96.62 385 GLY A CA 1
ATOM 2893 C C . GLY A 1 385 ? -21.337 -6.562 3.979 1.00 96.62 385 GLY A C 1
ATOM 2894 O O . GLY A 1 385 ? -22.485 -6.990 3.893 1.00 96.62 385 GLY A O 1
ATOM 2895 N N . LYS A 1 386 ? -20.713 -6.414 5.155 1.00 97.69 386 LYS A N 1
ATOM 2896 C CA . LYS A 1 386 ? -21.357 -6.698 6.445 1.00 97.69 386 LYS A CA 1
ATOM 2897 C C . LYS A 1 386 ? -22.115 -5.484 6.972 1.00 97.69 386 LYS A C 1
ATOM 2899 O O . LYS A 1 386 ? -21.784 -4.344 6.636 1.00 97.69 386 LYS A O 1
ATOM 2904 N N . THR A 1 387 ? -23.103 -5.732 7.828 1.00 98.06 387 THR A N 1
ATOM 2905 C CA . THR A 1 387 ? -23.826 -4.662 8.523 1.00 98.06 387 THR A CA 1
ATOM 2906 C C . THR A 1 387 ? -23.032 -4.256 9.753 1.00 98.06 387 THR A C 1
ATOM 2908 O O . THR A 1 387 ? -22.753 -5.082 10.619 1.00 98.06 387 THR A O 1
ATOM 2911 N N . LEU A 1 388 ? -22.652 -2.988 9.829 1.00 98.12 388 LEU A N 1
ATOM 2912 C CA . LEU A 1 388 ? -21.964 -2.401 10.968 1.00 98.12 388 LEU A CA 1
ATOM 2913 C C . LEU A 1 388 ? -22.945 -1.519 11.742 1.00 98.12 388 LEU A C 1
ATOM 2915 O O . LEU A 1 388 ? -23.598 -0.650 11.164 1.00 98.12 388 LEU A O 1
ATOM 2919 N N . GLU A 1 389 ? -22.999 -1.723 13.054 1.00 98.25 389 GLU A N 1
ATOM 2920 C CA . GLU A 1 389 ? -23.628 -0.802 13.995 1.00 98.25 389 GLU A CA 1
ATOM 2921 C C . GLU A 1 389 ? -22.536 -0.056 14.761 1.00 98.25 389 GLU A C 1
ATOM 2923 O O . GLU A 1 389 ? -21.654 -0.694 15.339 1.00 98.25 389 GLU A O 1
ATOM 2928 N N . THR A 1 390 ? -22.588 1.275 14.782 1.00 97.69 390 THR A N 1
ATOM 2929 C CA . THR A 1 390 ? -21.699 2.120 15.593 1.00 97.69 390 THR A CA 1
ATOM 2930 C C . THR A 1 390 ? -22.509 3.079 16.456 1.00 97.69 390 THR A C 1
ATOM 2932 O O . THR A 1 390 ? -23.503 3.637 16.005 1.00 97.69 390 THR A O 1
ATOM 2935 N N . ALA A 1 391 ? -22.096 3.270 17.706 1.00 98.00 391 ALA A N 1
ATOM 2936 C CA . ALA A 1 391 ? -22.783 4.097 18.687 1.00 98.00 391 ALA A CA 1
ATOM 2937 C C . ALA A 1 391 ? -21.837 5.157 19.254 1.00 98.00 391 ALA A C 1
ATOM 2939 O O . ALA A 1 391 ? -20.752 4.843 19.755 1.00 98.00 391 ALA A O 1
ATOM 2940 N N . GLY A 1 392 ? -22.259 6.416 19.209 1.00 97.38 392 GLY A N 1
ATOM 2941 C CA . GLY A 1 392 ? -21.473 7.519 19.743 1.00 97.38 392 GLY A CA 1
ATOM 2942 C C . GLY A 1 392 ? -22.016 8.888 19.350 1.00 97.38 392 GLY A C 1
ATOM 2943 O O . GLY A 1 392 ? -23.017 8.973 18.631 1.00 97.38 392 GLY A O 1
ATOM 2944 N N . PRO A 1 393 ? -21.365 9.957 19.828 1.00 97.00 393 PRO A N 1
ATOM 2945 C CA . PRO A 1 393 ? -21.707 11.310 19.435 1.00 97.00 393 PRO A CA 1
ATOM 2946 C C . PRO A 1 393 ? -21.363 11.534 17.961 1.00 97.00 393 PRO A C 1
ATOM 2948 O O . PRO A 1 393 ? -20.309 11.093 17.492 1.00 97.00 393 PRO A O 1
ATOM 2951 N N . VAL A 1 394 ? -22.229 12.242 17.236 1.00 97.50 394 VAL A N 1
ATOM 2952 C CA . VAL A 1 394 ? -21.876 12.717 15.894 1.00 97.50 394 VAL A CA 1
ATOM 2953 C C . VAL A 1 394 ? -20.928 13.900 16.001 1.00 97.50 394 VAL A C 1
ATOM 2955 O O . VAL A 1 394 ? -21.236 14.920 16.616 1.00 97.50 394 VAL A O 1
ATOM 2958 N N . GLU A 1 395 ? -19.780 13.769 15.360 1.00 96.75 395 GLU A N 1
ATOM 2959 C CA . GLU A 1 395 ? -18.725 14.766 15.296 1.00 96.75 395 GLU A CA 1
ATOM 2960 C C . GLU A 1 395 ? -18.503 15.207 13.842 1.00 96.75 395 GLU A C 1
ATOM 2962 O O . GLU A 1 395 ? -18.902 14.533 12.884 1.00 96.75 395 GLU A O 1
ATOM 2967 N N . SER A 1 396 ? -17.819 16.341 13.676 1.00 94.00 396 SER A N 1
ATOM 2968 C CA . SER A 1 396 ? -17.331 16.770 12.363 1.00 94.00 396 SER A CA 1
ATOM 2969 C C . SER A 1 396 ? -16.349 15.717 11.831 1.00 94.00 396 SER A C 1
ATOM 2971 O O . SER A 1 396 ? -15.591 15.161 12.632 1.00 94.00 396 SER A O 1
ATOM 2973 N N . PRO A 1 397 ? -16.342 15.398 10.525 1.00 87.12 397 PRO A N 1
ATOM 2974 C CA . PRO A 1 397 ? -15.444 14.391 9.973 1.00 87.12 397 PRO A CA 1
ATOM 2975 C C . PRO A 1 397 ? -13.976 14.740 10.252 1.00 87.12 397 PRO A C 1
ATOM 2977 O O . PRO A 1 397 ? -13.458 15.755 9.794 1.00 87.12 397 PRO A O 1
ATOM 2980 N N . MET A 1 398 ? -13.296 13.870 11.004 1.00 84.69 398 MET A N 1
ATOM 2981 C CA . MET A 1 398 ? -11.864 13.996 11.334 1.00 84.69 398 MET A CA 1
ATOM 2982 C C . MET A 1 398 ? -10.966 13.071 10.499 1.00 84.69 398 MET A C 1
ATOM 2984 O O . MET A 1 398 ? -9.765 12.966 10.735 1.00 84.69 398 MET A O 1
ATOM 2988 N N . CYS A 1 399 ? -11.556 12.356 9.551 1.00 82.31 399 CYS A N 1
ATOM 2989 C CA . CYS A 1 399 ? -10.998 11.173 8.916 1.00 82.31 399 CYS A CA 1
ATOM 2990 C C . CYS A 1 399 ? -11.476 11.084 7.469 1.00 82.31 399 CYS A C 1
ATOM 2992 O O . CYS A 1 399 ? -12.640 11.344 7.168 1.00 82.31 399 CYS A O 1
ATOM 2994 N N . GLY A 1 400 ? -10.570 10.668 6.585 1.00 67.12 400 GLY A N 1
ATOM 2995 C CA . GLY A 1 400 ? -10.845 10.510 5.165 1.00 67.12 400 GLY A CA 1
ATOM 2996 C C . GLY A 1 400 ? -10.980 11.862 4.446 1.00 67.12 400 GLY A C 1
ATOM 2997 O O . GLY A 1 400 ? -11.851 12.658 4.781 1.00 67.12 400 GLY A O 1
ATOM 2998 N N . PRO A 1 401 ? -10.212 12.125 3.374 1.00 71.69 401 PRO A N 1
ATOM 2999 C CA . PRO A 1 401 ? -10.295 13.394 2.636 1.00 71.69 401 PRO A CA 1
ATOM 3000 C C . PRO A 1 401 ? -11.648 13.617 1.933 1.00 71.69 401 PRO A C 1
ATOM 3002 O O . PRO A 1 401 ? -11.853 14.647 1.300 1.00 71.69 401 PRO A O 1
ATOM 3005 N N . LYS A 1 402 ? -12.548 12.627 1.986 1.00 74.94 402 LYS A N 1
ATOM 3006 C CA . LYS A 1 402 ? -13.833 12.599 1.281 1.00 74.94 402 LYS A CA 1
ATOM 3007 C C . LYS A 1 402 ? -15.050 12.663 2.204 1.00 74.94 402 LYS A C 1
ATOM 3009 O O . LYS A 1 402 ? -16.153 12.808 1.694 1.00 74.94 402 LYS A O 1
ATOM 3014 N N . ALA A 1 403 ? -14.882 12.515 3.520 1.00 78.38 403 ALA A N 1
ATOM 3015 C CA . ALA A 1 403 ? -16.009 12.605 4.441 1.00 78.38 403 ALA A CA 1
ATOM 3016 C C . ALA A 1 403 ? -16.398 14.077 4.610 1.00 78.38 403 ALA A C 1
ATOM 3018 O O . ALA A 1 403 ? -15.567 14.888 5.011 1.00 78.38 403 ALA A O 1
ATOM 3019 N N . SER A 1 404 ? -17.634 14.434 4.254 1.00 80.88 404 SER A N 1
ATOM 3020 C CA . SER A 1 404 ? -17.983 15.845 4.034 1.00 80.88 404 SER A CA 1
ATOM 3021 C C . SER A 1 404 ? -18.873 16.475 5.103 1.00 80.88 404 SER A C 1
ATOM 3023 O O . SER A 1 404 ? -18.867 17.701 5.204 1.00 80.88 404 SER A O 1
ATOM 3025 N N . LYS A 1 405 ? -19.631 15.699 5.900 1.00 92.62 405 LYS A N 1
ATOM 3026 C CA . LYS A 1 405 ? -20.614 16.293 6.831 1.00 92.62 405 LYS A CA 1
ATOM 3027 C C . LYS A 1 405 ? -20.593 15.752 8.258 1.00 92.62 405 LYS A C 1
ATOM 3029 O O . LYS A 1 405 ? -20.513 16.551 9.184 1.00 92.62 405 LYS A O 1
ATOM 3034 N N . GLY A 1 406 ? -20.644 14.436 8.461 1.00 95.81 406 GLY A N 1
ATOM 3035 C CA . GLY A 1 406 ? -20.726 13.861 9.808 1.00 95.81 406 GLY A CA 1
ATOM 3036 C C . GLY A 1 406 ? -19.935 12.573 9.981 1.00 95.81 406 GLY A C 1
ATOM 3037 O O . GLY A 1 406 ? -19.695 11.831 9.026 1.00 95.81 406 GLY A O 1
ATOM 3038 N N . SER A 1 407 ? -19.532 12.293 11.218 1.00 97.12 407 SER A N 1
ATOM 3039 C CA . SER A 1 407 ? -18.909 11.021 11.568 1.00 97.12 407 SER A CA 1
ATOM 3040 C C . SER A 1 407 ? -19.192 10.589 13.002 1.00 97.12 407 SER A C 1
ATOM 3042 O O . SER A 1 407 ? -19.451 11.423 13.862 1.00 97.12 407 SER A O 1
ATOM 3044 N N . ILE A 1 408 ? -19.098 9.287 13.274 1.00 97.44 408 ILE A N 1
ATOM 3045 C CA . ILE A 1 408 ? -18.912 8.777 14.642 1.00 97.44 408 ILE A CA 1
ATOM 3046 C C . ILE A 1 408 ? -17.460 8.349 14.797 1.00 97.44 408 ILE A C 1
ATOM 3048 O O . ILE A 1 408 ? -16.967 7.499 14.046 1.00 97.44 408 ILE A O 1
ATOM 3052 N N . ARG A 1 409 ? -16.792 8.903 15.810 1.00 96.62 409 ARG A N 1
ATOM 3053 C CA . ARG A 1 409 ? -15.460 8.468 16.214 1.00 96.62 409 ARG A CA 1
ATOM 3054 C C . ARG A 1 409 ? -15.553 7.277 17.171 1.00 96.62 409 ARG A C 1
ATOM 3056 O O . ARG A 1 409 ? -16.099 7.365 18.267 1.00 96.62 409 ARG A O 1
ATOM 3063 N N . VAL A 1 410 ? -14.965 6.168 16.747 1.00 96.75 410 VAL A N 1
ATOM 3064 C CA . VAL A 1 410 ? -14.854 4.902 17.464 1.00 96.75 410 VAL A CA 1
ATOM 3065 C C . VAL A 1 410 ? -13.480 4.841 18.131 1.00 96.75 410 VAL A C 1
ATOM 3067 O O . VAL A 1 410 ? -12.457 4.713 17.463 1.00 96.75 410 VAL A O 1
ATOM 3070 N N . VAL A 1 411 ? -13.446 4.940 19.452 1.00 95.38 411 VAL A N 1
ATOM 3071 C CA . VAL A 1 411 ? -12.240 4.840 20.294 1.00 95.38 411 VAL A CA 1
ATOM 3072 C C . VAL A 1 411 ? -12.244 3.608 21.196 1.00 95.38 411 VAL A C 1
ATOM 3074 O O . VAL A 1 411 ? -11.234 3.310 21.822 1.00 95.38 411 VAL A O 1
ATOM 3077 N N . GLU A 1 412 ? -13.349 2.864 21.239 1.00 93.56 412 GLU A N 1
ATOM 3078 C CA . GLU A 1 412 ? -13.490 1.663 22.061 1.00 93.56 412 GLU A CA 1
ATOM 3079 C C . GLU A 1 412 ? -14.144 0.514 21.285 1.00 93.56 412 GLU A C 1
ATOM 3081 O O . GLU A 1 412 ? -15.063 0.709 20.487 1.00 93.56 412 GLU A O 1
ATOM 3086 N N . SER A 1 413 ? -13.756 -0.726 21.597 1.00 91.19 413 SER A N 1
ATOM 3087 C CA . SER A 1 413 ? -14.321 -1.933 20.969 1.00 91.19 413 SER A CA 1
ATOM 3088 C C . SER A 1 413 ? -15.798 -2.177 21.308 1.00 91.19 413 SER A C 1
ATOM 3090 O O . SER A 1 413 ? -16.471 -2.958 20.636 1.00 91.19 413 SER A O 1
ATOM 3092 N N . ARG A 1 414 ? -16.326 -1.504 22.340 1.00 92.44 414 ARG A N 1
ATOM 3093 C CA . ARG A 1 414 ? -17.740 -1.569 22.741 1.00 92.44 414 ARG A CA 1
ATOM 3094 C C . ARG A 1 414 ? -18.636 -0.580 21.987 1.00 92.44 414 ARG A C 1
ATOM 3096 O O . ARG A 1 414 ? -19.847 -0.755 22.016 1.00 92.44 414 ARG A O 1
ATOM 3103 N N . GLN A 1 415 ? -18.076 0.404 21.275 1.00 95.25 415 GLN A N 1
ATOM 3104 C CA . GLN A 1 415 ? -18.845 1.384 20.488 1.00 95.25 415 GLN A CA 1
ATOM 3105 C C . GLN A 1 415 ? -19.350 0.843 19.152 1.00 95.25 415 GLN A C 1
ATOM 3107 O O . GLN A 1 415 ? -19.998 1.570 18.407 1.00 95.25 415 GLN A O 1
ATOM 3112 N N . TRP A 1 416 ? -19.035 -0.401 18.805 1.00 96.94 416 TRP A N 1
ATOM 3113 C CA . TRP A 1 416 ? -19.438 -0.958 17.527 1.00 96.94 416 TRP A CA 1
ATOM 3114 C C . TRP A 1 416 ? -19.647 -2.468 17.587 1.00 96.94 416 TRP A C 1
ATOM 3116 O O . TRP A 1 416 ? -19.120 -3.164 18.461 1.00 96.94 416 TRP A O 1
ATOM 3126 N N . GLN A 1 417 ? -20.410 -2.981 16.628 1.00 96.56 417 GLN A N 1
ATOM 3127 C CA . GLN A 1 417 ? -20.592 -4.410 16.395 1.00 96.56 417 GLN A CA 1
ATOM 3128 C C . GLN A 1 417 ? -20.938 -4.688 14.932 1.00 96.56 417 GLN A C 1
ATOM 3130 O O . GLN A 1 417 ? -21.504 -3.840 14.249 1.00 96.56 417 GLN A O 1
ATOM 3135 N N . ILE A 1 418 ? -20.593 -5.883 14.457 1.00 95.00 418 ILE A N 1
ATOM 3136 C CA . ILE A 1 418 ? -21.006 -6.378 13.142 1.00 95.00 418 ILE A CA 1
ATOM 3137 C C . ILE A 1 418 ? -22.165 -7.351 13.337 1.00 95.00 418 ILE A C 1
ATOM 3139 O O . ILE A 1 418 ? -22.104 -8.183 14.245 1.00 95.00 418 ILE A O 1
ATOM 3143 N N . ARG A 1 419 ? -23.184 -7.241 12.483 1.00 89.69 419 ARG A N 1
ATOM 3144 C CA . ARG A 1 419 ? -24.301 -8.183 12.382 1.00 89.69 419 ARG A CA 1
ATOM 3145 C C . ARG A 1 419 ? -24.186 -9.088 11.167 1.00 89.69 419 ARG A C 1
ATOM 3147 O O . ARG A 1 419 ? -23.663 -8.621 10.124 1.00 89.69 419 ARG A O 1
#

Sequence (419 aa):
MKARNFALQAALVLIFLGPAVPLHAQGDVWVGSDLSICNKGTVPVEVVAANQRSGLVNTWWSITGVTKAPGECAIVTNQDEDPSYIAFGLSNAKGGMESGTAAQVPDIGSVPRNLITILGPEEKVLIGAAKGICARIGVTRYSMNNDFTKDCSTLTMSGLGPEYGQGPFLPLTSALFFHPAPHNCRGLPVWVACENNHYYVNIYPGATGRELHATAGTKSGVDAALEEASDREAASQVLKAIAKAMADEREKQAKAAADAAAAKERQLREQAAARQEKQKQILAADAAGNPNVKVEAQMIRRDEADNQQRWAGTRQSPSAYDPQWMGQNIVITGTVSRVEVDTKGSPRWVTIYFRESPDATFVACSPYADLFQERVGLNLSAMVGKTLETAGPVESPMCGPKASKGSIRVVESRQWQIR